Protein AF-A0A966YA32-F1 (afdb_monomer_lite)

Structure (mmCIF, N/CA/C/O backbone):
data_AF-A0A966YA32-F1
#
_entry.id   AF-A0A966YA32-F1
#
loop_
_atom_site.group_PDB
_atom_site.id
_atom_site.type_symbol
_atom_site.label_atom_id
_atom_site.label_alt_id
_atom_site.label_comp_id
_atom_site.label_asym_id
_atom_site.label_entity_id
_atom_site.label_seq_id
_atom_site.pdbx_PDB_ins_code
_atom_site.Cartn_x
_atom_site.Cartn_y
_atom_site.Cartn_z
_atom_site.occupancy
_atom_site.B_iso_or_equiv
_atom_site.auth_seq_id
_atom_site.auth_comp_id
_atom_site.auth_asym_id
_atom_site.auth_atom_id
_atom_site.pdbx_PDB_model_num
ATOM 1 N N . MET A 1 1 ? -6.783 -0.424 2.953 1.00 50.19 1 MET A N 1
ATOM 2 C CA . MET A 1 1 ? -5.526 0.105 2.377 1.00 50.19 1 MET A CA 1
ATOM 3 C C . MET A 1 1 ? -5.401 1.596 2.667 1.00 50.19 1 MET A C 1
ATOM 5 O O . MET A 1 1 ? -6.343 2.302 2.321 1.00 50.19 1 MET A O 1
ATOM 9 N N . PRO A 1 2 ? -4.309 2.082 3.284 1.00 53.31 2 PRO A N 1
ATOM 10 C CA . PRO A 1 2 ? -4.065 3.506 3.485 1.00 53.31 2 PRO A CA 1
ATOM 11 C C . PRO A 1 2 ? -4.131 4.321 2.186 1.00 53.31 2 PRO A C 1
ATOM 13 O O . PRO A 1 2 ? -3.473 3.969 1.200 1.00 53.31 2 PRO A O 1
ATOM 16 N N . TRP A 1 3 ? -4.934 5.387 2.194 1.00 81.06 3 TRP A N 1
ATOM 17 C CA . TRP A 1 3 ? -5.026 6.396 1.132 1.00 81.06 3 TRP A CA 1
ATOM 18 C C . TRP A 1 3 ? -4.705 7.768 1.718 1.00 81.06 3 TRP A C 1
ATOM 20 O O . TRP A 1 3 ? -5.334 8.156 2.699 1.00 81.06 3 TRP A O 1
ATOM 30 N N . HIS A 1 4 ? -3.782 8.511 1.113 1.00 56.00 4 HIS A N 1
ATOM 31 C CA . HIS A 1 4 ? -3.384 9.840 1.571 1.00 56.00 4 HIS A CA 1
ATOM 32 C C . HIS A 1 4 ? -4.001 10.945 0.701 1.00 56.00 4 HIS A C 1
ATOM 34 O O . HIS A 1 4 ? -4.053 10.814 -0.529 1.00 56.00 4 HIS A O 1
ATOM 40 N N . PRO A 1 5 ? -4.444 12.065 1.303 1.00 38.53 5 PRO A N 1
ATOM 41 C CA . PRO A 1 5 ? -4.989 13.185 0.552 1.00 38.53 5 PRO A CA 1
ATOM 42 C C . PRO A 1 5 ? -3.942 13.875 -0.335 1.00 38.53 5 PRO A C 1
ATOM 44 O O . PRO A 1 5 ? -2.741 13.803 -0.059 1.00 38.53 5 PRO A O 1
ATOM 47 N N . PRO A 1 6 ? -4.378 14.636 -1.361 1.00 41.41 6 PRO A N 1
ATOM 48 C CA . PRO A 1 6 ? -3.490 15.328 -2.301 1.00 41.41 6 PRO A CA 1
ATOM 49 C C . PRO A 1 6 ? -2.447 16.271 -1.677 1.00 41.41 6 PRO A C 1
ATOM 51 O O . PRO A 1 6 ? -1.500 16.657 -2.344 1.00 41.41 6 PRO A O 1
ATOM 54 N N . SER A 1 7 ? -2.574 16.664 -0.405 1.00 38.44 7 SER A N 1
ATOM 55 C CA . SER A 1 7 ? -1.527 17.435 0.282 1.00 38.44 7 SER A CA 1
ATOM 56 C C . SER A 1 7 ? -0.259 16.616 0.569 1.00 38.44 7 SER A C 1
ATOM 58 O O . SER A 1 7 ? 0.822 17.193 0.655 1.00 38.44 7 SER A O 1
ATOM 60 N N . HIS A 1 8 ? -0.382 15.289 0.687 1.00 41.00 8 HIS A N 1
ATOM 61 C CA . HIS A 1 8 ? 0.726 14.341 0.872 1.00 41.00 8 HIS A CA 1
ATOM 62 C C . HIS A 1 8 ? 1.180 13.715 -0.461 1.00 41.00 8 HIS A C 1
ATOM 64 O O . HIS A 1 8 ? 2.349 13.349 -0.614 1.00 41.00 8 HIS A O 1
ATOM 70 N N . ALA A 1 9 ? 0.293 13.680 -1.462 1.00 44.41 9 ALA A N 1
ATOM 71 C CA . ALA A 1 9 ? 0.618 13.380 -2.855 1.00 44.41 9 ALA A CA 1
ATOM 72 C C . ALA A 1 9 ? 1.016 14.676 -3.592 1.00 44.41 9 ALA A C 1
ATOM 74 O O . ALA A 1 9 ? 0.181 15.364 -4.168 1.00 44.41 9 ALA A O 1
ATOM 75 N N . ARG A 1 10 ? 2.300 15.053 -3.523 1.00 38.31 10 ARG A N 1
ATOM 76 C CA . ARG A 1 10 ? 2.824 16.338 -4.033 1.00 38.31 10 ARG A CA 1
ATOM 77 C C . ARG A 1 10 ? 2.269 16.741 -5.420 1.00 38.31 10 ARG A C 1
ATOM 79 O O . ARG A 1 10 ? 2.623 16.089 -6.400 1.00 38.31 10 ARG A O 1
ATOM 86 N N . PRO A 1 11 ? 1.529 17.860 -5.547 1.00 34.88 11 PRO A N 1
ATOM 87 C CA . PRO A 1 11 ? 0.903 18.284 -6.806 1.00 34.88 11 PRO A CA 1
ATOM 88 C C . PRO A 1 11 ? 1.867 18.724 -7.925 1.00 34.88 11 PRO A C 1
ATOM 90 O O . PRO A 1 11 ? 1.416 18.992 -9.034 1.00 34.88 11 PRO A O 1
ATOM 93 N N . ASP A 1 12 ? 3.165 18.880 -7.645 1.00 35.97 12 ASP A N 1
ATOM 94 C CA . ASP A 1 12 ? 4.159 19.463 -8.563 1.00 35.97 12 ASP A CA 1
ATOM 95 C C . ASP A 1 12 ? 5.068 18.426 -9.248 1.00 35.97 12 ASP A C 1
ATOM 97 O O . ASP A 1 12 ? 5.782 18.747 -10.199 1.00 35.97 12 ASP A O 1
ATOM 101 N N . ARG A 1 13 ? 5.053 17.175 -8.776 1.00 36.50 13 ARG A N 1
ATOM 102 C CA . ARG A 1 13 ? 5.781 16.039 -9.382 1.00 36.50 13 ARG A CA 1
ATOM 103 C C . ARG A 1 13 ? 4.872 14.963 -9.923 1.00 36.50 13 ARG A C 1
ATOM 105 O O . ARG A 1 13 ? 5.329 14.040 -10.595 1.00 36.50 13 ARG A O 1
ATOM 112 N N . THR A 1 14 ? 3.600 15.126 -9.636 1.00 37.25 14 THR A N 1
ATOM 113 C CA . THR A 1 14 ? 2.542 14.416 -10.274 1.00 37.25 14 THR A CA 1
ATOM 114 C C . THR A 1 14 ? 2.544 14.835 -11.750 1.00 37.25 14 THR A C 1
ATOM 116 O O . THR A 1 14 ? 2.268 15.971 -12.119 1.00 37.25 14 THR A O 1
ATOM 119 N N . ALA A 1 15 ? 2.721 13.878 -12.645 1.00 37.09 15 ALA A N 1
ATOM 120 C CA . ALA A 1 15 ? 1.833 13.903 -13.806 1.00 37.09 15 ALA A CA 1
ATOM 121 C C . ALA A 1 15 ? 0.432 13.364 -13.433 1.00 37.09 15 ALA A C 1
ATOM 123 O O . ALA A 1 15 ? -0.338 12.948 -14.291 1.00 37.09 15 ALA A O 1
ATOM 124 N N . ASP A 1 16 ? 0.148 13.368 -12.135 1.00 41.25 16 ASP A N 1
ATOM 125 C CA . ASP A 1 16 ? -0.512 12.356 -11.312 1.00 41.25 16 ASP A CA 1
ATOM 126 C C . ASP A 1 16 ? -1.457 13.060 -10.307 1.00 41.25 16 ASP A C 1
ATOM 128 O O . ASP A 1 16 ? -1.624 12.648 -9.162 1.00 41.25 16 ASP A O 1
ATOM 132 N N . ALA A 1 17 ? -2.080 14.177 -10.713 1.00 38.47 17 ALA A N 1
ATOM 133 C CA . ALA A 1 17 ? -3.465 14.349 -10.308 1.00 38.47 17 ALA A CA 1
ATOM 134 C C . ALA A 1 17 ? -4.137 13.119 -10.905 1.00 38.47 17 ALA A C 1
ATOM 136 O O . ALA A 1 17 ? -4.441 13.095 -12.099 1.00 38.47 17 ALA A O 1
ATOM 137 N N . GLY A 1 18 ? -4.201 12.040 -10.120 1.00 45.41 18 GLY A N 1
ATOM 138 C CA . GLY A 1 18 ? -4.886 10.844 -10.551 1.00 45.41 18 GLY A CA 1
ATOM 139 C C . GLY A 1 18 ? -6.255 11.267 -11.083 1.00 45.41 18 GLY A C 1
ATOM 140 O O . GLY A 1 18 ? -6.810 12.274 -10.619 1.00 45.41 18 GLY A O 1
ATOM 141 N N . PRO A 1 19 ? -6.801 10.560 -12.079 1.00 56.72 19 PRO A N 1
ATOM 142 C CA . PRO A 1 19 ? -8.205 10.741 -12.434 1.00 56.72 19 PRO A CA 1
ATOM 143 C C . PRO A 1 19 ? -8.998 10.779 -11.114 1.00 56.72 19 PRO A C 1
ATOM 145 O O . PRO A 1 19 ? -8.702 9.968 -10.240 1.00 56.72 19 PRO A O 1
ATOM 148 N N . GLY A 1 20 ? -9.839 11.806 -10.905 1.00 76.81 20 GLY A N 1
ATOM 149 C CA . GLY A 1 20 ? -10.348 12.206 -9.576 1.00 76.81 20 GLY A CA 1
ATOM 150 C C . GLY A 1 20 ? -10.915 11.055 -8.731 1.00 76.81 20 GLY A C 1
ATOM 151 O O . GLY A 1 20 ? -11.070 9.957 -9.239 1.00 76.81 20 GLY A O 1
ATOM 152 N N . LEU A 1 21 ? -11.256 11.285 -7.454 1.00 86.25 21 LEU A N 1
ATOM 153 C CA . LEU A 1 21 ? -11.606 10.256 -6.441 1.00 86.25 21 LEU A CA 1
ATOM 154 C C . LEU A 1 21 ? -12.299 8.977 -6.967 1.00 86.25 21 LEU A C 1
ATOM 156 O O . LEU A 1 21 ? -11.922 7.871 -6.584 1.00 86.25 21 LEU A O 1
ATOM 160 N N . GLU A 1 22 ? -13.263 9.114 -7.882 1.00 91.56 22 GLU A N 1
ATOM 161 C CA . GLU A 1 22 ? -13.864 8.005 -8.629 1.00 91.56 22 GLU A CA 1
ATOM 162 C C . GLU A 1 22 ? -12.867 7.039 -9.263 1.00 91.56 22 GLU A C 1
ATOM 164 O O . GLU A 1 22 ? -12.922 5.842 -8.994 1.00 91.56 22 GLU A O 1
ATOM 169 N N . SER A 1 23 ? -11.947 7.512 -10.094 1.00 89.38 23 SER A N 1
ATOM 170 C CA . SER A 1 23 ? -11.020 6.602 -10.747 1.00 89.38 23 SER A CA 1
ATOM 171 C C . SER A 1 23 ? -9.989 6.026 -9.784 1.00 89.38 23 SER A C 1
ATOM 173 O O . SER A 1 23 ? -9.505 4.931 -10.055 1.00 89.38 23 SER A O 1
ATOM 175 N N . GLN A 1 24 ? -9.668 6.708 -8.682 1.00 91.19 24 GLN A N 1
ATOM 176 C CA . GLN A 1 24 ? -8.824 6.127 -7.637 1.00 91.19 24 GLN A CA 1
ATOM 177 C C . GLN A 1 24 ? -9.498 4.895 -7.018 1.00 91.19 24 GLN A C 1
ATOM 179 O O . GLN A 1 24 ? -8.903 3.820 -6.950 1.00 91.19 24 GLN A O 1
ATOM 184 N N . ILE A 1 25 ? -10.782 5.017 -6.670 1.00 94.94 25 ILE A N 1
ATOM 185 C CA . ILE A 1 25 ? -11.592 3.905 -6.158 1.00 94.94 25 ILE A CA 1
ATOM 186 C C . ILE A 1 25 ? -11.718 2.788 -7.205 1.00 94.94 25 ILE A C 1
ATOM 188 O O . ILE A 1 25 ? -11.488 1.621 -6.894 1.00 94.94 25 ILE A O 1
ATOM 192 N N . MET A 1 26 ? -12.022 3.127 -8.461 1.00 94.44 26 MET A N 1
ATOM 193 C CA . MET A 1 26 ? -12.187 2.130 -9.526 1.00 94.44 26 MET A CA 1
ATOM 194 C C . MET A 1 26 ? -10.897 1.364 -9.831 1.00 94.44 26 MET A C 1
ATOM 196 O O . MET A 1 26 ? -10.939 0.155 -10.053 1.00 94.44 26 MET A O 1
ATOM 200 N N . GLN A 1 27 ? -9.748 2.044 -9.848 1.00 93.94 27 GLN A N 1
ATOM 201 C CA . GLN A 1 27 ? -8.459 1.395 -10.087 1.00 93.94 27 GLN A CA 1
ATOM 202 C C . GLN A 1 27 ? -8.057 0.496 -8.918 1.00 93.94 27 GLN A C 1
ATOM 204 O O . GLN A 1 27 ? -7.580 -0.613 -9.156 1.00 93.94 27 GLN A O 1
ATOM 209 N N . ALA A 1 28 ? -8.291 0.927 -7.677 1.00 96.38 28 ALA A N 1
ATOM 210 C CA . ALA A 1 28 ? -8.039 0.098 -6.504 1.00 96.38 28 ALA A CA 1
ATOM 211 C C . ALA A 1 28 ? -8.931 -1.151 -6.493 1.00 96.38 28 ALA A C 1
ATOM 213 O O . ALA A 1 28 ? -8.423 -2.265 -6.350 1.00 96.38 28 ALA A O 1
ATOM 214 N N . ALA A 1 29 ? -10.233 -0.993 -6.749 1.00 96.56 29 ALA A N 1
ATOM 215 C CA . ALA A 1 29 ? -11.160 -2.115 -6.880 1.00 96.56 29 ALA A CA 1
ATOM 216 C C . ALA A 1 29 ? -10.705 -3.096 -7.979 1.00 96.56 29 ALA A C 1
ATOM 218 O O . ALA A 1 29 ? -10.631 -4.304 -7.758 1.00 96.56 29 ALA A O 1
ATOM 219 N N . ALA A 1 30 ? -10.303 -2.584 -9.148 1.00 94.56 30 ALA A N 1
ATOM 220 C CA . ALA A 1 30 ? -9.780 -3.404 -10.244 1.00 94.56 30 ALA A CA 1
ATOM 221 C C . ALA A 1 30 ? -8.449 -4.105 -9.909 1.00 94.56 30 ALA A C 1
ATOM 223 O O . ALA A 1 30 ? -8.146 -5.152 -10.485 1.00 94.56 30 ALA A O 1
ATOM 224 N N . ALA A 1 31 ? -7.666 -3.552 -8.981 1.00 95.62 31 ALA A N 1
ATOM 225 C CA . ALA A 1 31 ? -6.456 -4.154 -8.429 1.00 95.62 31 ALA A CA 1
ATOM 226 C C . ALA A 1 31 ? -6.744 -5.175 -7.309 1.00 95.62 31 ALA A C 1
ATOM 228 O O . ALA A 1 31 ? -5.807 -5.690 -6.709 1.00 95.62 31 ALA A O 1
ATOM 229 N N . GLY A 1 32 ? -8.014 -5.497 -7.033 1.00 96.00 32 GLY A N 1
ATOM 230 C CA . GLY A 1 32 ? -8.416 -6.493 -6.036 1.00 96.00 32 GLY A CA 1
ATOM 231 C C . GLY A 1 32 ? -8.425 -5.984 -4.592 1.00 96.00 32 GLY A C 1
ATOM 232 O O . GLY A 1 32 ? -8.398 -6.806 -3.674 1.00 96.00 32 GLY A O 1
ATOM 233 N N . ILE A 1 33 ? -8.430 -4.660 -4.397 1.00 98.00 33 ILE A N 1
ATOM 234 C CA . ILE A 1 33 ? -8.539 -4.009 -3.087 1.00 98.00 33 ILE A CA 1
ATOM 235 C C . ILE A 1 33 ? -10.015 -3.840 -2.728 1.00 98.00 33 ILE A C 1
ATOM 237 O O . ILE A 1 33 ? -10.788 -3.297 -3.512 1.00 98.00 33 ILE A O 1
ATOM 241 N N . ASP A 1 34 ? -10.370 -4.243 -1.511 1.00 97.81 34 ASP A N 1
ATOM 242 C CA . ASP A 1 34 ? -11.755 -4.222 -1.026 1.00 97.81 34 ASP A CA 1
ATOM 243 C C . ASP A 1 34 ? -12.156 -2.877 -0.397 1.00 97.81 34 ASP A C 1
ATOM 245 O O . ASP A 1 34 ? -13.332 -2.623 -0.159 1.00 97.81 34 ASP A O 1
ATOM 249 N N . GLY A 1 35 ? -11.197 -1.991 -0.114 1.00 97.94 35 GLY A N 1
ATOM 250 C CA . GLY A 1 35 ? -11.499 -0.672 0.431 1.00 97.94 35 GLY A CA 1
ATOM 251 C C . GLY A 1 35 ? -10.300 0.171 0.856 1.00 97.94 35 GLY A C 1
ATOM 252 O O . GLY A 1 35 ? -9.168 -0.309 1.023 1.00 97.94 35 GLY A O 1
ATOM 253 N N . PHE A 1 36 ? -10.575 1.449 1.105 1.00 98.12 36 PHE A N 1
ATOM 254 C CA . PHE A 1 36 ? -9.617 2.408 1.640 1.00 98.12 36 PHE A CA 1
ATOM 255 C C . PHE A 1 36 ? -9.799 2.648 3.139 1.00 98.12 36 PHE A C 1
ATOM 257 O O . PHE A 1 36 ? -10.908 2.821 3.634 1.00 98.12 36 PHE A O 1
ATOM 264 N N . ALA A 1 37 ? -8.664 2.695 3.835 1.00 97.62 37 ALA A N 1
ATOM 265 C CA . ALA A 1 37 ? -8.507 3.301 5.147 1.00 97.62 37 ALA A CA 1
ATOM 266 C C . ALA A 1 37 ? -7.908 4.695 4.900 1.00 97.62 37 ALA A C 1
ATOM 268 O O . ALA A 1 37 ? -6.721 4.835 4.645 1.00 97.62 37 ALA A O 1
ATOM 269 N N . VAL A 1 38 ? -8.749 5.712 4.826 1.00 96.62 38 VAL A N 1
ATOM 270 C CA . VAL A 1 38 ? -8.391 7.051 4.358 1.00 96.62 38 VAL A CA 1
ATOM 271 C C . VAL A 1 38 ? -7.711 7.818 5.487 1.00 96.62 38 VAL A C 1
ATOM 273 O O . VAL A 1 38 ? -8.310 8.017 6.539 1.00 96.62 38 VAL A O 1
ATOM 276 N N . ASP A 1 39 ? -6.472 8.237 5.269 1.00 95.06 39 ASP A N 1
ATOM 277 C CA . ASP A 1 39 ? -5.634 8.921 6.248 1.00 95.06 39 ASP A CA 1
ATOM 278 C C . ASP A 1 39 ? -6.134 10.347 6.536 1.00 95.06 39 ASP A C 1
ATOM 280 O O . ASP A 1 39 ? -6.163 11.215 5.654 1.00 95.06 39 ASP A O 1
ATOM 284 N N . VAL A 1 40 ? -6.570 10.585 7.776 1.00 95.19 40 VAL A N 1
ATOM 285 C CA . VAL A 1 40 ? -7.169 11.850 8.216 1.00 95.19 40 VAL A CA 1
ATOM 286 C C . VAL A 1 40 ? -6.114 12.701 8.915 1.00 95.19 40 VAL A C 1
ATOM 288 O O . VAL A 1 40 ? -5.947 12.655 10.127 1.00 95.19 40 VAL A O 1
ATOM 291 N N . VAL A 1 41 ? -5.427 13.530 8.136 1.00 88.12 41 VAL A N 1
ATOM 292 C CA . VAL A 1 41 ? -4.241 14.295 8.579 1.00 88.12 41 VAL A CA 1
ATOM 293 C C . VAL A 1 41 ? -4.507 15.777 8.887 1.00 88.12 41 VAL A C 1
ATOM 295 O O . VAL A 1 41 ? -3.579 16.546 9.144 1.00 88.12 41 VAL A O 1
ATOM 298 N N . ARG A 1 42 ? -5.764 16.237 8.806 1.00 78.25 42 ARG A N 1
ATOM 299 C CA . ARG A 1 42 ? -6.116 17.660 8.987 1.00 78.25 42 ARG A CA 1
ATOM 300 C C . ARG A 1 42 ? -6.236 18.067 10.456 1.00 78.25 42 ARG A C 1
ATOM 302 O O . ARG A 1 42 ? -6.598 17.267 11.314 1.00 78.25 42 ARG A O 1
ATOM 309 N N . ARG A 1 43 ? -6.000 19.360 10.714 1.00 83.50 43 ARG A N 1
ATOM 310 C CA . ARG A 1 43 ? -6.254 20.031 11.996 1.00 83.50 43 ARG A CA 1
ATOM 311 C C . ARG A 1 43 ? -7.166 21.248 11.760 1.00 83.50 43 ARG A C 1
ATOM 313 O O . ARG A 1 43 ? -6.673 22.221 11.193 1.00 83.50 43 ARG A O 1
ATOM 320 N N . PRO A 1 44 ? -8.431 21.231 12.215 1.00 88.31 44 PRO A N 1
ATOM 321 C CA . PRO A 1 44 ? -9.114 20.120 12.884 1.00 88.31 44 PRO A CA 1
ATOM 322 C C . PRO A 1 44 ? -9.490 18.979 11.912 1.00 88.31 44 PRO A C 1
ATOM 324 O O . PRO A 1 44 ? -9.723 19.231 10.728 1.00 88.31 44 PRO A O 1
ATOM 327 N N . PRO A 1 45 ? -9.615 17.726 12.392 1.00 91.94 45 PRO A N 1
ATOM 328 C CA . PRO A 1 45 ? -9.980 16.583 11.545 1.00 91.94 45 PRO A CA 1
ATOM 329 C C . PRO A 1 45 ? -11.388 16.699 10.943 1.00 91.94 45 PRO A C 1
ATOM 331 O O . PRO A 1 45 ? -11.644 16.153 9.873 1.00 91.94 45 PRO A O 1
ATOM 334 N N . ALA A 1 46 ? -12.286 17.459 11.583 1.00 92.00 46 ALA A N 1
ATOM 335 C CA . ALA A 1 46 ? -13.647 17.717 11.107 1.00 92.00 46 ALA A CA 1
ATOM 336 C C . ALA A 1 46 ? -13.703 18.294 9.677 1.00 92.00 46 ALA A C 1
ATOM 338 O O . ALA A 1 46 ? -14.658 18.039 8.951 1.00 92.00 46 ALA A O 1
ATOM 339 N N . GLU A 1 47 ? -12.659 18.995 9.221 1.00 89.75 47 GLU A N 1
ATOM 340 C CA . GLU A 1 47 ? -12.575 19.497 7.839 1.00 89.75 47 GLU A CA 1
ATOM 341 C C . GLU A 1 47 ? -12.509 18.391 6.774 1.00 89.75 47 GLU A C 1
ATOM 343 O O . GLU A 1 47 ? -12.634 18.667 5.583 1.00 89.75 47 GLU A O 1
ATOM 348 N N . PHE A 1 48 ? -12.260 17.144 7.173 1.00 91.44 48 PHE A N 1
ATOM 349 C CA . PHE A 1 48 ? -12.104 16.017 6.259 1.00 91.44 48 PHE A CA 1
ATOM 350 C C . PHE A 1 48 ? -13.396 15.208 6.062 1.00 91.44 48 PHE A C 1
ATOM 352 O O . PHE A 1 48 ? -13.445 14.326 5.202 1.00 91.44 48 PHE A O 1
ATOM 359 N N . VAL A 1 49 ? -14.448 15.501 6.839 1.00 95.44 49 VAL A N 1
ATOM 360 C CA . VAL A 1 49 ? -15.703 14.732 6.823 1.00 95.44 49 VAL A CA 1
ATOM 361 C C . VAL A 1 49 ? -16.327 14.719 5.432 1.00 95.44 49 VAL A C 1
ATOM 363 O O . VAL A 1 49 ? -16.638 13.647 4.917 1.00 95.44 49 VAL A O 1
ATOM 366 N N . ASP A 1 50 ? -16.463 15.881 4.793 1.00 94.00 50 ASP A N 1
ATOM 367 C CA . ASP A 1 50 ? -17.160 15.980 3.507 1.00 94.00 50 ASP A CA 1
ATOM 368 C C . ASP A 1 50 ? -16.435 15.198 2.398 1.00 94.00 50 ASP A C 1
ATOM 370 O O . ASP A 1 50 ? -17.082 14.552 1.575 1.00 94.00 50 ASP A O 1
ATOM 374 N N . GLN A 1 51 ? -15.098 15.148 2.433 1.00 92.38 51 GLN A N 1
ATOM 375 C CA . GLN A 1 51 ? -14.307 14.345 1.499 1.00 92.38 51 GLN A CA 1
ATOM 376 C C . GLN A 1 51 ? -14.529 12.836 1.702 1.00 92.38 51 GLN A C 1
ATOM 378 O O . GLN A 1 51 ? -14.699 12.096 0.734 1.00 92.38 51 GLN A O 1
ATOM 383 N N . LEU A 1 52 ? -14.563 12.361 2.950 1.00 94.56 52 LEU A N 1
ATOM 384 C CA . LEU A 1 52 ? -14.876 10.960 3.263 1.00 94.56 52 LEU A CA 1
ATOM 385 C C . LEU A 1 52 ? -16.300 10.577 2.843 1.00 94.56 52 LEU A C 1
ATOM 387 O O . LEU A 1 52 ? -16.511 9.486 2.311 1.00 94.56 52 LEU A O 1
ATOM 391 N N . VAL A 1 53 ? -17.269 11.470 3.062 1.00 96.88 53 VAL A N 1
ATOM 392 C CA . VAL A 1 53 ? -18.664 11.285 2.631 1.00 96.88 53 VAL A CA 1
ATOM 393 C C . VAL A 1 53 ? -18.741 11.204 1.105 1.00 96.88 53 VAL A C 1
ATOM 395 O O . VAL A 1 53 ? -19.404 10.312 0.570 1.00 96.88 53 VAL A O 1
ATOM 398 N N . GLU A 1 54 ? -18.024 12.076 0.392 1.00 95.75 54 GLU A N 1
ATOM 399 C CA . GLU A 1 54 ? -17.932 12.036 -1.069 1.00 95.75 54 GLU A CA 1
ATOM 400 C C . GLU A 1 54 ? -17.345 10.703 -1.556 1.00 95.75 54 GLU A C 1
ATOM 402 O O . GLU A 1 54 ? -17.947 10.045 -2.409 1.00 95.75 54 GLU A O 1
ATOM 407 N N . MET A 1 55 ? -16.223 10.259 -0.979 1.00 96.19 55 MET A N 1
ATOM 408 C CA . MET A 1 55 ? -15.593 8.979 -1.323 1.00 96.19 55 MET A CA 1
ATOM 409 C C . MET A 1 55 ? -16.535 7.793 -1.084 1.00 96.19 55 MET A C 1
ATOM 411 O O . MET A 1 55 ? -16.661 6.935 -1.958 1.00 96.19 55 MET A O 1
ATOM 415 N N . ALA A 1 56 ? -17.240 7.755 0.052 1.00 96.81 56 ALA A N 1
ATOM 416 C CA . ALA A 1 56 ? -18.217 6.706 0.353 1.00 96.81 56 ALA A CA 1
ATOM 417 C C . ALA A 1 56 ? -19.385 6.712 -0.648 1.00 96.81 56 ALA A C 1
ATOM 419 O O . ALA A 1 56 ? -19.801 5.661 -1.140 1.00 96.81 56 ALA A O 1
ATOM 420 N N . GLY A 1 57 ? -19.878 7.899 -1.015 1.00 96.19 57 GLY A N 1
ATOM 421 C CA . GLY A 1 57 ? -20.913 8.056 -2.033 1.00 96.19 57 GLY A CA 1
ATOM 422 C C . GLY A 1 57 ? -20.463 7.586 -3.420 1.00 96.19 57 GLY A C 1
ATOM 423 O O . GLY A 1 57 ? -21.234 6.938 -4.131 1.00 96.19 57 GLY A O 1
ATOM 424 N N . ILE A 1 58 ? -19.222 7.884 -3.809 1.00 95.75 58 ILE A N 1
ATOM 425 C CA . ILE A 1 58 ? -18.622 7.418 -5.064 1.00 95.75 58 ILE A CA 1
ATOM 426 C C . ILE A 1 58 ? -18.474 5.895 -5.060 1.00 95.75 58 ILE A C 1
ATOM 428 O O . ILE A 1 58 ? -18.936 5.251 -6.002 1.00 95.75 58 ILE A O 1
ATOM 432 N N . ALA A 1 59 ? -17.890 5.320 -4.004 1.00 96.81 59 ALA A N 1
ATOM 433 C CA . ALA A 1 59 ? -17.711 3.878 -3.868 1.00 96.81 59 ALA A CA 1
ATOM 434 C C . ALA A 1 59 ? -19.051 3.142 -4.003 1.00 96.81 59 ALA A C 1
ATOM 436 O O . ALA A 1 59 ? -19.187 2.264 -4.852 1.00 96.81 59 ALA A O 1
ATOM 437 N N . ASN A 1 60 ? -20.088 3.601 -3.296 1.00 95.75 60 ASN A N 1
ATOM 438 C CA . ASN A 1 60 ? -21.425 3.016 -3.373 1.00 95.75 60 ASN A CA 1
ATOM 439 C C . ASN A 1 60 ? -22.026 3.031 -4.794 1.00 95.75 60 ASN A C 1
ATOM 441 O O . ASN A 1 60 ? -22.732 2.102 -5.178 1.00 95.75 60 ASN A O 1
ATOM 445 N N . ARG A 1 61 ? -21.760 4.078 -5.590 1.00 95.88 61 ARG A N 1
ATOM 446 C CA . ARG A 1 61 ? -22.305 4.212 -6.955 1.00 95.88 61 ARG A CA 1
ATOM 447 C C . ARG A 1 61 ? -21.481 3.500 -8.025 1.00 95.88 61 ARG A C 1
ATOM 449 O O . ARG A 1 61 ? -22.038 3.127 -9.055 1.00 95.88 61 ARG A O 1
ATOM 456 N N . ARG A 1 62 ? -20.162 3.406 -7.847 1.00 96.25 62 ARG A N 1
ATOM 457 C CA . ARG A 1 62 ? -19.225 3.035 -8.922 1.00 96.25 62 ARG A CA 1
ATOM 458 C C . ARG A 1 62 ? -18.524 1.705 -8.690 1.00 96.25 62 ARG A C 1
ATOM 460 O O . ARG A 1 62 ? -18.273 0.996 -9.657 1.00 96.25 62 ARG A O 1
ATOM 467 N N . ALA A 1 63 ? -18.290 1.343 -7.434 1.00 96.06 63 ALA A N 1
ATOM 468 C CA . ALA A 1 63 ? -17.675 0.084 -7.038 1.00 96.06 63 ALA A CA 1
ATOM 469 C C . ALA A 1 63 ? -18.440 -0.530 -5.848 1.00 96.06 63 ALA A C 1
ATOM 471 O O . ALA A 1 63 ? -17.935 -0.511 -4.726 1.00 96.06 63 ALA A O 1
ATOM 472 N N . PRO A 1 64 ? -19.672 -1.047 -6.052 1.00 95.06 64 PRO A N 1
ATOM 473 C CA . PRO A 1 64 ? -20.435 -1.683 -4.979 1.00 95.06 64 PRO A CA 1
ATOM 474 C C . PRO A 1 64 ? -19.613 -2.766 -4.269 1.00 95.06 64 PRO A C 1
ATOM 476 O O . PRO A 1 64 ? -19.027 -3.627 -4.920 1.00 95.06 64 PRO A O 1
ATOM 479 N N . GLY A 1 65 ? -19.570 -2.704 -2.938 1.00 95.69 65 GLY A N 1
ATOM 480 C CA . GLY A 1 65 ? -18.720 -3.562 -2.106 1.00 95.69 65 GLY A CA 1
ATOM 481 C C . GLY A 1 65 ? -17.365 -2.949 -1.737 1.00 95.69 65 GLY A C 1
ATOM 482 O O . GLY A 1 65 ? -16.728 -3.448 -0.816 1.00 95.69 65 GLY A O 1
ATOM 483 N N . PHE A 1 66 ? -16.948 -1.850 -2.377 1.00 98.12 66 PHE A N 1
ATOM 484 C CA . PHE A 1 66 ? -15.732 -1.133 -1.998 1.00 98.12 66 PHE A CA 1
ATOM 485 C C . PHE A 1 66 ? -15.964 -0.277 -0.748 1.00 98.12 66 PHE A C 1
ATOM 487 O O . PHE A 1 66 ? -16.834 0.598 -0.717 1.00 98.12 66 PHE A O 1
ATOM 494 N N . ALA A 1 67 ? -15.164 -0.523 0.281 1.00 98.19 67 ALA A N 1
ATOM 495 C CA . ALA A 1 67 ? -15.275 0.112 1.581 1.00 98.19 67 ALA A CA 1
ATOM 496 C C . ALA A 1 67 ? -14.491 1.429 1.689 1.00 98.19 67 ALA A C 1
ATOM 498 O O . ALA A 1 67 ? -13.391 1.568 1.157 1.00 98.19 67 ALA A O 1
ATOM 499 N N . ILE A 1 68 ? -15.020 2.365 2.474 1.00 97.94 68 ILE A N 1
ATOM 500 C CA . ILE A 1 68 ? -14.361 3.590 2.924 1.00 97.94 68 ILE A CA 1
ATOM 501 C C . ILE A 1 68 ? -14.403 3.616 4.454 1.00 97.94 68 ILE A C 1
ATOM 503 O O . ILE A 1 68 ? -15.467 3.568 5.069 1.00 97.94 68 ILE A O 1
ATOM 507 N N . MET A 1 69 ? -13.225 3.682 5.063 1.00 97.56 69 MET A N 1
ATOM 508 C CA . MET A 1 69 ? -13.012 3.757 6.508 1.00 97.56 69 MET A CA 1
ATOM 509 C C . MET A 1 69 ? -12.054 4.910 6.801 1.00 97.56 69 MET A C 1
ATOM 511 O O . MET A 1 69 ? -11.122 5.106 6.024 1.00 97.56 69 MET A O 1
ATOM 515 N N . PRO A 1 70 ? -12.202 5.655 7.902 1.00 97.62 70 PRO A N 1
ATOM 516 C CA . PRO A 1 70 ? -11.186 6.605 8.325 1.00 97.62 70 PRO A CA 1
ATOM 517 C C . PRO A 1 70 ? -9.996 5.881 8.971 1.00 97.62 70 PRO A C 1
ATOM 519 O O . PRO A 1 70 ? -10.154 4.889 9.688 1.00 97.62 70 PRO A O 1
ATOM 522 N N . CYS A 1 71 ? -8.803 6.414 8.731 1.00 98.06 71 CYS A N 1
ATOM 523 C CA . CYS A 1 71 ? -7.585 6.152 9.480 1.00 98.06 71 CYS A CA 1
ATOM 524 C C . CYS A 1 71 ? -7.244 7.414 10.281 1.00 98.06 71 CYS A C 1
ATOM 526 O O . CYS A 1 71 ? -6.920 8.450 9.704 1.00 98.06 71 CYS A O 1
ATOM 528 N N . LEU A 1 72 ? -7.386 7.354 11.606 1.00 97.94 72 LEU A N 1
ATOM 529 C CA . LEU A 1 72 ? -7.164 8.500 12.488 1.00 97.94 72 LEU A CA 1
ATOM 530 C C . LEU A 1 72 ? -5.660 8.706 12.705 1.00 97.94 72 LEU A C 1
ATOM 532 O O . LEU A 1 72 ? -5.037 7.939 13.447 1.00 97.94 72 LEU A O 1
ATOM 536 N N . ASP A 1 73 ? -5.075 9.723 12.070 1.00 96.19 73 ASP A N 1
ATOM 537 C CA . ASP A 1 73 ? -3.659 10.055 12.247 1.00 96.19 73 ASP A CA 1
ATOM 538 C C . ASP A 1 73 ? -3.430 10.756 13.589 1.00 96.19 73 ASP A C 1
ATOM 540 O O . ASP A 1 73 ? -3.587 11.970 13.737 1.00 96.19 73 ASP A O 1
ATOM 544 N N . CYS A 1 74 ? -3.027 9.982 14.590 1.00 95.81 74 CYS A N 1
ATOM 545 C CA . CYS A 1 74 ? -2.816 10.473 15.944 1.00 95.81 74 CYS A CA 1
ATOM 546 C C . CYS A 1 74 ? -1.510 11.270 16.092 1.00 95.81 74 CYS A C 1
ATOM 548 O O . CYS A 1 74 ? -1.363 12.005 17.068 1.00 95.81 74 CYS A O 1
ATOM 550 N N . ALA A 1 75 ? -0.591 11.196 15.119 1.00 89.25 75 ALA A N 1
ATOM 551 C CA . ALA A 1 75 ? 0.540 12.119 15.038 1.00 89.25 75 ALA A CA 1
ATOM 552 C C . ALA A 1 75 ? 0.072 13.505 14.564 1.00 89.25 75 ALA A C 1
ATOM 554 O O . ALA A 1 75 ? 0.548 14.541 15.047 1.00 89.25 75 ALA A O 1
ATOM 555 N N . ALA A 1 76 ? -0.915 13.540 13.665 1.00 89.75 76 ALA A N 1
ATOM 556 C CA . ALA A 1 76 ? -1.601 14.766 13.299 1.00 89.75 76 ALA A CA 1
ATOM 557 C C . ALA A 1 76 ? -2.512 15.259 14.433 1.00 89.75 76 ALA A C 1
ATOM 559 O O . ALA A 1 76 ? -2.417 16.425 14.780 1.00 89.75 76 ALA A O 1
ATOM 560 N N . THR A 1 77 ? -3.340 14.447 15.083 1.00 93.88 77 THR A N 1
ATOM 561 C CA . THR A 1 77 ? -4.240 14.934 16.149 1.00 93.88 77 THR A CA 1
ATOM 562 C C . THR A 1 77 ? -4.216 14.024 17.373 1.00 93.88 77 THR A C 1
ATOM 564 O O . THR A 1 77 ? -4.736 12.916 17.351 1.00 93.88 77 THR A O 1
ATOM 567 N N . GLN A 1 78 ? -3.668 14.528 18.482 1.00 93.88 78 GLN A N 1
ATOM 568 C CA . GLN A 1 78 ? -3.532 13.779 19.743 1.00 93.88 78 GLN A CA 1
ATOM 569 C C . GLN A 1 78 ? -4.723 13.962 20.698 1.00 93.88 78 GLN A C 1
ATOM 571 O O . GLN A 1 78 ? -4.836 13.292 21.719 1.00 93.88 78 GLN A O 1
ATOM 576 N N . ARG A 1 79 ? -5.626 14.903 20.408 1.00 93.81 79 ARG A N 1
ATOM 577 C CA . ARG A 1 79 ? -6.780 15.191 21.265 1.00 93.81 79 ARG A CA 1
ATOM 578 C C . ARG A 1 79 ? -7.955 14.297 20.888 1.00 93.81 79 ARG A C 1
ATOM 580 O O . ARG A 1 79 ? -8.600 14.513 19.867 1.00 93.81 79 ARG A O 1
ATOM 587 N N . VAL A 1 80 ? -8.300 13.356 21.766 1.00 94.69 80 VAL A N 1
ATOM 588 C CA . VAL A 1 80 ? -9.414 12.417 21.543 1.00 94.69 80 VAL A CA 1
ATOM 589 C C . VAL A 1 80 ? -10.772 13.105 21.328 1.00 94.69 80 VAL A C 1
ATOM 591 O O . VAL A 1 80 ? -11.606 12.608 20.577 1.00 94.69 80 VAL A O 1
ATOM 594 N N . ALA A 1 81 ? -10.994 14.272 21.943 1.00 95.50 81 ALA A N 1
ATOM 595 C CA . ALA A 1 81 ? -12.229 15.041 21.775 1.00 95.50 81 ALA A CA 1
ATOM 596 C C . ALA A 1 81 ? -12.423 15.535 20.331 1.00 95.50 81 ALA A C 1
ATOM 598 O O . ALA A 1 81 ? -13.550 15.611 19.850 1.00 95.50 81 ALA A O 1
ATOM 599 N N . ASP A 1 82 ? -11.332 15.830 19.621 1.00 96.44 82 ASP A N 1
ATOM 600 C CA . ASP A 1 82 ? -11.409 16.294 18.237 1.00 96.44 82 ASP A CA 1
ATOM 601 C C . ASP A 1 82 ? -11.780 15.117 17.308 1.00 96.44 82 ASP A C 1
ATOM 603 O O . ASP A 1 82 ? -12.547 15.289 16.358 1.00 96.44 82 ASP A O 1
ATOM 607 N N . TRP A 1 83 ? -11.326 13.899 17.638 1.00 97.62 83 TRP A N 1
ATOM 608 C CA . TRP A 1 83 ? -11.749 12.667 16.964 1.00 97.62 83 TRP A CA 1
ATOM 609 C C . TRP A 1 83 ? -13.204 12.304 17.219 1.00 97.62 83 TRP A C 1
ATOM 611 O O . TRP A 1 83 ? -13.878 11.830 16.312 1.00 97.62 83 TRP A O 1
ATOM 621 N N . GLU A 1 84 ? -13.705 12.542 18.426 1.00 97.62 84 GLU A N 1
ATOM 622 C CA . GLU A 1 84 ? -15.110 12.317 18.755 1.00 97.62 84 GLU A CA 1
ATOM 623 C C . GLU A 1 84 ? -16.043 13.179 17.904 1.00 97.62 84 GLU A C 1
ATOM 625 O O . GLU A 1 84 ? -16.990 12.651 17.323 1.00 97.62 84 GLU A O 1
ATOM 630 N N . VAL A 1 85 ? -15.746 14.478 17.781 1.00 97.06 85 VAL A N 1
ATOM 631 C CA . VAL A 1 85 ? -16.518 15.402 16.935 1.00 97.06 85 VAL A CA 1
ATOM 632 C C . VAL A 1 85 ? -16.482 14.955 15.475 1.00 97.06 85 VAL A C 1
ATOM 634 O O . VAL A 1 85 ? -17.525 14.876 14.828 1.00 97.06 85 VAL A O 1
ATOM 637 N N . PHE A 1 86 ? -15.293 14.620 14.969 1.00 98.19 86 PHE A N 1
ATOM 638 C CA . PHE A 1 86 ? -15.117 14.130 13.605 1.00 98.19 86 PHE A CA 1
ATOM 639 C C . PHE A 1 86 ? -15.915 12.843 13.336 1.00 98.19 86 PHE A C 1
ATOM 641 O O . PHE A 1 86 ? -16.649 12.768 12.351 1.00 98.19 86 PHE A O 1
ATOM 648 N N . LEU A 1 87 ? -15.798 11.838 14.211 1.00 98.38 87 LEU A N 1
ATOM 649 C CA . LEU A 1 87 ? -16.483 10.557 14.048 1.00 98.38 87 LEU A CA 1
ATOM 650 C C . LEU A 1 87 ?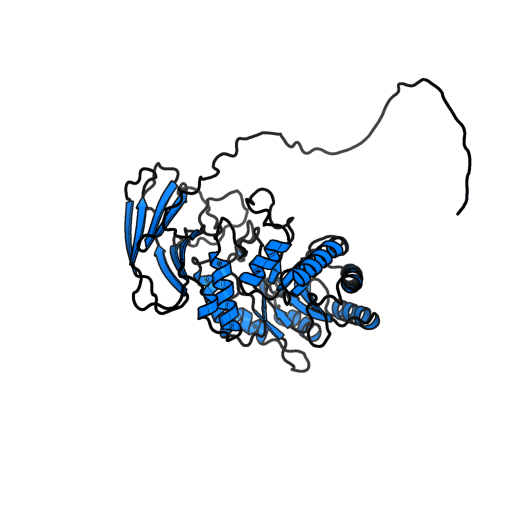 -17.998 10.722 14.145 1.00 98.38 87 LEU A C 1
ATOM 652 O O . LEU A 1 87 ? -18.706 10.123 13.344 1.00 98.38 87 LEU A O 1
ATOM 656 N N . ALA A 1 88 ? -18.500 11.534 15.078 1.00 97.69 88 ALA A N 1
ATOM 657 C CA . ALA A 1 88 ? -19.932 11.786 15.207 1.00 97.69 88 ALA A CA 1
ATOM 658 C C . ALA A 1 88 ? -20.521 12.418 13.933 1.00 97.69 88 ALA A C 1
ATOM 660 O O . ALA A 1 88 ? -21.544 11.944 13.441 1.00 97.69 88 ALA A O 1
ATOM 661 N N . ASP A 1 89 ? -19.863 13.434 13.361 1.00 97.88 89 ASP A N 1
ATOM 662 C CA . ASP A 1 89 ? -20.333 14.079 12.125 1.00 97.88 89 ASP A CA 1
ATOM 663 C C . ASP A 1 89 ? -20.246 13.133 10.914 1.00 97.88 89 ASP A C 1
ATOM 665 O O . ASP A 1 89 ? -21.208 12.977 10.157 1.00 97.88 89 ASP A O 1
ATOM 669 N N . TRP A 1 90 ? -19.124 12.423 10.752 1.00 97.94 90 TRP A N 1
ATOM 670 C CA . TRP A 1 90 ? -18.969 11.462 9.658 1.00 97.94 90 TRP A CA 1
ATOM 671 C C . TRP A 1 90 ? -19.980 10.311 9.745 1.00 97.94 90 TRP A C 1
ATOM 673 O O . TRP A 1 90 ? -20.606 9.971 8.739 1.00 97.94 90 TRP A O 1
ATOM 683 N N . LEU A 1 91 ? -20.200 9.742 10.933 1.00 97.62 91 LEU A N 1
ATOM 684 C CA . LEU A 1 91 ? -21.165 8.660 11.138 1.00 97.62 91 LEU A CA 1
ATOM 685 C C . LEU A 1 91 ? -22.608 9.125 10.914 1.00 97.62 91 LEU A C 1
ATOM 687 O O . LEU A 1 91 ? -23.394 8.371 10.345 1.00 97.62 91 LEU A O 1
ATOM 691 N N . ALA A 1 92 ? -22.952 10.364 11.270 1.00 97.12 92 ALA A N 1
ATOM 692 C CA . ALA A 1 92 ? -24.269 10.922 10.973 1.00 97.12 92 ALA A CA 1
ATOM 693 C C . ALA A 1 92 ? -24.527 11.063 9.459 1.00 97.12 92 ALA A C 1
ATOM 695 O O . ALA A 1 92 ? -25.651 10.856 9.004 1.00 97.12 92 ALA A O 1
ATOM 696 N N . LYS A 1 93 ? -23.494 11.395 8.671 1.00 97.25 93 LYS A N 1
ATOM 697 C CA . LYS A 1 93 ? -23.613 11.649 7.221 1.00 97.25 93 LYS A CA 1
ATOM 698 C C . LYS A 1 93 ? -23.437 10.403 6.350 1.00 97.25 93 LYS A C 1
ATOM 700 O O . LYS A 1 93 ? -24.132 10.246 5.350 1.00 97.25 93 LYS A O 1
ATOM 705 N N . ALA A 1 94 ? -22.481 9.546 6.692 1.00 95.00 94 ALA A N 1
ATOM 706 C CA . ALA A 1 94 ? -22.065 8.405 5.877 1.00 95.00 94 ALA A CA 1
ATOM 707 C C . ALA A 1 94 ? -22.186 7.064 6.598 1.00 95.00 94 ALA A C 1
ATOM 709 O O . ALA A 1 94 ? -22.020 6.032 5.948 1.00 95.00 94 ALA A O 1
ATOM 710 N N . GLY A 1 95 ? -22.489 7.051 7.902 1.00 92.00 95 GLY A N 1
ATOM 711 C CA . GLY A 1 95 ? -22.554 5.833 8.703 1.00 92.00 95 GLY A CA 1
ATOM 712 C C . GLY A 1 95 ? -23.368 4.760 8.000 1.00 92.00 95 GLY A C 1
ATOM 713 O O . GLY A 1 95 ? -22.828 3.715 7.664 1.00 92.00 95 GLY A O 1
ATOM 714 N N . GLU A 1 96 ? -24.625 5.027 7.664 1.00 93.62 96 GLU A N 1
ATOM 715 C CA . GLU A 1 96 ? -25.544 4.036 7.079 1.00 93.62 96 GLU A CA 1
ATOM 716 C C . GLU A 1 96 ? -25.310 3.713 5.591 1.00 93.62 96 GLU A C 1
ATOM 718 O O . GLU A 1 96 ? -26.038 2.907 5.011 1.00 93.62 96 GLU A O 1
ATOM 723 N N . LEU A 1 97 ? -24.291 4.295 4.947 1.00 95.25 97 LEU A N 1
ATOM 724 C CA . LEU A 1 97 ? -23.950 3.928 3.573 1.00 95.25 97 LEU A CA 1
ATOM 725 C C . LEU A 1 97 ? -23.365 2.503 3.522 1.00 95.25 97 LEU A C 1
ATOM 727 O O . LEU A 1 97 ? -22.523 2.168 4.357 1.00 95.25 97 LEU A O 1
ATOM 731 N N . PRO A 1 98 ? -23.699 1.688 2.499 1.00 96.38 98 PRO A N 1
ATOM 732 C CA . PRO A 1 98 ? -23.100 0.362 2.311 1.00 96.38 98 PRO A CA 1
ATOM 733 C C . PRO A 1 98 ? -21.572 0.375 2.170 1.00 96.38 98 PRO A C 1
ATOM 735 O O . PRO A 1 98 ? -20.915 -0.608 2.496 1.00 96.38 98 PRO A O 1
ATOM 738 N N . ALA A 1 99 ? -21.002 1.492 1.705 1.00 97.44 99 ALA A N 1
ATOM 739 C CA . ALA A 1 99 ? -19.556 1.681 1.612 1.00 97.44 99 ALA A CA 1
ATOM 740 C C . ALA A 1 99 ? -18.878 1.873 2.985 1.00 97.44 99 ALA A C 1
ATOM 742 O O . ALA A 1 99 ? -17.657 1.799 3.069 1.00 97.44 99 ALA A O 1
ATOM 743 N N . THR A 1 100 ? -19.618 2.103 4.072 1.00 97.31 100 THR A N 1
ATOM 744 C CA . THR A 1 100 ? -19.041 2.201 5.419 1.00 97.31 100 THR A CA 1
ATOM 745 C C . THR A 1 100 ? -18.837 0.804 5.995 1.00 97.31 100 THR A C 1
ATOM 747 O O . THR A 1 100 ? -19.796 0.119 6.370 1.00 97.31 100 THR A O 1
ATOM 750 N N . PHE A 1 101 ? -17.574 0.380 6.077 1.00 96.88 101 PHE A N 1
ATOM 751 C CA . PHE A 1 101 ? -17.223 -0.984 6.468 1.00 96.88 101 PHE A CA 1
ATOM 752 C C . PHE A 1 101 ? -17.560 -1.285 7.926 1.00 96.88 101 PHE A C 1
ATOM 754 O O . PHE A 1 101 ? -17.301 -0.481 8.829 1.00 96.88 101 PHE A O 1
ATOM 761 N N . ARG A 1 102 ? -18.113 -2.477 8.153 1.00 97.19 102 ARG A N 1
ATOM 762 C CA . ARG A 1 102 ? -18.536 -2.944 9.469 1.00 97.19 102 ARG A CA 1
ATOM 763 C C . ARG A 1 102 ? -18.169 -4.398 9.701 1.00 97.19 102 ARG A C 1
ATOM 765 O O . ARG A 1 102 ? -18.239 -5.214 8.788 1.00 97.19 102 ARG A O 1
ATOM 772 N N . VAL A 1 103 ? -17.909 -4.716 10.962 1.00 96.81 103 VAL A N 1
ATOM 773 C CA . VAL A 1 103 ? -17.824 -6.084 11.484 1.00 96.81 103 VAL A CA 1
ATOM 774 C C . VAL A 1 103 ? -18.845 -6.202 12.609 1.00 96.81 103 VAL A C 1
ATOM 776 O O . VAL A 1 103 ? -18.826 -5.406 13.545 1.00 96.81 103 VAL A O 1
ATOM 779 N N . ASP A 1 104 ? -19.790 -7.137 12.493 1.00 95.81 104 ASP A N 1
ATOM 780 C CA . ASP A 1 104 ? -20.856 -7.372 13.484 1.00 95.81 104 ASP A CA 1
ATOM 781 C C . ASP A 1 104 ? -21.621 -6.102 13.908 1.00 95.81 104 ASP A C 1
ATOM 783 O O . ASP A 1 104 ? -21.974 -5.900 15.078 1.00 95.81 104 ASP A O 1
ATOM 787 N N . GLY A 1 105 ? -21.856 -5.212 12.938 1.00 95.56 105 GLY A N 1
ATOM 788 C CA . GLY A 1 105 ? -22.537 -3.929 13.120 1.00 95.56 105 GLY A CA 1
ATOM 789 C C . GLY A 1 105 ? -21.672 -2.803 13.702 1.00 95.56 105 GLY A C 1
ATOM 790 O O . GLY A 1 105 ? -22.161 -1.683 13.820 1.00 95.56 105 GLY A O 1
ATOM 791 N N . ALA A 1 106 ? -20.410 -3.061 14.053 1.00 97.88 106 ALA A N 1
ATOM 792 C CA . ALA A 1 106 ? -19.465 -2.043 14.501 1.00 97.88 106 ALA A CA 1
ATOM 793 C C . ALA A 1 106 ? -18.682 -1.462 13.317 1.00 97.88 106 ALA A C 1
ATOM 795 O O . ALA A 1 106 ? -18.170 -2.213 12.490 1.00 97.88 106 ALA A O 1
ATOM 796 N N . VAL A 1 107 ? -18.589 -0.134 13.236 1.00 98.25 107 VAL A N 1
ATOM 797 C CA . VAL A 1 107 ? -17.874 0.572 12.164 1.00 98.25 107 VAL A CA 1
ATOM 798 C C . VAL A 1 107 ? -16.373 0.444 12.373 1.00 98.25 107 VAL A C 1
ATOM 800 O O . VAL A 1 107 ? -15.872 0.715 13.465 1.00 98.25 107 VAL A O 1
ATOM 803 N N . VAL A 1 108 ? -15.665 0.029 11.325 1.00 98.50 108 VAL A N 1
ATOM 804 C CA . VAL A 1 108 ? -14.219 -0.193 11.376 1.00 98.50 108 VAL A CA 1
ATOM 805 C C . VAL A 1 108 ? -13.468 1.121 11.219 1.00 98.50 108 VAL A C 1
ATOM 807 O O . VAL A 1 108 ? -13.686 1.863 10.263 1.00 98.50 108 VAL A O 1
ATOM 810 N N . ILE A 1 109 ? -12.561 1.381 12.157 1.00 98.44 109 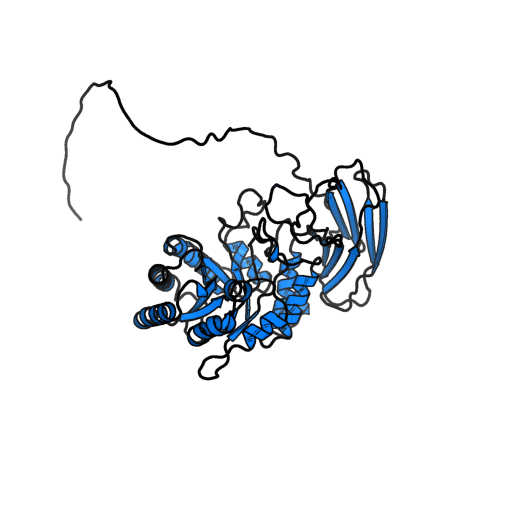ILE A N 1
ATOM 811 C CA . ILE A 1 109 ? -11.734 2.582 12.229 1.00 98.44 109 ILE A CA 1
ATOM 812 C C . ILE A 1 109 ? -10.276 2.146 12.332 1.00 98.44 109 ILE A C 1
ATOM 814 O O . ILE A 1 109 ? -9.892 1.437 13.265 1.00 98.44 109 ILE A O 1
ATOM 818 N N . PHE A 1 110 ? -9.459 2.587 11.383 1.00 98.50 110 PHE A N 1
ATOM 819 C CA . PHE A 1 110 ? -8.010 2.456 11.482 1.00 98.50 110 PHE A CA 1
ATOM 820 C C . PHE A 1 110 ? -7.434 3.641 12.253 1.00 98.50 110 PHE A C 1
ATOM 822 O O . PHE A 1 110 ? -8.055 4.695 12.388 1.00 98.50 110 PHE A O 1
ATOM 829 N N . THR A 1 111 ? -6.219 3.478 12.745 1.00 98.12 111 THR A N 1
ATOM 830 C CA . THR A 1 111 ? -5.442 4.550 13.366 1.00 98.12 111 THR A CA 1
ATOM 831 C C . THR A 1 111 ? -4.040 4.544 12.779 1.00 98.12 111 THR A C 1
ATOM 833 O O . THR A 1 111 ? -3.605 3.527 12.236 1.00 98.12 111 THR A O 1
ATOM 836 N N . TYR A 1 112 ? -3.336 5.663 12.896 1.00 96.38 112 TYR A N 1
ATOM 837 C CA . TYR A 1 112 ? -1.897 5.759 12.685 1.00 96.38 112 TYR A CA 1
ATOM 838 C C . TYR A 1 112 ? -1.273 6.393 13.929 1.00 96.38 112 TYR A C 1
ATOM 840 O O . TYR A 1 112 ? -1.766 7.413 14.413 1.00 96.38 112 TYR A O 1
ATOM 848 N N . GLY A 1 113 ? -0.239 5.765 14.497 1.00 94.94 113 GLY A N 1
ATOM 849 C CA . GLY A 1 113 ? 0.366 6.216 15.749 1.00 94.94 113 GLY A CA 1
ATOM 850 C C . GLY A 1 113 ? -0.585 6.192 16.951 1.00 94.94 113 GLY A C 1
ATOM 851 O O . GLY A 1 113 ? -0.566 7.123 17.754 1.00 94.94 113 GLY A O 1
ATOM 852 N N . ALA A 1 114 ? -1.413 5.148 17.092 1.00 96.44 114 ALA A N 1
ATOM 853 C CA . ALA A 1 114 ? -2.442 5.042 18.142 1.00 96.44 114 ALA A CA 1
ATOM 854 C C . ALA A 1 114 ? -1.906 5.301 19.559 1.00 96.44 114 ALA A C 1
ATOM 856 O O . ALA A 1 114 ? -2.613 5.841 20.411 1.00 96.44 114 ALA A O 1
ATOM 857 N N . TYR A 1 115 ? -0.638 4.945 19.776 1.00 94.94 115 TYR A N 1
ATOM 858 C CA . TYR A 1 115 ? 0.084 5.095 21.033 1.00 94.94 115 TYR A CA 1
ATOM 859 C C . TYR A 1 115 ? 0.307 6.546 21.485 1.00 94.94 115 TYR A C 1
ATOM 861 O O . TYR A 1 115 ? 0.743 6.784 22.609 1.00 94.94 115 TYR A O 1
ATOM 869 N N . GLN A 1 116 ? 0.031 7.528 20.623 1.00 95.62 116 GLN A N 1
ATOM 870 C CA . GLN A 1 116 ? 0.075 8.941 21.002 1.00 95.62 116 GLN A CA 1
ATOM 871 C C . GLN A 1 116 ? -1.145 9.382 21.821 1.00 95.62 116 GLN A C 1
ATOM 873 O O . GLN A 1 116 ? -1.152 10.489 22.357 1.00 95.62 116 GLN A O 1
ATOM 878 N N . ILE A 1 117 ? -2.168 8.529 21.928 1.00 96.81 117 ILE A N 1
ATOM 879 C CA . ILE A 1 117 ? -3.359 8.747 22.749 1.00 96.81 117 ILE A CA 1
ATOM 880 C C . ILE A 1 117 ? -3.437 7.616 23.786 1.00 96.81 117 ILE A C 1
ATOM 882 O O . ILE A 1 117 ? -3.441 6.451 23.388 1.00 96.81 117 ILE A O 1
ATOM 886 N N . PRO A 1 118 ? -3.537 7.916 25.096 1.00 96.81 118 PRO A N 1
ATOM 887 C CA . PRO A 1 118 ? -3.576 6.889 26.133 1.00 96.81 118 PRO A CA 1
ATOM 888 C C . PRO A 1 118 ? -4.735 5.884 25.964 1.00 96.81 118 PRO A C 1
ATOM 890 O O . PRO A 1 118 ? -5.838 6.281 25.572 1.00 96.81 118 PRO A O 1
ATOM 893 N N . PRO A 1 119 ? -4.565 4.604 26.353 1.00 97.00 119 PRO A N 1
ATOM 894 C CA . PRO A 1 119 ? -5.615 3.580 26.260 1.00 97.00 119 PRO A CA 1
ATOM 895 C C . PRO A 1 119 ? -6.948 3.987 26.911 1.00 97.00 119 PRO A C 1
ATOM 897 O O . PRO A 1 119 ? -8.022 3.726 26.366 1.00 97.00 119 PRO A O 1
ATOM 900 N N . ALA A 1 120 ? -6.900 4.683 28.052 1.00 97.69 120 ALA A N 1
ATOM 901 C CA . ALA A 1 120 ? -8.094 5.154 28.755 1.00 97.69 120 ALA A CA 1
ATOM 902 C C . ALA A 1 120 ? -8.938 6.133 27.916 1.00 97.69 120 ALA A C 1
ATOM 904 O O . ALA A 1 120 ? -10.169 6.098 27.970 1.00 97.69 120 ALA A O 1
ATOM 905 N N . ASP A 1 121 ? -8.300 6.973 27.101 1.00 98.19 121 ASP A N 1
ATOM 906 C CA . ASP A 1 121 ? -8.996 7.941 26.253 1.00 98.19 121 ASP A CA 1
ATOM 907 C C . ASP A 1 121 ? -9.717 7.258 25.090 1.00 98.19 121 ASP A C 1
ATOM 909 O O . ASP A 1 121 ? -10.859 7.607 24.783 1.00 98.19 121 ASP A O 1
ATOM 913 N N . TRP A 1 122 ? -9.117 6.219 24.512 1.00 98.25 122 TRP A N 1
ATOM 914 C CA . TRP A 1 122 ? -9.770 5.360 23.524 1.00 98.25 122 TRP A CA 1
ATOM 915 C C . TRP A 1 122 ? -10.989 4.626 24.097 1.00 98.25 122 TRP A C 1
ATOM 917 O O . TRP A 1 122 ? -12.045 4.584 23.457 1.00 98.25 122 TRP A O 1
ATOM 927 N N . VAL A 1 123 ? -10.881 4.092 25.320 1.00 97.81 123 VAL A N 1
ATOM 928 C CA . VAL A 1 123 ? -12.022 3.488 26.031 1.00 97.81 123 VAL A CA 1
ATOM 929 C C . VAL A 1 123 ? -13.137 4.517 26.200 1.00 97.81 123 VAL A C 1
ATOM 931 O O . VAL A 1 123 ? -14.294 4.243 25.876 1.00 97.81 123 VAL A O 1
ATOM 934 N N . ASN A 1 124 ? -12.792 5.722 26.648 1.00 97.81 124 ASN A N 1
ATOM 935 C CA . ASN A 1 124 ? -13.750 6.799 26.851 1.00 97.81 124 ASN A CA 1
ATOM 936 C C . ASN A 1 124 ? -14.436 7.232 25.541 1.00 97.81 124 ASN A C 1
ATOM 938 O O . ASN A 1 124 ? -15.658 7.390 25.525 1.00 97.81 124 ASN A O 1
ATOM 942 N N . LEU A 1 125 ? -13.686 7.366 24.440 1.00 98.19 125 LEU A N 1
ATOM 943 C CA . LEU A 1 125 ? -14.223 7.649 23.103 1.00 98.19 125 LEU A CA 1
ATOM 944 C C . LEU A 1 125 ? -15.245 6.591 22.678 1.00 98.19 125 LEU A C 1
ATOM 946 O O . LEU A 1 125 ? -16.373 6.924 22.310 1.00 98.19 125 LEU A O 1
ATOM 950 N N . ARG A 1 126 ? -14.870 5.309 22.782 1.00 98.00 126 ARG A N 1
ATOM 951 C CA . ARG A 1 126 ? -15.745 4.183 22.435 1.00 98.00 126 ARG A CA 1
ATOM 952 C C . ARG A 1 126 ? -17.033 4.206 23.253 1.00 98.00 126 ARG A C 1
ATOM 954 O O . ARG A 1 126 ? -18.104 4.000 22.693 1.00 98.00 126 ARG A O 1
ATOM 961 N N . GLN A 1 127 ? -16.952 4.481 24.555 1.00 98.19 127 GLN A N 1
ATOM 962 C CA . GLN A 1 127 ? -18.132 4.553 25.421 1.00 98.19 127 GLN A CA 1
ATOM 963 C C . GLN A 1 127 ? -19.057 5.720 25.066 1.00 98.19 127 GLN A C 1
ATOM 965 O O . GLN A 1 127 ? -20.278 5.566 25.107 1.00 98.19 127 GLN A O 1
ATOM 970 N N . ARG A 1 128 ? -18.511 6.889 24.712 1.00 98.31 128 ARG A N 1
ATOM 971 C CA . ARG A 1 128 ? -19.327 8.048 24.323 1.00 98.31 128 ARG A CA 1
ATOM 972 C C . ARG A 1 128 ? -20.022 7.832 22.982 1.00 98.31 128 ARG A C 1
ATOM 974 O O . ARG A 1 128 ? -21.227 8.058 22.896 1.00 98.31 128 ARG A O 1
ATOM 981 N N . LEU A 1 129 ? -19.321 7.290 21.988 1.00 98.06 129 LEU A N 1
ATOM 982 C CA . LEU A 1 129 ? -19.937 6.956 20.702 1.00 98.06 129 LEU A CA 1
ATOM 983 C C . LEU A 1 129 ? -20.937 5.798 20.816 1.00 98.06 129 LEU A C 1
ATOM 985 O O . LEU A 1 129 ? -22.000 5.865 20.204 1.00 98.06 129 LEU A O 1
ATOM 989 N N . LEU A 1 130 ? -20.691 4.815 21.690 1.00 97.94 130 LEU A N 1
ATOM 990 C CA . LEU A 1 130 ? -21.668 3.763 21.985 1.00 97.94 130 LEU A CA 1
ATOM 991 C C . LEU A 1 130 ? -22.965 4.331 22.573 1.00 97.94 130 LEU A C 1
ATOM 993 O O . LEU A 1 130 ? -24.049 3.934 22.152 1.00 97.94 130 LEU A O 1
ATOM 997 N N . LYS A 1 131 ? -22.871 5.286 23.508 1.00 97.94 131 LYS A N 1
ATOM 998 C CA . LYS A 1 131 ? -24.043 5.992 24.057 1.00 97.94 131 LYS A CA 1
ATOM 999 C C . LYS A 1 131 ? -24.800 6.787 22.991 1.00 97.94 131 LYS A C 1
ATOM 1001 O O . LYS A 1 131 ? -26.013 6.925 23.104 1.00 97.94 131 LYS A O 1
ATOM 1006 N N . ALA A 1 132 ? -24.103 7.267 21.962 1.00 96.25 132 ALA A N 1
ATOM 1007 C CA . ALA A 1 132 ? -24.700 7.903 20.789 1.00 96.25 132 ALA A CA 1
ATOM 1008 C C . ALA A 1 132 ? -25.254 6.897 19.755 1.00 96.25 132 ALA A C 1
ATOM 1010 O O . ALA A 1 132 ? -25.730 7.306 18.703 1.00 96.25 132 ALA A O 1
ATOM 1011 N N . GLY A 1 133 ? -25.218 5.589 20.040 1.00 96.25 133 GLY A N 1
ATOM 1012 C CA . GLY A 1 133 ? -25.737 4.539 19.159 1.00 96.25 133 GLY A CA 1
ATOM 1013 C C . GLY A 1 133 ? -24.722 3.985 18.158 1.00 96.25 133 GLY A C 1
ATOM 1014 O O . GLY A 1 133 ? -25.080 3.160 17.319 1.00 96.25 133 GLY A O 1
ATOM 1015 N N . HIS A 1 134 ? -23.451 4.380 18.248 1.00 96.94 134 HIS A N 1
ATOM 1016 C CA . HIS A 1 134 ? -22.405 3.966 17.319 1.00 96.94 134 HIS A CA 1
ATOM 1017 C C . HIS A 1 134 ? -21.418 2.993 17.966 1.00 96.94 134 HIS A C 1
ATOM 1019 O O . HIS A 1 134 ? -20.689 3.325 18.901 1.00 96.94 134 HIS A O 1
ATOM 1025 N N . ARG A 1 135 ? -21.350 1.771 17.435 1.00 97.69 135 ARG A N 1
ATOM 1026 C CA . ARG A 1 135 ? -20.346 0.776 17.832 1.00 97.69 135 ARG A CA 1
ATOM 1027 C C . ARG A 1 135 ? -19.100 0.944 16.968 1.00 97.69 135 ARG A C 1
ATOM 1029 O O . ARG A 1 135 ? -19.221 1.010 15.748 1.00 97.69 135 ARG A O 1
ATOM 1036 N N . LEU A 1 136 ? -17.922 0.977 17.590 1.00 98.25 136 LEU A N 1
ATOM 1037 C CA . LEU A 1 136 ? -16.636 1.073 16.893 1.00 98.25 136 LEU A CA 1
ATOM 1038 C C . LEU A 1 136 ? -15.859 -0.242 16.961 1.00 98.25 136 LEU A C 1
ATOM 1040 O O . LEU A 1 136 ? -15.884 -0.919 17.988 1.00 98.25 136 LEU A O 1
ATOM 1044 N N . PHE A 1 137 ? -15.145 -0.543 15.881 1.00 98.31 137 PHE A N 1
ATOM 1045 C CA . PHE A 1 137 ? -14.174 -1.624 15.753 1.00 98.31 137 PHE A CA 1
ATOM 1046 C C . PHE A 1 137 ? -12.819 -0.989 15.413 1.00 98.31 137 PHE A C 1
ATOM 1048 O O . PHE A 1 137 ? -12.615 -0.501 14.302 1.00 98.31 137 PHE A O 1
ATOM 1055 N N . LEU A 1 138 ? -11.921 -0.909 16.388 1.00 98.50 138 LEU A N 1
ATOM 1056 C CA . LEU A 1 138 ? -10.683 -0.141 16.308 1.00 98.50 138 LEU A CA 1
ATOM 1057 C C . LEU A 1 138 ? -9.499 -1.035 15.923 1.00 98.50 138 LEU A C 1
ATOM 1059 O O . LEU A 1 138 ? -9.253 -2.064 16.556 1.00 98.50 138 LEU A O 1
ATOM 1063 N N . ILE A 1 139 ? -8.713 -0.581 14.944 1.00 98.50 139 ILE A N 1
ATOM 1064 C CA . ILE A 1 139 ? -7.438 -1.184 14.536 1.00 98.50 139 ILE A CA 1
ATOM 1065 C C . ILE A 1 139 ? -6.279 -0.240 14.884 1.00 98.50 139 ILE A C 1
ATOM 1067 O O . ILE A 1 139 ? -6.244 0.908 14.433 1.00 98.50 139 ILE A O 1
ATOM 1071 N N . GLY A 1 140 ? -5.344 -0.723 15.706 1.00 97.56 140 GLY A N 1
ATOM 1072 C CA . GLY A 1 140 ? -4.261 0.056 16.312 1.00 97.56 140 GLY A CA 1
ATOM 1073 C C . GLY A 1 140 ? -2.930 -0.074 15.575 1.00 97.56 140 GLY A C 1
ATOM 1074 O O . GLY A 1 140 ? -2.401 -1.177 15.467 1.00 97.56 140 GLY A O 1
ATOM 1075 N N . GLU A 1 141 ? -2.359 1.032 15.104 1.00 96.56 141 GLU A N 1
ATOM 1076 C CA . GLU A 1 141 ? -1.003 1.053 14.525 1.00 96.56 141 GLU A CA 1
ATOM 1077 C C . GLU A 1 141 ? 0.067 1.197 15.616 1.00 96.56 141 GLU A C 1
ATOM 1079 O O . GLU A 1 141 ? -0.059 2.069 16.481 1.00 96.56 141 GLU A O 1
ATOM 1084 N N . MET A 1 142 ? 1.105 0.350 15.572 1.00 95.31 142 MET A N 1
ATOM 1085 C CA . MET A 1 142 ? 2.116 0.239 16.638 1.00 95.31 142 MET A CA 1
ATOM 1086 C C . MET A 1 142 ? 3.578 0.316 16.166 1.00 95.31 142 MET A C 1
ATOM 1088 O O . MET A 1 142 ? 4.483 0.145 16.982 1.00 95.31 142 MET A O 1
ATOM 1092 N N . ASN A 1 143 ? 3.865 0.553 14.881 1.00 91.44 143 ASN A N 1
ATOM 1093 C CA . ASN A 1 143 ? 5.215 0.385 14.325 1.00 91.44 143 ASN A CA 1
ATOM 1094 C C . ASN A 1 143 ? 6.211 1.380 14.923 1.00 91.44 143 ASN A C 1
ATOM 1096 O O . ASN A 1 143 ? 7.326 1.006 15.284 1.00 91.44 143 ASN A O 1
ATOM 1100 N N . ALA A 1 144 ? 5.821 2.649 15.063 1.00 89.25 144 ALA A N 1
ATOM 1101 C CA . ALA A 1 144 ? 6.719 3.656 15.618 1.00 89.25 144 ALA A CA 1
ATOM 1102 C C . ALA A 1 144 ? 6.974 3.455 17.123 1.00 89.25 144 ALA A C 1
ATOM 1104 O O . ALA A 1 144 ? 8.100 3.681 17.565 1.00 89.25 144 ALA A O 1
ATOM 1105 N N . LEU A 1 145 ? 5.990 2.966 17.890 1.00 92.50 145 LEU A N 1
ATOM 1106 C CA . LEU A 1 145 ? 6.211 2.548 19.278 1.00 92.50 145 LEU A CA 1
ATOM 1107 C C . LEU A 1 145 ? 7.156 1.344 19.339 1.00 92.50 145 LEU A C 1
ATOM 1109 O O . LEU A 1 145 ? 8.144 1.382 20.063 1.00 92.50 145 LEU A O 1
ATOM 1113 N N . TYR A 1 146 ? 6.899 0.313 18.532 1.00 92.44 146 TYR A N 1
ATOM 1114 C CA . TYR A 1 146 ? 7.719 -0.898 18.480 1.00 92.44 146 TYR A CA 1
ATOM 1115 C C . TYR A 1 146 ? 9.186 -0.616 18.137 1.00 92.44 146 TYR A C 1
ATOM 1117 O O . TYR A 1 146 ? 10.084 -1.206 18.725 1.00 92.44 146 TYR A O 1
ATOM 1125 N N . ARG A 1 147 ? 9.444 0.293 17.191 1.00 86.38 147 ARG A N 1
ATOM 1126 C CA . ARG A 1 147 ? 10.805 0.585 16.718 1.00 86.38 147 ARG A CA 1
ATOM 1127 C C . ARG A 1 147 ? 11.593 1.535 17.613 1.00 86.38 147 ARG A C 1
ATOM 1129 O O . ARG A 1 147 ? 12.816 1.451 17.620 1.00 86.38 147 ARG A O 1
ATOM 1136 N N . ASN A 1 148 ? 10.917 2.466 18.285 1.00 86.19 148 ASN A N 1
ATOM 1137 C CA . ASN A 1 148 ? 11.580 3.551 19.014 1.00 86.19 148 ASN A CA 1
ATOM 1138 C C . ASN A 1 148 ? 11.466 3.421 20.540 1.00 86.19 148 ASN A C 1
ATOM 1140 O O . ASN A 1 148 ? 12.132 4.167 21.254 1.00 86.19 148 ASN A O 1
ATOM 1144 N N . GLY A 1 149 ? 10.609 2.531 21.045 1.00 86.06 149 GLY A N 1
ATOM 1145 C CA . GLY A 1 149 ? 10.474 2.277 22.476 1.00 86.06 149 GLY A CA 1
ATOM 1146 C C . GLY A 1 149 ? 11.656 1.478 23.023 1.00 86.06 149 GLY A C 1
ATOM 1147 O O . GLY A 1 149 ? 12.133 0.553 22.374 1.00 86.06 149 GLY A O 1
ATOM 1148 N N . GLU A 1 150 ? 12.108 1.817 24.231 1.00 88.12 150 GLU A N 1
ATOM 1149 C CA . GLU A 1 150 ? 13.170 1.070 24.925 1.00 88.12 150 GLU A CA 1
ATOM 1150 C C . GLU A 1 150 ? 12.720 -0.355 25.295 1.00 88.12 150 GLU A C 1
ATOM 1152 O O . GLU A 1 150 ? 13.466 -1.310 25.103 1.00 88.12 150 GLU A O 1
ATOM 1157 N N . ASP A 1 151 ? 11.479 -0.493 25.773 1.00 90.88 151 ASP A N 1
ATOM 1158 C CA . ASP A 1 151 ? 10.798 -1.767 26.022 1.00 90.88 151 ASP A CA 1
ATOM 1159 C C . ASP A 1 151 ? 9.343 -1.662 25.526 1.00 90.88 151 ASP A C 1
ATOM 1161 O O . ASP A 1 151 ? 8.436 -1.280 26.275 1.00 90.88 151 ASP A O 1
ATOM 1165 N N . PRO A 1 152 ? 9.106 -1.876 24.220 1.00 93.00 152 PRO A N 1
ATOM 1166 C CA . PRO A 1 152 ? 7.837 -1.518 23.600 1.00 93.00 152 PRO A CA 1
ATOM 1167 C C . PRO A 1 152 ? 6.716 -2.520 23.890 1.00 93.00 152 PRO A C 1
ATOM 1169 O O . PRO A 1 152 ? 5.545 -2.161 23.788 1.00 93.00 152 PRO A O 1
ATOM 1172 N N . LEU A 1 153 ? 7.032 -3.774 24.232 1.00 94.50 153 LEU A N 1
ATOM 1173 C CA . LEU A 1 153 ? 6.021 -4.833 24.326 1.00 94.50 153 LEU A CA 1
ATOM 1174 C C . LEU A 1 153 ? 5.038 -4.634 25.487 1.00 94.50 153 LEU A C 1
ATOM 1176 O O . LEU A 1 153 ? 3.837 -4.742 25.230 1.00 94.50 153 LEU A O 1
ATOM 1180 N N . PRO A 1 154 ? 5.472 -4.291 26.718 1.00 93.75 154 PRO A N 1
ATOM 1181 C CA . PRO A 1 154 ? 4.538 -3.975 27.795 1.00 93.75 154 PRO A CA 1
ATOM 1182 C C . PRO A 1 154 ? 3.617 -2.806 27.444 1.00 93.75 154 PRO A C 1
ATOM 1184 O O . PRO A 1 154 ? 2.431 -2.857 27.744 1.00 93.75 154 PRO A O 1
ATOM 1187 N N . GLN A 1 155 ? 4.129 -1.790 26.742 1.00 94.31 155 GLN A N 1
ATOM 1188 C CA . GLN A 1 155 ? 3.315 -0.647 26.327 1.00 94.31 155 GLN A CA 1
ATOM 1189 C C . GLN A 1 155 ? 2.299 -1.040 25.253 1.00 94.31 155 GLN A C 1
ATOM 1191 O O . GLN A 1 155 ? 1.124 -0.718 25.383 1.00 94.31 155 GLN A O 1
ATOM 1196 N N . ILE A 1 156 ? 2.703 -1.786 24.218 1.00 95.88 156 ILE A N 1
ATOM 1197 C CA . ILE A 1 156 ? 1.777 -2.279 23.182 1.00 95.88 156 ILE A CA 1
ATOM 1198 C C . ILE A 1 156 ? 0.689 -3.174 23.804 1.00 95.88 156 ILE A C 1
ATOM 1200 O O . ILE A 1 156 ? -0.472 -3.119 23.392 1.00 95.88 156 ILE A O 1
ATOM 1204 N N . GLN A 1 157 ? 1.037 -3.957 24.829 1.00 95.25 157 GLN A N 1
ATOM 1205 C CA . GLN A 1 157 ? 0.111 -4.823 25.557 1.00 95.25 157 GLN A CA 1
ATOM 1206 C C . GLN A 1 157 ? -1.043 -4.045 26.220 1.00 95.25 157 GLN A C 1
ATOM 1208 O O . GLN A 1 157 ? -2.157 -4.567 26.278 1.00 95.25 157 GLN A O 1
ATOM 1213 N N . GLU A 1 158 ? -0.835 -2.794 26.643 1.00 95.19 158 GLU A N 1
ATOM 1214 C CA . GLU A 1 158 ? -1.903 -1.936 27.189 1.00 95.19 158 GLU A CA 1
ATOM 1215 C C . GLU A 1 158 ? -2.972 -1.582 26.140 1.00 95.19 158 GLU A C 1
ATOM 1217 O O . GLU A 1 158 ? -4.147 -1.400 26.466 1.00 95.19 158 GLU A O 1
ATOM 1222 N N . TYR A 1 159 ? -2.592 -1.527 24.860 1.00 97.00 159 TYR A N 1
ATOM 1223 C CA . TYR A 1 159 ? -3.513 -1.248 23.756 1.00 97.00 159 TYR A CA 1
ATOM 1224 C C . TYR A 1 159 ? -4.266 -2.497 23.287 1.00 97.00 159 TYR A C 1
ATOM 1226 O O . TYR A 1 159 ? -5.354 -2.375 22.720 1.00 97.00 159 TYR A O 1
ATOM 1234 N N . ALA A 1 160 ? -3.752 -3.701 23.553 1.00 96.31 160 ALA A N 1
ATOM 1235 C CA . ALA A 1 160 ? -4.402 -4.953 23.159 1.00 96.31 160 ALA A CA 1
ATOM 1236 C C . ALA A 1 160 ? -5.811 -5.106 23.762 1.00 96.31 160 ALA A C 1
ATOM 1238 O O . ALA A 1 160 ? -6.714 -5.635 23.119 1.00 96.31 160 ALA A O 1
ATOM 1239 N N . ASP A 1 161 ? -6.046 -4.591 24.969 1.00 94.06 161 ASP A N 1
ATOM 1240 C CA . ASP A 1 161 ? -7.370 -4.650 25.602 1.00 94.06 161 ASP A CA 1
ATOM 1241 C C . ASP A 1 161 ? -8.352 -3.602 25.078 1.00 94.06 161 ASP A C 1
ATOM 1243 O O . ASP A 1 161 ? -9.565 -3.704 25.286 1.00 94.06 161 ASP A O 1
ATOM 1247 N N . VAL A 1 162 ? -7.853 -2.619 24.341 1.00 96.25 162 VAL A N 1
ATOM 1248 C CA . VAL A 1 162 ? -8.663 -1.539 23.794 1.00 96.25 162 VAL A CA 1
ATOM 1249 C C . VAL A 1 162 ? -8.993 -1.781 22.331 1.00 96.25 162 VAL A C 1
ATOM 1251 O O . VAL A 1 162 ? -10.107 -1.483 21.917 1.00 96.25 162 VAL A O 1
ATOM 1254 N N . PHE A 1 163 ? -8.077 -2.341 21.550 1.00 97.94 163 PHE A N 1
ATOM 1255 C CA . PHE A 1 163 ? -8.237 -2.520 20.108 1.00 97.94 163 PHE A CA 1
ATOM 1256 C C . PHE A 1 163 ? -8.676 -3.944 19.754 1.00 97.94 163 PHE A C 1
ATOM 1258 O O . PHE A 1 163 ? -8.383 -4.902 20.466 1.00 97.94 163 PHE A O 1
ATOM 1265 N N . GLU A 1 164 ? -9.402 -4.091 18.648 1.00 97.88 164 GLU A N 1
ATOM 1266 C CA . GLU A 1 164 ? -9.802 -5.401 18.130 1.00 97.88 164 GLU A CA 1
ATOM 1267 C C . GLU A 1 164 ? -8.670 -6.061 17.332 1.00 97.88 164 GLU A C 1
ATOM 1269 O O . GLU A 1 164 ? -8.572 -7.286 17.301 1.00 97.88 164 GLU A O 1
ATOM 1274 N N . GLY A 1 165 ? -7.790 -5.258 16.733 1.00 97.38 165 GLY A N 1
ATOM 1275 C CA . GLY A 1 165 ? -6.591 -5.712 16.037 1.00 97.38 165 GLY A CA 1
ATOM 1276 C C . GLY A 1 165 ? -5.462 -4.701 16.147 1.00 97.38 165 GLY A C 1
ATOM 1277 O O . GLY A 1 165 ? -5.701 -3.508 16.338 1.00 97.38 165 GLY A O 1
ATOM 1278 N N . LEU A 1 166 ? -4.234 -5.184 16.004 1.00 97.06 166 LEU A N 1
ATOM 1279 C CA . LEU A 1 166 ? -3.035 -4.356 15.937 1.00 97.06 166 LEU A CA 1
ATOM 1280 C C . LEU A 1 166 ? -2.311 -4.630 14.622 1.00 97.06 166 LEU A C 1
ATOM 1282 O O . LEU A 1 166 ? -2.369 -5.743 14.099 1.00 97.06 166 LEU A O 1
ATOM 1286 N N . TYR A 1 167 ? -1.637 -3.616 14.092 1.00 96.69 167 TYR A N 1
ATOM 1287 C CA . TYR A 1 167 ? -0.858 -3.739 12.866 1.00 96.69 167 TYR A CA 1
ATOM 1288 C C . TYR A 1 167 ? 0.381 -2.850 12.899 1.00 96.69 167 TYR A C 1
ATOM 1290 O O . TYR A 1 167 ? 0.473 -1.891 13.672 1.00 96.69 167 TYR A O 1
ATOM 1298 N N . PHE A 1 168 ? 1.326 -3.154 12.019 1.00 94.69 168 PHE A N 1
ATOM 1299 C CA . PHE A 1 168 ? 2.410 -2.244 11.694 1.00 94.69 168 PHE A CA 1
ATOM 1300 C C . PHE A 1 168 ? 2.170 -1.578 10.346 1.00 94.69 168 PHE A C 1
ATOM 1302 O O . PHE A 1 168 ? 1.802 -2.239 9.373 1.00 94.69 168 PHE A O 1
ATOM 1309 N N . PHE A 1 169 ? 2.418 -0.272 10.264 1.00 91.00 169 PHE A N 1
ATOM 1310 C CA . PHE A 1 169 ? 2.437 0.433 8.988 1.00 91.00 169 PHE A CA 1
ATOM 1311 C C . PHE A 1 169 ? 3.779 0.231 8.269 1.00 91.00 169 PHE A C 1
ATOM 1313 O O . PHE A 1 169 ? 4.837 0.575 8.799 1.00 91.00 169 PHE A O 1
ATOM 1320 N N . GLY A 1 170 ? 3.740 -0.287 7.041 1.00 82.38 170 GLY A N 1
ATOM 1321 C CA . GLY A 1 170 ? 4.918 -0.439 6.186 1.00 82.38 170 GLY A CA 1
ATOM 1322 C C . GLY A 1 170 ? 5.665 -1.773 6.320 1.00 82.38 170 GLY A C 1
ATOM 1323 O O . GLY A 1 170 ? 5.236 -2.681 7.030 1.00 82.38 170 GLY A O 1
ATOM 1324 N N . PRO A 1 171 ? 6.787 -1.924 5.592 1.00 79.88 171 PRO A N 1
ATOM 1325 C CA . PRO A 1 171 ? 7.457 -3.208 5.472 1.00 79.88 171 PRO A CA 1
ATOM 1326 C C . PRO A 1 171 ? 8.238 -3.600 6.740 1.00 79.88 171 PRO A C 1
ATOM 1328 O O . PRO A 1 171 ? 9.176 -2.905 7.157 1.00 79.88 171 PRO A O 1
ATOM 1331 N N . ASN A 1 172 ? 7.902 -4.766 7.301 1.00 85.94 172 ASN A N 1
ATOM 1332 C CA . ASN A 1 172 ? 8.598 -5.412 8.417 1.00 85.94 172 ASN A CA 1
ATOM 1333 C C . ASN A 1 172 ? 9.039 -6.843 8.086 1.00 85.94 172 ASN A C 1
ATOM 1335 O O . ASN A 1 172 ? 8.582 -7.442 7.115 1.00 85.94 172 ASN A O 1
ATOM 1339 N N . SER A 1 173 ? 9.958 -7.373 8.896 1.00 88.75 173 SER A N 1
ATOM 1340 C CA . SER A 1 173 ? 10.380 -8.771 8.826 1.00 88.75 173 SER A CA 1
ATOM 1341 C C . SER A 1 173 ? 9.310 -9.702 9.397 1.00 88.75 173 SER A C 1
ATOM 1343 O O . SER A 1 173 ? 8.478 -9.291 10.205 1.00 88.75 173 SER A O 1
ATOM 1345 N N . GLU A 1 174 ? 9.384 -10.984 9.029 1.00 93.75 174 GLU A N 1
ATOM 1346 C CA . GLU A 1 174 ? 8.523 -12.026 9.599 1.00 93.75 174 GLU A CA 1
ATOM 1347 C C . GLU A 1 174 ? 8.594 -12.054 11.136 1.00 93.75 174 GLU A C 1
ATOM 1349 O O . GLU A 1 174 ? 7.563 -12.169 11.791 1.00 93.75 174 GLU A O 1
ATOM 1354 N N . ASP A 1 175 ? 9.785 -11.883 11.716 1.00 92.56 175 ASP A N 1
ATOM 1355 C CA . ASP A 1 175 ? 9.987 -11.920 13.170 1.00 92.56 175 ASP A CA 1
ATOM 1356 C C . ASP A 1 175 ? 9.289 -10.764 13.899 1.00 92.56 175 ASP A C 1
ATOM 1358 O O . ASP A 1 175 ? 8.672 -10.971 14.949 1.00 92.56 175 ASP A O 1
ATOM 1362 N N . HIS A 1 176 ? 9.332 -9.551 13.335 1.00 90.94 176 HIS A N 1
ATOM 1363 C CA . HIS A 1 176 ? 8.602 -8.411 13.895 1.00 90.94 176 HIS A CA 1
ATOM 1364 C C . HIS A 1 176 ? 7.095 -8.679 13.873 1.00 90.94 176 HIS A C 1
ATOM 1366 O O . HIS A 1 176 ? 6.421 -8.524 14.889 1.00 90.94 176 HIS A O 1
ATOM 1372 N N . GLU A 1 177 ? 6.569 -9.147 12.743 1.00 93.81 177 GLU A N 1
ATOM 1373 C CA . GLU A 1 177 ? 5.139 -9.436 12.601 1.00 93.81 177 GLU A CA 1
ATOM 1374 C C . GLU A 1 177 ? 4.690 -10.553 13.541 1.00 93.81 177 GLU A C 1
ATOM 1376 O O . GLU A 1 177 ? 3.673 -10.429 14.219 1.00 93.81 177 GLU A O 1
ATOM 1381 N N . ARG A 1 178 ? 5.480 -11.625 13.674 1.00 95.31 178 ARG A N 1
ATOM 1382 C CA . ARG A 1 178 ? 5.206 -12.693 14.645 1.00 95.31 178 ARG A CA 1
ATOM 1383 C C . ARG A 1 178 ? 5.207 -12.178 16.078 1.00 95.31 178 ARG A C 1
ATOM 1385 O O . ARG A 1 178 ? 4.402 -12.647 16.878 1.00 95.31 178 ARG A O 1
ATOM 1392 N N . THR A 1 179 ? 6.067 -11.214 16.399 1.00 94.06 179 THR A N 1
ATOM 1393 C CA . THR A 1 179 ? 6.074 -10.579 17.721 1.00 94.06 179 THR A CA 1
ATOM 1394 C C . THR A 1 179 ? 4.740 -9.886 17.997 1.00 94.06 179 THR A C 1
ATOM 1396 O O . THR A 1 179 ? 4.143 -10.135 19.042 1.00 94.06 179 THR A O 1
ATOM 1399 N N . LEU A 1 180 ? 4.227 -9.098 17.047 1.00 94.31 180 LEU A N 1
ATOM 1400 C CA . LEU A 1 180 ? 2.933 -8.424 17.190 1.00 94.31 180 LEU A CA 1
ATOM 1401 C C . LEU A 1 180 ? 1.761 -9.417 17.241 1.00 94.31 180 LEU A C 1
ATOM 1403 O O . LEU A 1 180 ? 0.885 -9.292 18.091 1.00 94.31 180 LEU A O 1
ATOM 1407 N N . LEU A 1 181 ? 1.764 -10.438 16.379 1.00 94.19 181 LEU A N 1
ATOM 1408 C CA . LEU A 1 181 ? 0.711 -11.463 16.315 1.00 94.19 181 LEU A CA 1
ATOM 1409 C C . LEU A 1 181 ? 0.635 -12.344 17.571 1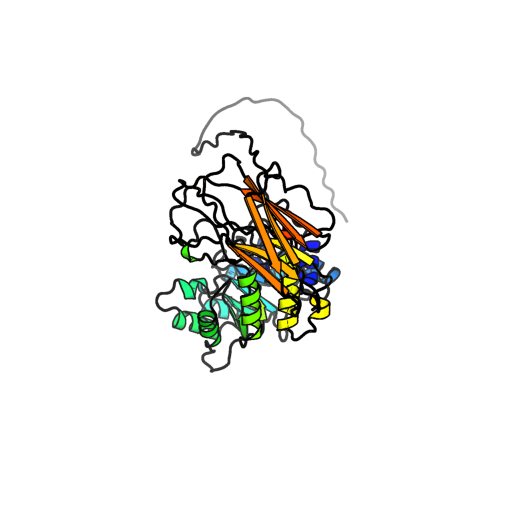.00 94.19 181 LEU A C 1
ATOM 1411 O O . LEU A 1 181 ? -0.398 -12.961 17.828 1.00 94.19 181 LEU A O 1
ATOM 1415 N N . ASN A 1 182 ? 1.715 -12.415 18.351 1.00 95.06 182 ASN A N 1
ATOM 1416 C CA . ASN A 1 182 ? 1.743 -13.137 19.621 1.00 95.06 182 ASN A CA 1
ATOM 1417 C C . ASN A 1 182 ? 1.172 -12.325 20.794 1.00 95.06 182 ASN A C 1
ATOM 1419 O O . ASN A 1 182 ? 0.955 -12.901 21.864 1.00 95.06 182 ASN A O 1
ATOM 1423 N N . ILE A 1 183 ? 0.906 -11.027 20.612 1.00 95.44 183 ILE A N 1
ATOM 1424 C CA . ILE A 1 183 ? 0.236 -10.201 21.620 1.00 95.44 183 ILE A CA 1
ATOM 1425 C C . ILE A 1 183 ? -1.225 -10.637 21.725 1.00 95.44 183 ILE A C 1
ATOM 1427 O O . ILE A 1 183 ? -1.939 -10.787 20.731 1.00 95.44 183 ILE A O 1
ATOM 1431 N N . LYS A 1 184 ? -1.676 -10.853 22.959 1.00 95.50 184 LYS A N 1
ATOM 1432 C CA . LYS A 1 184 ? -3.041 -11.277 23.280 1.00 95.50 184 LYS A CA 1
ATOM 1433 C C . LYS A 1 184 ? -3.680 -10.265 24.202 1.00 95.50 184 LYS A 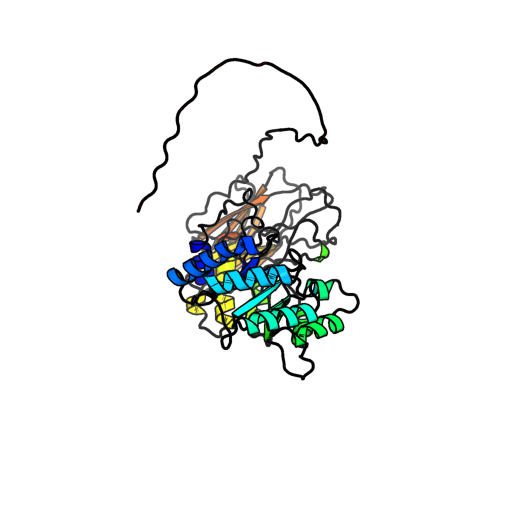C 1
ATOM 1435 O O . LYS A 1 184 ? -2.993 -9.483 24.840 1.00 95.50 184 LYS A O 1
ATOM 1440 N N . ARG A 1 185 ? -4.997 -10.302 24.306 1.00 95.25 185 ARG A N 1
ATOM 1441 C CA . ARG A 1 185 ? -5.727 -9.544 25.324 1.00 95.25 185 ARG A CA 1
ATOM 1442 C C . ARG A 1 185 ? -5.404 -10.094 26.718 1.00 95.25 185 ARG A C 1
ATOM 1444 O O . ARG A 1 185 ? -5.009 -11.257 26.840 1.00 95.25 185 ARG A O 1
ATOM 1451 N N . SER A 1 186 ? -5.599 -9.301 27.769 1.00 93.38 186 SER A N 1
ATOM 1452 C CA . SER A 1 186 ? -5.374 -9.732 29.160 1.00 93.38 186 SER A CA 1
ATOM 1453 C C . SER A 1 186 ? -6.266 -10.905 29.574 1.00 93.38 186 SER A C 1
ATOM 1455 O O . SER A 1 186 ? -5.878 -11.716 30.412 1.00 93.38 186 SER A O 1
ATOM 1457 N N . ASP A 1 187 ? -7.426 -11.055 28.932 1.00 94.00 187 ASP A N 1
ATOM 1458 C CA . ASP A 1 187 ? -8.328 -12.201 29.091 1.00 94.00 187 ASP A CA 1
ATOM 1459 C C . ASP A 1 187 ? -7.922 -13.445 28.268 1.00 94.00 187 ASP A C 1
ATOM 1461 O O . ASP A 1 187 ? -8.632 -14.451 28.258 1.00 94.00 187 ASP A O 1
ATOM 1465 N N . GLY A 1 188 ? -6.785 -13.391 27.572 1.00 94.06 188 GLY A N 1
ATOM 1466 C CA . GLY A 1 188 ? -6.226 -14.487 26.783 1.00 94.06 188 GLY A CA 1
ATOM 1467 C C . GLY A 1 188 ? -6.801 -14.634 25.373 1.00 94.06 188 GLY A C 1
ATOM 1468 O O . GLY A 1 188 ? -6.294 -15.465 24.610 1.00 94.06 188 GLY A O 1
ATOM 1469 N N . ARG A 1 189 ? -7.816 -13.847 24.985 1.00 93.56 189 ARG A N 1
ATOM 1470 C CA . ARG A 1 189 ? -8.356 -13.882 23.617 1.00 93.56 189 ARG A CA 1
ATOM 1471 C C . ARG A 1 189 ? -7.340 -13.332 22.606 1.00 93.56 189 ARG A C 1
ATOM 1473 O O . ARG A 1 189 ? -6.618 -12.378 22.916 1.00 93.56 189 ARG A O 1
ATOM 1480 N N . PRO A 1 190 ? -7.273 -13.907 21.390 1.00 93.88 190 PRO A N 1
ATOM 1481 C CA . PRO A 1 190 ? -6.415 -13.383 20.338 1.00 93.88 190 PRO A CA 1
ATOM 1482 C C . PRO A 1 190 ? -6.951 -12.050 19.806 1.00 93.88 190 PRO A C 1
ATOM 1484 O O . PRO A 1 190 ? -8.155 -11.786 19.839 1.00 93.88 190 PRO A O 1
ATOM 1487 N N . LEU A 1 191 ? -6.040 -11.237 19.282 1.00 96.25 191 LEU A N 1
ATOM 1488 C CA . LEU A 1 191 ? -6.368 -10.067 18.478 1.00 96.25 191 LEU A CA 1
ATOM 1489 C C . LEU A 1 191 ? -6.609 -10.466 17.020 1.00 96.25 191 LEU A C 1
ATOM 1491 O O . LEU A 1 191 ? -6.117 -11.491 16.540 1.00 96.25 191 LEU A O 1
ATOM 1495 N N . LEU A 1 192 ? -7.315 -9.611 16.286 1.00 96.44 192 LEU A N 1
ATOM 1496 C CA . LEU A 1 192 ? -7.339 -9.667 14.835 1.00 96.44 192 LEU A CA 1
ATOM 1497 C C . LEU A 1 192 ? -5.926 -9.377 14.302 1.00 96.44 192 LEU A C 1
ATOM 1499 O O . LEU A 1 192 ? -5.444 -8.248 14.368 1.00 96.44 192 LEU A O 1
ATOM 1503 N N . GLY A 1 193 ? -5.269 -10.403 13.763 1.00 94.19 193 GLY A N 1
ATOM 1504 C CA . GLY A 1 193 ? -4.009 -10.241 13.039 1.00 94.19 193 GLY A CA 1
ATOM 1505 C C . GLY A 1 193 ? -4.193 -9.463 11.734 1.00 94.19 193 GLY A C 1
ATOM 1506 O O . GLY A 1 193 ? -5.005 -9.856 10.892 1.00 94.19 193 GLY A O 1
ATOM 1507 N N . VAL A 1 194 ? -3.423 -8.393 11.555 1.00 96.62 194 VAL A N 1
ATOM 1508 C CA . VAL A 1 194 ? -3.405 -7.570 10.341 1.00 96.62 194 VAL A CA 1
ATOM 1509 C C . VAL A 1 194 ? -1.957 -7.414 9.890 1.00 96.62 194 VAL A C 1
ATOM 1511 O O . VAL A 1 194 ? -1.120 -6.959 10.664 1.00 96.62 194 VAL A O 1
ATOM 1514 N N . PHE A 1 195 ? -1.661 -7.777 8.644 1.00 96.69 195 PHE A N 1
ATOM 1515 C CA . PHE A 1 195 ? -0.327 -7.628 8.057 1.00 96.69 195 PHE A CA 1
ATOM 1516 C C . PHE A 1 195 ? -0.339 -6.585 6.941 1.00 96.69 195 PHE A C 1
ATOM 1518 O O . PHE A 1 195 ? -1.336 -6.459 6.229 1.00 96.69 195 PHE A O 1
ATOM 1525 N N . SER A 1 196 ? 0.774 -5.876 6.741 1.00 95.75 196 SER A N 1
ATOM 1526 C CA . SER A 1 196 ? 0.859 -4.787 5.764 1.00 95.75 196 SER A CA 1
ATOM 1527 C C . SER A 1 196 ? 1.857 -5.069 4.638 1.00 95.75 196 SER A C 1
ATOM 1529 O O . SER A 1 196 ? 3.033 -4.700 4.734 1.00 95.75 196 SER A O 1
ATOM 1531 N N . PRO A 1 197 ? 1.430 -5.701 3.524 1.00 96.50 197 PRO A N 1
ATOM 1532 C CA . PRO A 1 197 ? 2.289 -5.834 2.357 1.00 96.50 197 PRO A CA 1
ATOM 1533 C C . PRO A 1 197 ? 2.712 -4.466 1.819 1.00 96.50 197 PRO A C 1
ATOM 1535 O O . PRO A 1 197 ? 1.880 -3.572 1.670 1.00 96.50 197 PRO A O 1
ATOM 1538 N N . SER A 1 198 ? 3.994 -4.300 1.493 1.00 93.88 198 SER A N 1
ATOM 1539 C CA . SER A 1 198 ? 4.537 -3.023 1.021 1.00 93.88 198 SER A CA 1
ATOM 1540 C C . SER A 1 198 ? 5.664 -3.244 0.010 1.00 93.88 198 SER A C 1
ATOM 1542 O O . SER A 1 198 ? 6.424 -4.207 0.160 1.00 93.88 198 SER A O 1
ATOM 1544 N N . PRO A 1 199 ? 5.770 -2.426 -1.056 1.00 90.69 199 PRO A N 1
ATOM 1545 C CA . PRO A 1 199 ? 6.761 -2.647 -2.108 1.00 90.69 199 PRO A CA 1
ATOM 1546 C C . PRO A 1 199 ? 8.206 -2.388 -1.674 1.00 90.69 199 PRO A C 1
ATOM 1548 O O . PRO A 1 199 ? 9.134 -2.829 -2.349 1.00 90.69 199 PRO A O 1
ATOM 1551 N N . GLY A 1 200 ? 8.380 -1.686 -0.563 1.00 87.31 200 GLY A N 1
ATOM 1552 C CA . GLY A 1 200 ? 9.623 -1.115 -0.073 1.00 87.31 200 GLY A CA 1
ATOM 1553 C C . GLY A 1 200 ? 9.280 0.167 0.675 1.00 87.31 200 GLY A C 1
ATOM 1554 O O . GLY A 1 200 ? 8.108 0.504 0.815 1.00 87.31 200 GLY A O 1
ATOM 1555 N N . TYR A 1 201 ? 10.282 0.875 1.177 1.00 84.12 201 TYR A N 1
ATOM 1556 C CA . TYR A 1 201 ? 10.060 2.158 1.837 1.00 84.12 201 TYR A CA 1
ATOM 1557 C C . TYR A 1 201 ? 11.248 3.069 1.585 1.00 84.12 201 TYR A C 1
ATOM 1559 O O . TYR A 1 201 ? 12.396 2.682 1.835 1.00 84.12 201 TYR A O 1
ATOM 1567 N N . TRP A 1 202 ? 10.978 4.293 1.139 1.00 78.62 202 TRP A N 1
ATOM 1568 C CA . TRP A 1 202 ? 11.996 5.327 1.074 1.00 78.62 202 TRP A CA 1
ATOM 1569 C C . TRP A 1 202 ? 11.403 6.731 1.192 1.00 78.62 202 TRP A C 1
ATOM 1571 O O . TRP A 1 202 ? 10.543 7.139 0.415 1.00 78.62 202 TRP A O 1
ATOM 1581 N N . ARG A 1 203 ? 11.954 7.520 2.113 1.00 75.38 203 ARG A N 1
ATOM 1582 C CA . ARG A 1 203 ? 11.646 8.943 2.257 1.00 75.38 203 ARG A CA 1
ATOM 1583 C C . ARG A 1 203 ? 12.904 9.728 2.587 1.00 75.38 203 ARG A C 1
ATOM 1585 O O . ARG A 1 203 ? 13.758 9.278 3.356 1.00 75.38 203 ARG A O 1
ATOM 1592 N N . VAL A 1 204 ? 12.980 10.943 2.052 1.00 67.12 204 VAL A N 1
ATOM 1593 C CA . VAL A 1 204 ? 14.033 11.914 2.380 1.00 67.12 204 VAL A CA 1
ATOM 1594 C C . VAL A 1 204 ? 14.095 12.108 3.904 1.00 67.12 204 VAL A C 1
ATOM 1596 O O . VAL A 1 204 ? 13.068 12.351 4.531 1.00 67.12 204 VAL A O 1
ATOM 1599 N N . ASN A 1 205 ? 15.293 12.012 4.491 1.00 61.41 205 ASN A N 1
ATOM 1600 C CA . ASN A 1 205 ? 15.577 12.164 5.931 1.00 61.41 205 ASN A CA 1
ATOM 1601 C C . ASN A 1 205 ? 15.077 11.047 6.870 1.00 61.41 205 ASN A C 1
ATOM 1603 O O . ASN A 1 205 ? 15.066 11.246 8.080 1.00 61.41 205 ASN A O 1
ATOM 1607 N N . THR A 1 206 ? 14.702 9.868 6.364 1.00 60.00 206 THR A N 1
ATOM 1608 C CA . THR A 1 206 ? 14.233 8.745 7.214 1.00 60.00 206 THR A CA 1
ATOM 1609 C C . THR A 1 206 ? 15.177 7.541 7.200 1.00 60.00 206 THR A C 1
ATOM 1611 O O . THR A 1 206 ? 14.730 6.410 7.338 1.00 60.00 206 THR A O 1
ATOM 1614 N N . GLY A 1 207 ? 16.484 7.780 7.028 1.00 58.91 207 GLY A N 1
ATOM 1615 C CA . GLY A 1 207 ? 17.519 6.784 6.705 1.00 58.91 207 GLY A CA 1
ATOM 1616 C C . GLY A 1 207 ? 17.312 5.368 7.270 1.00 58.91 207 GLY A C 1
ATOM 1617 O O . GLY A 1 207 ? 17.199 4.419 6.500 1.00 58.91 207 GLY A O 1
ATOM 1618 N N . SER A 1 208 ? 17.176 5.212 8.589 1.00 57.66 208 SER A N 1
ATOM 1619 C CA . SER A 1 208 ? 17.013 3.905 9.263 1.00 57.66 208 SER A CA 1
ATOM 1620 C C . SER A 1 208 ? 15.708 3.151 8.937 1.00 57.66 208 SER A C 1
ATOM 1622 O O . SER A 1 208 ? 15.614 1.930 9.109 1.00 57.66 208 SER A O 1
ATOM 1624 N N . PHE A 1 209 ? 14.686 3.849 8.441 1.00 66.94 209 PHE A N 1
ATOM 1625 C CA . PHE A 1 209 ? 13.409 3.264 8.035 1.00 66.94 209 PHE A CA 1
ATOM 1626 C C . PHE A 1 209 ? 13.430 2.732 6.604 1.00 66.94 209 PHE A C 1
ATOM 1628 O O . PHE A 1 209 ? 12.532 1.968 6.253 1.00 66.94 209 PHE A O 1
ATOM 1635 N N . ALA A 1 210 ? 14.448 3.074 5.803 1.00 74.62 210 ALA A N 1
ATOM 1636 C CA . ALA A 1 210 ? 14.575 2.611 4.427 1.00 74.62 210 ALA A CA 1
ATOM 1637 C C . ALA A 1 210 ? 14.456 1.082 4.343 1.00 74.62 210 ALA A C 1
ATOM 1639 O O . ALA A 1 210 ? 15.059 0.340 5.127 1.00 74.62 210 ALA A O 1
ATOM 1640 N N . ARG A 1 211 ? 13.649 0.604 3.394 1.00 79.31 211 ARG A N 1
ATOM 1641 C CA . ARG A 1 211 ? 13.528 -0.818 3.077 1.00 79.31 211 ARG A CA 1
ATOM 1642 C C . ARG A 1 211 ? 13.719 -1.014 1.577 1.00 79.31 211 ARG A C 1
ATOM 1644 O O . ARG A 1 211 ? 13.029 -0.354 0.797 1.00 79.31 211 ARG A O 1
ATOM 1651 N N . PRO A 1 212 ? 14.644 -1.901 1.177 1.00 80.12 212 PRO A N 1
ATOM 1652 C CA . PRO A 1 212 ? 14.974 -2.113 -0.224 1.00 80.12 212 PRO A CA 1
ATOM 1653 C C . PRO A 1 212 ? 13.773 -2.658 -1.000 1.00 80.12 212 PRO A C 1
ATOM 1655 O O . PRO A 1 212 ? 13.023 -3.495 -0.491 1.00 80.12 212 PRO A O 1
ATOM 1658 N N . PHE A 1 213 ? 13.613 -2.217 -2.245 1.00 83.25 213 PHE A N 1
ATOM 1659 C CA . PHE A 1 213 ? 12.529 -2.672 -3.118 1.00 83.25 213 PHE A CA 1
ATOM 1660 C C . PHE A 1 213 ? 12.877 -4.006 -3.800 1.00 83.25 213 PHE A C 1
ATOM 1662 O O . PHE A 1 213 ? 11.996 -4.836 -4.039 1.00 83.25 213 PHE A O 1
ATOM 1669 N N . LYS A 1 214 ? 14.167 -4.236 -4.101 1.00 83.44 214 LYS A N 1
ATOM 1670 C CA . LYS A 1 214 ? 14.694 -5.414 -4.816 1.00 83.44 214 LYS A CA 1
ATOM 1671 C C . LYS A 1 214 ? 13.926 -5.697 -6.108 1.00 83.44 214 LYS A C 1
ATOM 1673 O O . LYS A 1 214 ? 13.488 -6.824 -6.360 1.00 83.44 214 LYS A O 1
ATOM 1678 N N . GLY A 1 215 ? 13.707 -4.649 -6.905 1.00 84.88 215 GLY A N 1
ATOM 1679 C CA . GLY A 1 215 ? 12.735 -4.687 -7.996 1.00 84.88 215 GLY A CA 1
ATOM 1680 C C . GLY A 1 215 ? 11.325 -4.843 -7.425 1.00 84.88 215 GLY A C 1
ATOM 1681 O O . GLY A 1 215 ? 10.858 -3.983 -6.679 1.00 84.88 215 GLY A O 1
ATOM 1682 N N . THR A 1 216 ? 10.623 -5.910 -7.791 1.00 91.44 216 THR A N 1
ATOM 1683 C CA . THR A 1 216 ? 9.311 -6.256 -7.219 1.00 91.44 216 THR A CA 1
ATOM 1684 C C . THR A 1 216 ? 9.367 -7.347 -6.152 1.00 91.44 216 THR A C 1
ATOM 1686 O O . THR A 1 216 ? 8.344 -7.639 -5.527 1.00 91.44 216 THR A O 1
ATOM 1689 N N . ARG A 1 217 ? 10.542 -7.940 -5.901 1.00 90.94 217 ARG A N 1
ATOM 1690 C CA . ARG A 1 217 ? 10.679 -9.106 -5.015 1.00 90.94 217 ARG A CA 1
ATOM 1691 C C . ARG A 1 217 ? 10.279 -8.817 -3.576 1.00 90.94 217 ARG A C 1
ATOM 1693 O O . ARG A 1 217 ? 9.633 -9.676 -2.982 1.00 90.94 217 ARG A O 1
ATOM 1700 N N . THR A 1 218 ? 10.590 -7.634 -3.036 1.00 90.81 218 THR A N 1
ATOM 1701 C CA . THR A 1 218 ? 10.143 -7.267 -1.682 1.00 90.81 218 THR A CA 1
ATOM 1702 C C . THR A 1 218 ? 8.620 -7.339 -1.596 1.00 90.81 218 THR A C 1
ATOM 1704 O O . THR A 1 218 ? 8.095 -8.057 -0.746 1.00 90.81 218 THR A O 1
ATOM 1707 N N . TYR A 1 219 ? 7.903 -6.737 -2.551 1.00 94.94 219 TYR A N 1
ATOM 1708 C CA . TYR A 1 219 ? 6.440 -6.767 -2.547 1.00 94.94 219 TYR A CA 1
ATOM 1709 C C . TYR A 1 219 ? 5.860 -8.180 -2.623 1.00 94.94 219 TYR A C 1
ATOM 1711 O O . TYR A 1 219 ? 4.962 -8.526 -1.858 1.00 94.94 219 TYR A O 1
ATOM 1719 N N . ARG A 1 220 ? 6.390 -9.018 -3.524 1.00 95.50 220 ARG A N 1
ATOM 1720 C CA . ARG A 1 220 ? 5.921 -10.405 -3.661 1.00 95.50 220 ARG A CA 1
ATOM 1721 C C . ARG A 1 220 ? 6.196 -11.218 -2.399 1.00 95.50 220 ARG A C 1
ATOM 1723 O O . ARG A 1 220 ? 5.292 -11.880 -1.912 1.00 95.50 220 ARG A O 1
ATOM 1730 N N . SER A 1 221 ? 7.393 -11.086 -1.824 1.00 95.50 221 SER A N 1
ATOM 1731 C CA . SER A 1 221 ? 7.746 -11.784 -0.584 1.00 95.50 221 SER A CA 1
ATOM 1732 C C . SER A 1 221 ? 6.858 -11.377 0.596 1.00 95.50 221 SER A C 1
ATOM 1734 O O . SER A 1 221 ? 6.547 -12.206 1.447 1.00 95.50 221 SER A O 1
ATOM 1736 N N . HIS A 1 222 ? 6.387 -10.127 0.628 1.00 96.75 222 HIS A N 1
ATOM 1737 C CA . HIS A 1 222 ? 5.404 -9.684 1.612 1.00 96.75 222 HIS A CA 1
ATOM 1738 C C . HIS A 1 222 ? 4.027 -10.311 1.370 1.00 96.75 222 HIS A C 1
ATOM 1740 O O . HIS A 1 222 ? 3.383 -10.737 2.320 1.00 96.75 222 HIS A O 1
ATOM 1746 N N . TRP A 1 223 ? 3.573 -10.437 0.124 1.00 97.50 223 TRP A N 1
ATOM 1747 C CA . TRP A 1 223 ? 2.354 -11.202 -0.158 1.00 97.50 223 TRP A CA 1
ATOM 1748 C C . TRP A 1 223 ? 2.483 -12.681 0.225 1.00 97.50 223 TRP A C 1
ATOM 1750 O O . TRP A 1 223 ? 1.545 -13.246 0.787 1.00 97.50 223 TRP A O 1
ATOM 1760 N N . ASP A 1 224 ? 3.650 -13.290 0.010 1.00 96.38 224 ASP A N 1
ATOM 1761 C CA . ASP A 1 224 ? 3.921 -14.660 0.456 1.00 96.38 224 ASP A CA 1
ATOM 1762 C C . ASP A 1 224 ? 3.901 -14.765 1.992 1.00 96.38 224 ASP A C 1
ATOM 1764 O O . ASP A 1 224 ? 3.400 -15.744 2.543 1.00 96.38 224 ASP A O 1
ATOM 1768 N N . LEU A 1 225 ? 4.403 -13.749 2.706 1.00 96.38 225 LEU A N 1
ATOM 1769 C CA . LEU A 1 225 ? 4.275 -13.643 4.164 1.00 96.38 225 LEU A CA 1
ATOM 1770 C C . LEU A 1 225 ? 2.813 -13.524 4.599 1.00 96.38 225 LEU A C 1
ATOM 1772 O O . LEU A 1 225 ? 2.397 -14.263 5.488 1.00 96.38 225 LEU A O 1
ATOM 1776 N N . ALA A 1 226 ? 2.026 -12.665 3.947 1.00 96.50 226 ALA A N 1
ATOM 1777 C CA . ALA A 1 226 ? 0.604 -12.491 4.240 1.00 96.50 226 ALA A CA 1
ATOM 1778 C C . ALA A 1 226 ? -0.168 -13.817 4.145 1.00 96.50 226 ALA A C 1
ATOM 1780 O O . ALA A 1 226 ? -1.027 -14.085 4.974 1.00 96.50 226 ALA A O 1
ATOM 1781 N N . CYS A 1 227 ? 0.175 -14.667 3.172 1.00 96.25 227 CYS A N 1
ATOM 1782 C CA . CYS A 1 227 ? -0.462 -15.974 2.986 1.00 96.25 227 CYS A CA 1
ATOM 1783 C C . CYS A 1 227 ? 0.026 -17.049 3.978 1.00 96.25 227 CYS A C 1
ATOM 1785 O O . CYS A 1 227 ? -0.662 -18.046 4.179 1.00 96.25 227 CYS A O 1
ATOM 1787 N N . ARG A 1 228 ? 1.221 -16.895 4.568 1.00 96.19 228 ARG A N 1
ATOM 1788 C CA . ARG A 1 228 ? 1.809 -17.866 5.516 1.00 96.19 228 ARG A CA 1
ATOM 1789 C C . ARG A 1 228 ? 1.537 -17.534 6.980 1.00 96.19 228 ARG A C 1
ATOM 1791 O O . ARG A 1 228 ? 1.574 -18.429 7.825 1.00 96.19 228 ARG A O 1
ATOM 1798 N N . LEU A 1 229 ? 1.364 -16.256 7.302 1.00 95.81 229 LEU A N 1
ATOM 1799 C CA . LEU A 1 229 ? 1.101 -15.800 8.661 1.00 95.81 229 LEU A CA 1
ATOM 1800 C C . LEU A 1 229 ? -0.376 -16.013 9.027 1.00 95.81 229 LEU A C 1
ATOM 1802 O O . LEU A 1 229 ? -1.235 -15.950 8.151 1.00 95.81 229 LEU A O 1
ATOM 1806 N N . PRO A 1 230 ? -0.699 -16.228 10.316 1.00 94.62 230 PRO A N 1
ATOM 1807 C CA . PRO A 1 230 ? -2.078 -16.351 10.787 1.00 94.62 230 PRO A CA 1
ATOM 1808 C C . PRO A 1 230 ? -2.750 -14.968 10.881 1.00 94.62 230 PRO A C 1
ATOM 1810 O O . PRO A 1 230 ? -3.188 -14.543 11.950 1.00 94.62 230 PRO A O 1
ATOM 1813 N N . VAL A 1 231 ? -2.771 -14.228 9.773 1.00 96.25 231 VAL A N 1
ATOM 1814 C CA . VAL A 1 231 ? -3.399 -12.906 9.677 1.00 96.25 231 VAL A CA 1
ATOM 1815 C C . VAL A 1 231 ? -4.763 -13.016 9.015 1.00 96.25 231 VAL A C 1
ATOM 1817 O O . VAL A 1 231 ? -4.996 -13.862 8.158 1.00 96.25 231 VAL A O 1
ATOM 1820 N N . HIS A 1 232 ? -5.673 -12.143 9.426 1.00 96.38 232 HIS A N 1
ATOM 1821 C CA . HIS A 1 232 ? -7.045 -12.115 8.939 1.00 96.38 232 HIS A CA 1
ATOM 1822 C C . HIS A 1 232 ? -7.208 -11.070 7.839 1.00 96.38 232 HIS A C 1
ATOM 1824 O O . HIS A 1 232 ? -7.915 -11.319 6.867 1.00 96.38 232 HIS A O 1
ATOM 1830 N N . TRP A 1 233 ? -6.542 -9.916 7.970 1.00 97.50 233 TRP A N 1
ATOM 1831 C CA . TRP A 1 233 ? -6.593 -8.827 6.991 1.00 97.50 233 TRP A CA 1
ATOM 1832 C C . TRP A 1 233 ? -5.206 -8.473 6.451 1.00 97.50 233 TRP A C 1
ATOM 1834 O O . TRP A 1 233 ? -4.206 -8.529 7.169 1.00 97.50 233 TRP A O 1
ATOM 1844 N N . ALA A 1 234 ? -5.181 -8.024 5.195 1.00 96.94 234 ALA A N 1
ATOM 1845 C CA . ALA A 1 234 ? -4.025 -7.394 4.572 1.00 96.94 234 ALA A CA 1
ATOM 1846 C C . ALA A 1 234 ? -4.269 -5.881 4.407 1.00 96.94 234 ALA A C 1
ATOM 1848 O O . ALA A 1 234 ? -5.191 -5.461 3.704 1.00 96.94 234 ALA A O 1
ATOM 1849 N N . SER A 1 235 ? -3.434 -5.046 5.028 1.00 96.50 235 SER A N 1
ATOM 1850 C CA . SER A 1 235 ? -3.473 -3.583 4.911 1.00 96.50 235 SER A CA 1
ATOM 1851 C C . SER A 1 235 ? -2.296 -3.084 4.072 1.00 96.50 235 SER A C 1
ATOM 1853 O O . SER A 1 235 ? -1.224 -2.797 4.582 1.00 96.50 235 SER A O 1
ATOM 1855 N N . ILE A 1 236 ? -2.461 -3.010 2.752 1.00 96.94 236 ILE A N 1
ATOM 1856 C CA . ILE A 1 236 ? -1.346 -2.687 1.844 1.00 96.94 236 ILE A CA 1
ATOM 1857 C C . ILE A 1 236 ? -0.817 -1.273 2.107 1.00 96.94 236 ILE A C 1
ATOM 1859 O O . ILE A 1 236 ? -1.557 -0.320 1.899 1.00 96.94 236 ILE A O 1
ATOM 1863 N N . THR A 1 237 ? 0.452 -1.117 2.475 1.00 94.50 237 THR A N 1
ATOM 1864 C CA . THR A 1 237 ? 1.095 0.195 2.644 1.00 94.50 237 THR A CA 1
ATOM 1865 C C . THR A 1 237 ? 1.859 0.547 1.368 1.00 94.50 237 THR A C 1
ATOM 1867 O O . THR A 1 237 ? 2.927 -0.023 1.136 1.00 94.50 237 THR A O 1
ATOM 1870 N N . SER A 1 238 ? 1.367 1.443 0.509 1.00 94.12 238 SER A N 1
ATOM 1871 C CA . SER A 1 238 ? 0.115 2.236 0.549 1.00 94.12 238 SER A CA 1
ATOM 1872 C C . SER A 1 238 ? -0.507 2.332 -0.852 1.00 94.12 238 SER A C 1
ATOM 1874 O O . SER A 1 238 ? 0.092 1.873 -1.825 1.00 94.12 238 SER A O 1
ATOM 1876 N N . TRP A 1 239 ? -1.703 2.917 -1.001 1.00 94.88 239 TRP A N 1
ATOM 1877 C CA . TRP A 1 239 ? -2.224 3.211 -2.343 1.00 94.88 239 TRP A CA 1
ATOM 1878 C C . TRP A 1 239 ? -1.385 4.285 -3.034 1.00 94.88 239 TRP A C 1
ATOM 1880 O O . TRP A 1 239 ? -0.857 4.035 -4.115 1.00 94.88 239 TRP A O 1
ATOM 1890 N N . ASN A 1 240 ? -1.197 5.433 -2.382 1.00 91.25 240 ASN A N 1
ATOM 1891 C CA . ASN A 1 240 ? -0.684 6.649 -3.011 1.00 91.25 240 ASN A CA 1
ATOM 1892 C C . ASN A 1 240 ? 0.243 7.497 -2.115 1.00 91.25 240 ASN A C 1
ATOM 1894 O O . ASN A 1 240 ? 0.313 8.714 -2.295 1.00 91.25 240 ASN A O 1
ATOM 1898 N N . ASP A 1 241 ? 0.975 6.904 -1.163 1.00 87.81 241 ASP A N 1
ATOM 1899 C CA . ASP A 1 241 ? 2.033 7.642 -0.459 1.00 87.81 241 ASP A CA 1
ATOM 1900 C C . ASP A 1 241 ? 3.297 7.760 -1.321 1.00 87.81 241 ASP A C 1
ATOM 1902 O O . ASP A 1 241 ? 4.236 6.956 -1.268 1.00 87.81 241 ASP A O 1
ATOM 1906 N N . TYR A 1 242 ? 3.311 8.818 -2.123 1.00 83.31 242 TYR A N 1
ATOM 1907 C CA . TYR A 1 242 ? 4.448 9.208 -2.946 1.00 83.31 242 TYR A CA 1
ATOM 1908 C C . TYR A 1 242 ? 5.606 9.802 -2.151 1.00 83.31 242 TYR A C 1
ATOM 1910 O O . TYR A 1 242 ? 6.736 9.816 -2.639 1.00 83.31 242 TYR A O 1
ATOM 1918 N N . THR A 1 243 ? 5.348 10.336 -0.956 1.00 81.44 243 THR A N 1
ATOM 1919 C CA . THR A 1 243 ? 6.413 10.912 -0.130 1.00 81.44 243 THR A CA 1
ATOM 1920 C C . THR A 1 243 ? 7.298 9.798 0.432 1.00 81.44 243 THR A C 1
ATOM 1922 O O . THR A 1 243 ? 8.517 9.973 0.524 1.00 81.44 243 THR A O 1
ATOM 1925 N N . GLU A 1 244 ? 6.696 8.645 0.723 1.00 81.31 244 GLU A N 1
ATOM 1926 C CA . GLU A 1 244 ? 7.355 7.444 1.252 1.00 81.31 244 GLU A CA 1
ATOM 1927 C C . GLU A 1 244 ? 7.649 6.373 0.199 1.00 81.31 244 GLU A C 1
ATOM 1929 O O . GLU A 1 244 ? 8.290 5.359 0.490 1.00 81.31 244 GLU A O 1
ATOM 1934 N N . HIS A 1 245 ? 7.235 6.627 -1.045 1.00 82.50 245 HIS A N 1
ATOM 1935 C CA . HIS A 1 245 ? 7.440 5.748 -2.197 1.00 82.50 245 HIS A CA 1
ATOM 1936 C C . HIS A 1 245 ? 6.898 4.333 -1.959 1.00 82.50 245 HIS A C 1
ATOM 1938 O O . HIS A 1 245 ? 7.422 3.358 -2.498 1.00 82.50 245 HIS A O 1
ATOM 1944 N N . THR A 1 246 ? 5.849 4.224 -1.145 1.00 88.62 246 THR A N 1
ATOM 1945 C CA . THR A 1 246 ? 5.177 2.958 -0.832 1.00 88.62 246 THR A CA 1
ATOM 1946 C C . THR A 1 246 ? 3.960 2.720 -1.730 1.00 88.62 246 THR A C 1
ATOM 1948 O O . THR A 1 246 ? 3.321 1.674 -1.625 1.00 88.62 246 THR A O 1
ATOM 1951 N N . HIS A 1 247 ? 3.635 3.672 -2.613 1.00 90.75 247 HIS A N 1
ATOM 1952 C CA . HIS A 1 247 ? 2.458 3.636 -3.475 1.00 90.75 247 HIS A CA 1
ATOM 1953 C C . HIS A 1 247 ? 2.458 2.439 -4.434 1.00 90.75 247 HIS A C 1
ATOM 1955 O O . HIS A 1 247 ? 3.458 2.130 -5.088 1.00 90.75 247 HIS A O 1
ATOM 1961 N N . VAL A 1 248 ? 1.300 1.792 -4.559 1.00 93.50 248 VAL A N 1
ATOM 1962 C CA . VAL A 1 248 ? 1.040 0.749 -5.568 1.00 93.50 248 VAL A CA 1
ATOM 1963 C C . VAL A 1 248 ? 0.021 1.183 -6.619 1.00 93.50 248 VAL A C 1
ATOM 1965 O O . VAL A 1 248 ? -0.270 0.400 -7.530 1.00 93.50 248 VAL A O 1
ATOM 1968 N N . GLU A 1 249 ? -0.508 2.409 -6.515 1.00 91.81 249 GLU A N 1
ATOM 1969 C CA . GLU A 1 249 ? -1.371 2.972 -7.548 1.00 91.81 249 GLU A CA 1
ATOM 1970 C C . GLU A 1 249 ? -0.648 3.025 -8.901 1.00 91.81 249 GLU A C 1
ATOM 1972 O O . GLU A 1 249 ? 0.576 3.221 -8.952 1.00 91.81 249 GLU A O 1
ATOM 1977 N N . PRO A 1 250 ? -1.376 2.835 -10.015 1.00 89.50 250 PRO A N 1
ATOM 1978 C CA . PRO A 1 250 ? -0.793 3.000 -11.329 1.00 89.50 250 PRO A CA 1
ATOM 1979 C C . PRO A 1 250 ? -0.193 4.399 -11.499 1.00 89.50 250 PRO A C 1
ATOM 1981 O O . PRO A 1 250 ? -0.898 5.401 -11.445 1.00 89.50 250 PRO A O 1
ATOM 1984 N N . ALA A 1 251 ? 1.112 4.462 -11.745 1.00 81.75 251 ALA A N 1
ATOM 1985 C CA . ALA A 1 251 ? 1.863 5.714 -11.786 1.00 81.75 251 ALA A CA 1
ATOM 1986 C C . ALA A 1 251 ? 2.898 5.692 -12.908 1.00 81.75 251 ALA A C 1
ATOM 1988 O O . ALA A 1 251 ? 3.333 4.628 -13.357 1.00 81.75 251 ALA A O 1
ATOM 1989 N N . ARG A 1 252 ? 3.392 6.860 -13.331 1.00 75.12 252 ARG A N 1
ATOM 1990 C CA . ARG A 1 252 ? 4.482 6.922 -14.326 1.00 75.12 252 ARG A CA 1
ATOM 1991 C C . ARG A 1 252 ? 5.745 6.193 -13.881 1.00 75.12 252 ARG A C 1
ATOM 1993 O O . ARG A 1 252 ? 6.475 5.677 -14.722 1.00 75.12 252 ARG A O 1
ATOM 2000 N N . SER A 1 253 ? 6.007 6.158 -12.575 1.00 72.56 253 SER A N 1
ATOM 2001 C CA . SER A 1 253 ? 7.162 5.459 -12.021 1.00 72.56 253 SER A CA 1
ATOM 2002 C C . SER A 1 253 ? 7.031 3.947 -12.124 1.00 72.56 253 SER A C 1
ATOM 2004 O O . SER A 1 253 ? 8.054 3.292 -12.234 1.00 72.56 253 SER A O 1
ATOM 2006 N N . PHE A 1 254 ? 5.826 3.373 -12.105 1.00 75.94 254 PHE A N 1
ATOM 2007 C CA . PHE A 1 254 ? 5.646 1.922 -11.966 1.00 75.94 254 PHE A CA 1
ATOM 2008 C C . PHE A 1 254 ? 4.747 1.278 -13.030 1.00 75.94 254 PHE A C 1
ATOM 2010 O O . PHE A 1 254 ? 4.570 0.057 -13.023 1.00 75.94 254 PHE A O 1
ATOM 2017 N N . SER A 1 255 ? 4.193 2.071 -13.952 1.00 85.56 255 SER A N 1
ATOM 2018 C CA . SER A 1 255 ? 3.055 1.671 -14.781 1.00 85.56 255 SER A CA 1
ATOM 2019 C C . SER A 1 255 ? 1.958 1.087 -13.877 1.00 85.56 255 SER A C 1
ATOM 2021 O O . SER A 1 255 ? 1.659 1.683 -12.852 1.00 85.56 255 SER A O 1
ATOM 2023 N N . ASP A 1 256 ? 1.388 -0.070 -14.201 1.00 90.94 256 ASP A N 1
ATOM 2024 C CA . ASP A 1 256 ? 0.418 -0.799 -13.374 1.00 90.94 256 ASP A CA 1
ATOM 2025 C C . ASP A 1 256 ? 0.999 -2.062 -12.709 1.00 90.94 256 ASP A C 1
ATOM 2027 O O . ASP A 1 256 ? 0.244 -2.929 -12.266 1.00 90.94 256 ASP A O 1
ATOM 2031 N N . ALA A 1 257 ? 2.331 -2.206 -12.662 1.00 92.50 257 ALA A N 1
ATOM 2032 C CA . ALA A 1 257 ? 2.978 -3.443 -12.218 1.00 92.50 257 ALA A CA 1
ATOM 2033 C C . ALA A 1 257 ? 2.567 -3.829 -10.788 1.00 92.50 257 ALA A C 1
ATOM 2035 O O . ALA A 1 257 ? 2.142 -4.959 -10.550 1.00 92.50 257 ALA A O 1
ATOM 2036 N N . TYR A 1 258 ? 2.638 -2.887 -9.840 1.00 94.12 258 TYR A N 1
ATOM 2037 C CA . TYR A 1 258 ? 2.259 -3.170 -8.457 1.00 94.12 258 TYR A CA 1
ATOM 2038 C C . TYR A 1 258 ? 0.759 -3.397 -8.296 1.00 94.12 258 TYR A C 1
ATOM 2040 O O . TYR A 1 258 ? 0.400 -4.361 -7.639 1.00 94.12 258 TYR A O 1
ATOM 2048 N N . ALA A 1 259 ? -0.106 -2.631 -8.966 1.00 94.56 259 ALA A N 1
ATOM 2049 C CA . ALA A 1 259 ? -1.549 -2.884 -8.968 1.00 94.56 259 ALA A CA 1
ATOM 2050 C C . ALA A 1 259 ? -1.901 -4.310 -9.446 1.00 94.56 259 ALA A C 1
ATOM 2052 O O . ALA A 1 259 ? -2.777 -4.967 -8.883 1.00 94.56 259 ALA A O 1
ATOM 2053 N N . ARG A 1 260 ? -1.182 -4.847 -10.440 1.00 95.31 260 ARG A N 1
ATOM 2054 C CA . ARG A 1 260 ? -1.353 -6.248 -10.865 1.00 95.31 260 ARG A CA 1
ATOM 2055 C C . ARG A 1 260 ? -0.831 -7.257 -9.851 1.00 95.31 260 ARG A C 1
ATOM 2057 O O . ARG A 1 260 ? -1.479 -8.280 -9.637 1.00 95.31 260 ARG A O 1
ATOM 2064 N N . LEU A 1 261 ? 0.314 -6.982 -9.229 1.00 97.19 261 LEU A N 1
ATOM 2065 C CA . LEU A 1 261 ? 0.837 -7.823 -8.152 1.00 97.19 261 LEU A CA 1
ATOM 2066 C C . LEU A 1 261 ? -0.099 -7.820 -6.938 1.00 97.19 261 LEU A C 1
ATOM 2068 O O . LEU A 1 261 ? -0.318 -8.879 -6.362 1.00 97.19 261 LEU A O 1
ATOM 2072 N N . THR A 1 262 ? -0.710 -6.679 -6.610 1.00 97.75 262 THR A N 1
ATOM 2073 C CA . THR A 1 262 ? -1.762 -6.550 -5.595 1.00 97.75 262 THR A CA 1
ATOM 2074 C C . THR A 1 262 ? -2.926 -7.470 -5.910 1.00 97.75 262 THR A C 1
ATOM 2076 O O . THR A 1 262 ? -3.338 -8.234 -5.048 1.00 97.75 262 THR A O 1
ATOM 2079 N N . ARG A 1 263 ? -3.409 -7.473 -7.158 1.00 97.25 263 ARG A N 1
ATOM 2080 C CA . ARG A 1 263 ? -4.540 -8.315 -7.564 1.00 97.25 263 ARG A CA 1
ATOM 2081 C C . ARG A 1 263 ? -4.255 -9.801 -7.384 1.00 97.25 263 ARG A C 1
ATOM 2083 O O . ARG A 1 263 ? -5.106 -10.537 -6.896 1.00 97.25 263 ARG A O 1
ATOM 2090 N N . ILE A 1 264 ? -3.053 -10.238 -7.757 1.00 97.25 264 ILE A N 1
ATOM 2091 C CA . ILE A 1 264 ? -2.617 -11.631 -7.592 1.00 97.25 264 ILE A CA 1
ATOM 2092 C C . ILE A 1 264 ? -2.427 -11.969 -6.114 1.00 97.25 264 ILE A C 1
ATOM 2094 O O . ILE A 1 264 ? -2.890 -13.015 -5.670 1.00 97.25 264 ILE A O 1
ATOM 2098 N N . GLY A 1 265 ? -1.769 -11.094 -5.354 1.00 97.75 265 GLY A N 1
ATOM 2099 C CA . GLY A 1 265 ? -1.540 -11.274 -3.924 1.00 97.75 265 GLY A CA 1
ATOM 2100 C C . GLY A 1 265 ? -2.843 -11.342 -3.128 1.00 97.75 265 GLY A C 1
ATOM 2101 O O . GLY A 1 265 ? -3.017 -12.250 -2.323 1.00 97.75 265 GLY A O 1
ATOM 2102 N N . ALA A 1 266 ? -3.792 -10.455 -3.425 1.00 97.81 266 ALA A N 1
ATOM 2103 C CA . ALA A 1 266 ? -5.116 -10.436 -2.817 1.00 97.81 266 ALA A CA 1
ATOM 2104 C C . ALA A 1 266 ? -5.914 -11.709 -3.144 1.00 97.81 266 ALA A C 1
ATOM 2106 O O . ALA A 1 266 ? -6.481 -12.320 -2.241 1.00 97.81 266 ALA A O 1
ATOM 2107 N N . ALA A 1 267 ? -5.889 -12.165 -4.403 1.00 97.12 267 ALA A N 1
ATOM 2108 C CA . ALA A 1 267 ? -6.519 -13.426 -4.789 1.00 97.12 267 ALA A CA 1
ATOM 2109 C C . ALA A 1 267 ? -5.890 -14.628 -4.058 1.00 97.12 267 ALA A C 1
ATOM 2111 O O . ALA A 1 267 ? -6.613 -15.460 -3.517 1.00 97.12 267 ALA A O 1
ATOM 2112 N N . ARG A 1 268 ? -4.551 -14.692 -3.961 1.00 97.00 268 ARG A N 1
ATOM 2113 C CA . ARG A 1 268 ? -3.847 -15.735 -3.185 1.00 97.00 268 ARG A CA 1
ATOM 2114 C C . ARG A 1 268 ? -4.261 -15.712 -1.719 1.00 97.00 268 ARG A C 1
ATOM 2116 O O . ARG A 1 268 ? -4.592 -16.756 -1.170 1.00 97.00 268 ARG A O 1
ATOM 2123 N N . PHE A 1 269 ? -4.281 -14.526 -1.118 1.00 97.50 269 PHE A N 1
ATOM 2124 C CA . PHE A 1 269 ? -4.632 -14.336 0.284 1.00 97.50 269 PHE A CA 1
ATOM 2125 C C . PHE A 1 269 ? -6.064 -14.792 0.594 1.00 97.50 269 PHE A C 1
ATOM 2127 O O . PHE A 1 269 ? -6.297 -15.442 1.609 1.00 97.50 269 PHE A O 1
ATOM 2134 N N . ARG A 1 270 ? -7.014 -14.523 -0.309 1.00 96.69 270 ARG A N 1
ATOM 2135 C CA . ARG A 1 270 ? -8.414 -14.959 -0.176 1.00 96.69 270 ARG A CA 1
ATOM 2136 C C . ARG A 1 270 ? -8.661 -16.416 -0.594 1.00 96.69 270 ARG A C 1
ATOM 2138 O O . ARG A 1 270 ? -9.790 -16.887 -0.492 1.00 96.69 270 ARG A O 1
ATOM 2145 N N . GLY A 1 271 ? -7.639 -17.139 -1.061 1.00 95.81 271 GLY A N 1
ATOM 2146 C CA . GLY A 1 271 ? -7.797 -18.499 -1.591 1.00 95.81 271 GLY A CA 1
ATOM 2147 C C . GLY A 1 271 ? -8.595 -18.556 -2.901 1.00 95.81 271 GLY A C 1
ATOM 2148 O O . GLY A 1 271 ? -9.194 -19.580 -3.224 1.00 95.81 271 GLY A O 1
ATOM 2149 N N . GLU A 1 272 ? -8.630 -17.455 -3.650 1.00 95.31 272 GLU A N 1
ATOM 2150 C CA . GLU A 1 272 ? -9.330 -17.339 -4.926 1.00 95.31 272 GLU A CA 1
ATOM 2151 C C . GLU A 1 272 ? -8.497 -17.917 -6.084 1.00 95.31 272 GLU A C 1
ATOM 2153 O O . GLU A 1 272 ? -7.262 -17.960 -6.025 1.00 95.31 272 GLU A O 1
ATOM 2158 N N . PRO A 1 273 ? -9.138 -18.323 -7.196 1.00 90.94 273 PRO A N 1
ATOM 2159 C CA . PRO A 1 273 ? -8.420 -18.704 -8.404 1.00 90.94 273 PRO A CA 1
ATOM 2160 C C . PRO A 1 273 ? -7.504 -17.580 -8.911 1.00 90.94 273 PRO A C 1
ATOM 2162 O O . PRO A 1 273 ? -7.933 -16.445 -9.112 1.00 90.94 273 PRO A O 1
ATOM 2165 N N . ILE A 1 274 ? -6.243 -17.913 -9.202 1.00 90.38 274 ILE A N 1
ATOM 2166 C CA . ILE A 1 274 ? -5.242 -16.927 -9.646 1.00 90.38 274 ILE A CA 1
ATOM 2167 C C . ILE A 1 274 ? -5.338 -16.608 -11.141 1.00 90.38 274 ILE A C 1
ATOM 2169 O O . ILE A 1 274 ? -4.992 -15.504 -11.552 1.00 90.38 274 ILE A O 1
ATOM 2173 N N . ALA A 1 275 ? -5.841 -17.532 -11.965 1.00 84.94 275 ALA A N 1
ATOM 2174 C CA . ALA A 1 275 ? -5.899 -17.347 -13.419 1.00 84.94 275 ALA A CA 1
ATOM 2175 C C . ALA A 1 275 ? -6.700 -16.097 -13.863 1.00 84.94 275 ALA A C 1
ATOM 2177 O O . ALA A 1 275 ? -6.219 -15.363 -14.727 1.00 84.94 275 ALA A O 1
ATOM 2178 N N . PRO A 1 276 ? -7.863 -15.759 -13.266 1.00 84.75 276 PRO A N 1
ATOM 2179 C CA . PRO A 1 276 ? -8.525 -14.479 -13.538 1.00 84.75 276 PRO A CA 1
ATOM 2180 C C . PRO A 1 276 ? -7.701 -13.261 -13.083 1.00 84.75 276 PRO A C 1
ATOM 2182 O O . PRO A 1 276 ? -7.693 -12.224 -13.749 1.00 84.75 276 PRO A O 1
ATOM 2185 N N . ALA A 1 277 ? -6.973 -13.386 -11.969 1.00 87.31 277 ALA A N 1
ATOM 2186 C CA . ALA A 1 277 ? -6.187 -12.308 -11.373 1.00 87.31 277 ALA A CA 1
ATOM 2187 C C . ALA A 1 277 ? -4.897 -11.982 -12.148 1.00 87.31 277 ALA A C 1
ATOM 2189 O O . ALA A 1 277 ? -4.379 -10.868 -12.041 1.00 87.31 277 ALA A O 1
ATOM 2190 N N . THR A 1 278 ? -4.369 -12.887 -12.975 1.00 88.06 278 THR A N 1
ATOM 2191 C CA . THR A 1 278 ? -3.202 -12.578 -13.821 1.00 88.06 278 THR A CA 1
ATOM 2192 C C . THR A 1 278 ? -3.573 -11.699 -15.009 1.00 88.06 278 THR A C 1
ATOM 2194 O O . THR A 1 278 ? -2.835 -10.772 -15.352 1.00 88.06 278 THR A O 1
ATOM 2197 N N . GLY A 1 279 ? -4.753 -11.921 -15.597 1.00 89.12 279 GLY A N 1
ATOM 2198 C CA . GLY A 1 279 ? -5.143 -11.296 -16.860 1.00 89.12 279 GLY A CA 1
ATOM 2199 C C . GLY A 1 279 ? -4.199 -11.686 -18.011 1.00 89.12 279 GLY A C 1
ATOM 2200 O O . GLY A 1 279 ? -3.545 -12.728 -17.929 1.00 89.12 279 GLY A O 1
ATOM 2201 N N . PRO A 1 280 ? -4.117 -10.878 -19.086 1.00 90.44 280 PRO A N 1
ATOM 2202 C CA . PRO A 1 280 ? -3.217 -11.160 -20.198 1.00 90.44 280 PRO A CA 1
ATOM 2203 C C . PRO A 1 280 ? -1.755 -11.029 -19.776 1.00 90.44 280 PRO A C 1
ATOM 2205 O O . PRO A 1 280 ? -1.408 -10.144 -18.980 1.00 90.44 280 PRO A O 1
ATOM 2208 N N . GLU A 1 281 ? -0.917 -11.877 -20.372 1.00 93.38 281 GLU A N 1
ATOM 2209 C CA . GLU A 1 281 ? 0.526 -11.844 -20.176 1.00 93.38 281 GLU A CA 1
ATOM 2210 C C . GLU A 1 281 ? 1.089 -10.468 -20.526 1.00 93.38 281 GLU A C 1
ATOM 2212 O O . GLU A 1 281 ? 0.767 -9.862 -21.550 1.00 93.38 281 GLU A O 1
ATOM 2217 N N . THR A 1 282 ? 1.880 -9.936 -19.607 1.00 94.44 282 THR A N 1
ATOM 2218 C CA . THR A 1 282 ? 2.473 -8.612 -19.691 1.00 94.44 282 THR A CA 1
ATOM 2219 C C . THR A 1 282 ? 3.867 -8.654 -19.083 1.00 94.44 282 THR A C 1
ATOM 2221 O O . THR A 1 282 ? 4.100 -9.357 -18.096 1.00 94.44 282 THR A O 1
ATOM 2224 N N . PHE A 1 283 ? 4.772 -7.856 -19.642 1.00 95.56 283 PHE A N 1
ATOM 2225 C CA . PHE A 1 283 ? 6.126 -7.705 -19.133 1.00 95.56 283 PHE A CA 1
ATOM 2226 C C . PHE A 1 283 ? 6.407 -6.252 -18.749 1.00 95.56 283 PHE A C 1
ATOM 2228 O O . PHE A 1 283 ? 5.895 -5.324 -19.383 1.00 95.56 283 PHE A O 1
ATOM 2235 N N . TRP A 1 284 ? 7.257 -6.042 -17.747 1.00 94.62 284 TRP A N 1
ATOM 2236 C CA . TRP A 1 284 ? 7.766 -4.723 -17.366 1.00 94.62 284 TRP A CA 1
ATOM 2237 C C . TRP A 1 284 ? 9.277 -4.766 -17.234 1.00 94.62 284 TRP A C 1
ATOM 2239 O O . TRP A 1 284 ? 9.820 -5.710 -16.673 1.00 94.62 284 TRP A O 1
ATOM 2249 N N . LEU A 1 285 ? 9.937 -3.712 -17.702 1.00 92.44 285 LEU A N 1
ATOM 2250 C CA . LEU A 1 285 ? 11.342 -3.444 -17.430 1.00 92.44 285 LEU A CA 1
ATOM 2251 C C . LEU A 1 285 ? 11.432 -2.456 -16.271 1.00 92.44 285 LEU A C 1
ATOM 2253 O O . LEU A 1 285 ? 10.873 -1.364 -16.367 1.00 92.44 285 LEU A O 1
ATOM 2257 N N . THR A 1 286 ? 12.159 -2.825 -15.223 1.00 87.25 286 THR A N 1
ATOM 2258 C CA . THR A 1 286 ? 12.470 -1.998 -14.057 1.00 87.25 286 THR A CA 1
ATOM 2259 C C . THR A 1 286 ? 13.942 -1.572 -14.094 1.00 87.25 286 THR A C 1
ATOM 2261 O O . THR A 1 286 ? 14.821 -2.413 -14.305 1.00 87.25 286 THR A O 1
ATOM 2264 N N . THR A 1 287 ? 14.239 -0.293 -13.847 1.00 75.69 287 THR A N 1
ATOM 2265 C CA . THR A 1 287 ? 15.614 0.188 -13.617 1.00 75.69 287 THR A CA 1
ATOM 2266 C C . THR A 1 287 ? 15.945 0.274 -12.128 1.00 75.69 287 THR A C 1
ATOM 2268 O O . THR A 1 287 ? 15.039 0.501 -11.324 1.00 75.69 287 THR A O 1
ATOM 2271 N N . PRO A 1 288 ? 17.239 0.217 -11.772 1.00 69.12 288 PRO A N 1
ATOM 2272 C CA . PRO A 1 288 ? 17.745 0.586 -10.459 1.00 69.12 288 PRO A CA 1
ATOM 2273 C C . PRO A 1 288 ? 17.123 1.859 -9.879 1.00 69.12 288 PRO A C 1
ATOM 2275 O O . PRO A 1 288 ? 16.829 2.831 -10.583 1.00 69.12 288 PRO A O 1
ATOM 2278 N N . ALA A 1 289 ? 16.980 1.838 -8.564 1.00 64.38 289 ALA A N 1
ATOM 2279 C CA . ALA A 1 289 ? 16.609 2.953 -7.715 1.00 64.38 289 ALA A CA 1
ATOM 2280 C C . ALA A 1 289 ? 17.834 3.857 -7.451 1.00 64.38 289 ALA A C 1
ATOM 2282 O O . ALA A 1 289 ? 18.385 3.806 -6.356 1.00 64.38 289 ALA A O 1
ATOM 2283 N N . GLU A 1 290 ? 18.307 4.663 -8.414 1.00 55.50 290 GLU A N 1
ATOM 2284 C CA . GLU A 1 290 ? 19.500 5.518 -8.200 1.00 55.50 290 GLU A CA 1
ATOM 2285 C C . GLU A 1 290 ? 19.286 7.009 -8.536 1.00 55.50 290 GLU A C 1
ATOM 2287 O O . GLU A 1 290 ? 18.950 7.349 -9.672 1.00 55.50 290 GLU A O 1
ATOM 2292 N N . MET A 1 291 ? 19.568 7.902 -7.569 1.00 48.53 291 MET A N 1
ATOM 2293 C CA . MET A 1 291 ? 19.891 9.332 -7.765 1.00 48.53 291 MET A CA 1
ATOM 2294 C C . MET A 1 291 ? 20.977 9.807 -6.763 1.00 48.53 291 MET A C 1
ATOM 2296 O O . MET A 1 291 ? 21.195 9.168 -5.734 1.00 48.53 291 MET A O 1
ATOM 2300 N N . PRO A 1 292 ? 21.693 10.910 -7.047 1.00 36.81 292 PRO A N 1
ATOM 2301 C CA . PRO A 1 292 ? 22.757 11.454 -6.207 1.00 36.81 292 PRO A CA 1
ATOM 2302 C C . PRO A 1 292 ? 22.196 12.246 -5.029 1.00 36.81 292 PRO A C 1
ATOM 2304 O O . PRO A 1 292 ? 21.026 12.632 -5.019 1.00 36.81 292 PRO A O 1
ATOM 2307 N N . ASP A 1 293 ? 23.056 12.545 -4.062 1.00 39.06 293 ASP A N 1
ATOM 2308 C CA . ASP A 1 293 ? 22.672 13.327 -2.897 1.00 39.06 293 ASP A CA 1
ATOM 2309 C C . ASP A 1 293 ? 22.355 14.806 -3.148 1.00 39.06 293 ASP A C 1
ATOM 2311 O O . ASP A 1 293 ? 23.094 15.528 -3.816 1.00 39.06 293 ASP A O 1
ATOM 2315 N N . GLY A 1 294 ? 21.273 15.264 -2.509 1.00 35.72 294 GLY A N 1
ATOM 2316 C CA . GLY A 1 294 ? 21.126 16.625 -1.985 1.00 35.72 294 GLY A CA 1
ATOM 2317 C C . GLY A 1 294 ? 21.526 16.705 -0.496 1.00 35.72 294 GLY A C 1
ATOM 2318 O O . GLY A 1 294 ? 21.750 15.674 0.132 1.00 35.72 294 GLY A O 1
ATOM 2319 N N . PRO A 1 295 ? 21.625 17.910 0.096 1.00 36.12 295 PRO A N 1
ATOM 2320 C CA . PRO A 1 295 ? 22.194 18.118 1.431 1.00 36.12 295 PRO A CA 1
ATOM 2321 C C . PRO A 1 295 ? 21.256 17.605 2.544 1.00 36.12 295 PRO A C 1
ATOM 2323 O O . PRO A 1 295 ? 20.335 18.312 2.949 1.00 36.12 295 PRO A O 1
ATOM 2326 N N . GLY A 1 296 ? 21.471 16.379 3.031 1.00 42.06 296 GLY A N 1
ATOM 2327 C CA . GLY A 1 296 ? 20.719 15.764 4.134 1.00 42.06 296 GLY A CA 1
ATOM 2328 C C . GLY A 1 296 ? 21.634 15.324 5.294 1.00 42.06 296 GLY A C 1
ATOM 2329 O O . GLY A 1 296 ? 22.752 14.882 5.041 1.00 42.06 296 GLY A O 1
ATOM 2330 N N . PRO A 1 297 ? 21.207 15.436 6.568 1.00 37.75 297 PRO A N 1
ATOM 2331 C CA . PRO A 1 297 ? 22.079 15.265 7.741 1.00 37.75 297 PRO A CA 1
ATOM 2332 C C . PRO A 1 297 ? 22.280 13.816 8.235 1.00 37.75 297 PRO A C 1
ATOM 2334 O O . PRO A 1 297 ? 22.913 13.618 9.269 1.00 37.75 297 PRO A O 1
ATOM 2337 N N . SER A 1 298 ? 21.756 12.789 7.558 1.00 44.28 298 SER A N 1
ATOM 2338 C CA . SER A 1 298 ? 21.914 11.389 7.990 1.00 44.28 298 SER A CA 1
ATOM 2339 C C . SER A 1 298 ? 22.370 10.504 6.833 1.00 44.28 298 SER A C 1
ATOM 2341 O O . SER A 1 298 ? 21.561 10.221 5.947 1.00 44.28 298 SER A O 1
ATOM 2343 N N . PRO A 1 299 ? 23.635 10.042 6.827 1.00 43.25 299 PRO A N 1
ATOM 2344 C CA . PRO A 1 299 ? 24.080 9.041 5.874 1.00 43.25 299 PRO A CA 1
ATOM 2345 C C . PRO A 1 299 ? 23.257 7.770 6.097 1.00 43.25 299 PRO A C 1
ATOM 2347 O O . PRO A 1 299 ? 23.227 7.232 7.204 1.00 43.25 299 PRO A O 1
ATOM 2350 N N . LEU A 1 300 ? 22.589 7.282 5.051 1.00 45.75 300 LEU A N 1
ATOM 2351 C CA . LEU A 1 300 ? 22.254 5.862 4.979 1.00 45.75 300 LEU A CA 1
ATOM 2352 C C . LEU A 1 300 ? 23.560 5.080 5.181 1.00 45.75 300 LEU A C 1
ATOM 2354 O O . LEU A 1 300 ? 24.603 5.508 4.673 1.00 45.75 300 LEU A O 1
ATOM 2358 N N . GLU A 1 301 ? 23.523 3.974 5.928 1.00 40.44 301 GLU A N 1
ATOM 2359 C CA . GLU A 1 301 ? 24.672 3.070 6.018 1.00 40.44 301 GLU A CA 1
ATOM 2360 C C . GLU A 1 301 ? 25.234 2.819 4.615 1.00 40.44 301 GLU A C 1
ATOM 2362 O O . GLU A 1 301 ? 24.488 2.685 3.639 1.00 40.44 301 GLU A O 1
ATOM 2367 N N . SER A 1 302 ? 26.560 2.803 4.498 1.00 39.38 302 SER A N 1
ATOM 2368 C CA . SER A 1 302 ? 27.236 2.552 3.234 1.00 39.38 302 SER A CA 1
ATOM 2369 C C . SER A 1 302 ? 26.986 1.107 2.792 1.00 39.38 302 SER A C 1
ATOM 2371 O O . SER A 1 302 ? 27.817 0.232 3.029 1.00 39.38 302 SER A O 1
ATOM 2373 N N . ASP A 1 303 ? 25.856 0.827 2.145 1.00 44.34 303 ASP A N 1
ATOM 2374 C CA . ASP A 1 303 ? 25.686 -0.443 1.454 1.00 44.34 303 ASP A CA 1
ATOM 2375 C C . ASP A 1 303 ? 26.543 -0.408 0.184 1.00 44.34 303 ASP A C 1
ATOM 2377 O O . ASP A 1 303 ? 26.231 0.259 -0.808 1.00 44.34 303 ASP A O 1
ATOM 2381 N N . ALA A 1 304 ? 27.663 -1.130 0.215 1.00 37.34 304 ALA A N 1
ATOM 2382 C CA . ALA A 1 304 ? 28.539 -1.312 -0.937 1.00 37.34 304 ALA A CA 1
ATOM 2383 C C . ALA A 1 304 ? 27.835 -2.027 -2.112 1.00 37.34 304 ALA A C 1
ATOM 2385 O O . ALA A 1 304 ? 28.375 -2.062 -3.218 1.00 37.34 304 ALA A O 1
ATOM 2386 N N . ARG A 1 305 ? 26.634 -2.584 -1.897 1.00 44.19 305 ARG A N 1
ATOM 2387 C CA . ARG A 1 305 ? 25.811 -3.304 -2.878 1.00 44.19 305 ARG A CA 1
ATOM 2388 C C . ARG A 1 305 ? 24.507 -2.566 -3.195 1.00 44.19 305 ARG A C 1
ATOM 2390 O O . ARG A 1 305 ? 23.463 -3.199 -3.338 1.00 44.19 305 ARG A O 1
ATOM 2397 N N . ARG A 1 306 ? 24.594 -1.238 -3.364 1.00 56.75 306 ARG A N 1
ATOM 2398 C CA . ARG A 1 306 ? 23.559 -0.379 -3.980 1.00 56.75 306 ARG A CA 1
ATOM 2399 C C . ARG A 1 306 ? 22.782 -1.151 -5.052 1.00 56.75 306 ARG A C 1
ATOM 2401 O O . ARG A 1 306 ? 23.411 -1.763 -5.922 1.00 56.75 306 ARG A O 1
ATOM 2408 N N . GLU A 1 307 ? 21.446 -1.139 -4.969 1.00 59.19 307 GLU A N 1
ATOM 2409 C CA . GLU A 1 307 ? 20.540 -1.899 -5.845 1.00 59.19 307 GLU A CA 1
ATOM 2410 C C . GLU A 1 307 ? 20.687 -1.489 -7.315 1.00 59.19 307 GLU A C 1
ATOM 2412 O O . GLU A 1 307 ? 19.857 -0.792 -7.883 1.00 59.19 307 GLU A O 1
ATOM 2417 N N . THR A 1 308 ? 21.725 -1.994 -7.966 1.00 69.50 308 THR A N 1
ATOM 2418 C CA . THR A 1 308 ? 21.951 -1.910 -9.415 1.00 69.50 308 THR A CA 1
ATOM 2419 C C . THR A 1 308 ? 21.313 -3.080 -10.128 1.00 69.50 308 THR A C 1
ATOM 2421 O O . THR A 1 308 ? 21.846 -3.641 -11.084 1.00 69.50 308 THR A O 1
ATOM 2424 N N . ILE A 1 309 ? 20.156 -3.464 -9.606 1.00 80.00 309 ILE A N 1
ATOM 2425 C CA . ILE A 1 309 ? 19.377 -4.581 -10.079 1.00 80.00 309 ILE A CA 1
ATOM 2426 C C . ILE A 1 309 ? 18.396 -4.033 -11.100 1.00 80.00 309 ILE A C 1
ATOM 2428 O O . ILE A 1 309 ? 17.517 -3.229 -10.792 1.00 80.00 309 ILE A O 1
ATOM 2432 N N . PHE A 1 310 ? 18.562 -4.492 -12.326 1.00 87.88 310 PHE A N 1
ATOM 2433 C CA . PHE A 1 310 ? 17.541 -4.404 -13.348 1.00 87.88 310 PHE A CA 1
ATOM 2434 C C . PHE A 1 310 ? 16.662 -5.638 -13.240 1.00 87.88 310 PHE A C 1
ATOM 2436 O O . PHE A 1 310 ? 17.146 -6.729 -12.933 1.00 87.88 310 PHE A O 1
ATOM 2443 N N . GLU A 1 311 ? 15.381 -5.475 -13.522 1.00 92.25 311 GLU A N 1
ATOM 2444 C CA . GLU A 1 311 ? 14.411 -6.561 -13.468 1.00 92.25 311 GLU A CA 1
ATOM 2445 C C . GLU A 1 311 ? 13.554 -6.517 -14.727 1.00 92.25 311 GLU A C 1
ATOM 2447 O O . GLU A 1 311 ? 13.063 -5.455 -15.110 1.00 92.25 311 GLU A O 1
ATOM 2452 N N . VAL A 1 312 ? 13.352 -7.675 -1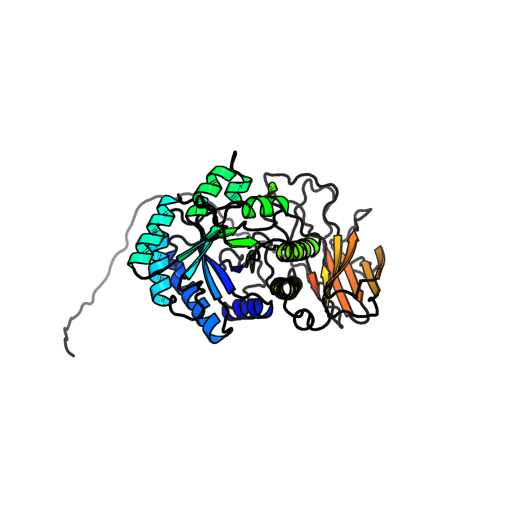5.350 1.00 95.25 312 VAL A N 1
ATOM 2453 C CA . VAL A 1 312 ? 12.221 -7.880 -16.252 1.00 95.25 312 VAL A CA 1
ATOM 2454 C C . VAL A 1 312 ? 11.206 -8.730 -15.508 1.00 95.25 312 VAL A C 1
ATOM 2456 O O . VAL A 1 312 ? 11.475 -9.889 -15.198 1.00 95.25 312 VAL A O 1
ATOM 2459 N N . LEU A 1 313 ? 10.067 -8.129 -15.172 1.00 96.00 313 LEU A N 1
ATOM 2460 C CA . LEU A 1 313 ? 8.941 -8.788 -14.519 1.00 96.00 313 LEU A CA 1
ATOM 2461 C C . LEU A 1 313 ? 8.000 -9.340 -15.586 1.00 96.00 313 LEU A C 1
ATOM 2463 O O . LEU A 1 313 ? 7.625 -8.610 -16.500 1.00 96.00 313 LEU A O 1
ATOM 2467 N N . ARG A 1 314 ? 7.553 -10.580 -15.408 1.00 96.12 314 ARG A N 1
ATOM 2468 C CA . ARG A 1 314 ? 6.450 -11.209 -16.134 1.00 96.12 314 ARG A CA 1
ATOM 2469 C C . ARG A 1 314 ? 5.257 -11.379 -15.200 1.00 96.12 314 ARG A C 1
ATOM 2471 O O . ARG A 1 314 ? 5.396 -11.903 -14.095 1.00 96.12 314 ARG A O 1
ATOM 2478 N N . VAL A 1 315 ? 4.077 -10.995 -15.675 1.00 95.25 315 VAL A N 1
ATOM 2479 C CA . VAL A 1 315 ? 2.794 -11.335 -15.049 1.00 95.25 315 VAL A CA 1
ATOM 2480 C C . VAL A 1 315 ? 1.866 -11.877 -16.120 1.00 95.25 315 VAL A C 1
ATOM 2482 O O . VAL A 1 315 ? 1.590 -11.185 -17.096 1.00 95.25 315 VAL A O 1
ATOM 2485 N N . GLY A 1 316 ? 1.361 -13.090 -15.937 1.00 92.62 316 GLY A N 1
ATOM 2486 C CA . GLY A 1 316 ? 0.496 -13.751 -16.909 1.00 92.62 316 GLY A CA 1
ATOM 2487 C C . GLY A 1 316 ? 0.073 -15.138 -16.438 1.00 92.62 316 GLY A C 1
ATOM 2488 O O . GLY A 1 316 ? 0.539 -15.589 -15.396 1.00 92.62 316 GLY A O 1
ATOM 2489 N N . PRO A 1 317 ? -0.817 -15.825 -17.167 1.00 89.56 317 PRO A N 1
ATOM 2490 C CA . PRO A 1 317 ? -1.121 -17.222 -16.874 1.00 89.56 317 PRO A CA 1
ATOM 2491 C C . PRO A 1 317 ? 0.151 -18.082 -16.991 1.00 89.56 317 PRO A C 1
ATOM 2493 O O . PRO A 1 317 ? 1.041 -17.728 -17.769 1.00 89.56 317 PRO A O 1
ATOM 2496 N N . PRO A 1 318 ? 0.260 -19.209 -16.265 1.00 88.69 318 PRO A N 1
ATOM 2497 C CA . PRO A 1 318 ? 1.336 -20.166 -16.492 1.00 88.69 318 PRO A CA 1
ATOM 2498 C C . PRO A 1 318 ? 1.414 -20.589 -17.966 1.00 88.69 318 PRO A C 1
ATOM 2500 O O . PRO A 1 318 ? 0.384 -20.816 -18.603 1.00 88.69 318 PRO A O 1
ATOM 2503 N N . ALA A 1 319 ? 2.624 -20.682 -18.503 1.00 87.31 319 ALA A N 1
ATOM 2504 C CA . ALA A 1 319 ? 2.910 -21.119 -19.861 1.00 87.31 319 ALA A CA 1
ATOM 2505 C C . ALA A 1 319 ? 4.037 -22.161 -19.857 1.00 87.31 319 ALA A C 1
ATOM 2507 O O . ALA A 1 319 ? 4.866 -22.198 -18.949 1.00 87.31 319 ALA A O 1
ATOM 2508 N N . PHE A 1 320 ? 4.040 -23.027 -20.871 1.00 81.50 320 PHE A N 1
ATOM 2509 C CA . PHE A 1 320 ? 5.005 -24.125 -20.980 1.00 81.50 320 PHE A CA 1
ATOM 2510 C C . PHE A 1 320 ? 6.361 -23.673 -21.521 1.00 81.50 320 PHE A C 1
ATOM 2512 O O . PHE A 1 320 ? 7.385 -24.228 -21.131 1.00 81.50 320 PHE A O 1
ATOM 2519 N N . ASP A 1 321 ? 6.362 -22.654 -22.381 1.00 89.00 321 ASP A N 1
ATOM 2520 C CA . ASP A 1 321 ? 7.571 -22.157 -23.022 1.00 89.00 321 ASP A CA 1
ATOM 2521 C C . ASP A 1 321 ? 8.062 -20.903 -22.291 1.00 89.00 321 ASP A C 1
ATOM 2523 O O . ASP A 1 321 ? 7.381 -19.870 -22.311 1.00 89.00 321 ASP A O 1
ATOM 2527 N N . PRO A 1 322 ? 9.221 -20.968 -21.614 1.00 91.00 322 PRO A N 1
ATOM 2528 C CA . PRO A 1 322 ? 9.770 -19.811 -20.938 1.00 91.00 322 PRO A CA 1
ATOM 2529 C C . PRO A 1 322 ? 10.243 -18.771 -21.972 1.00 91.00 322 PRO A C 1
ATOM 2531 O O . PRO A 1 322 ? 10.989 -19.120 -22.890 1.00 91.00 322 PRO A O 1
ATOM 2534 N N . PRO A 1 323 ? 9.834 -17.494 -21.854 1.00 92.62 323 PRO A N 1
ATOM 2535 C CA . PRO A 1 323 ? 10.265 -16.462 -22.784 1.00 92.62 323 PRO A CA 1
ATOM 2536 C C . PRO A 1 323 ? 11.767 -16.182 -22.689 1.00 92.62 323 PRO A C 1
ATOM 2538 O O . PRO A 1 323 ? 12.325 -16.036 -21.595 1.00 92.62 323 PRO A O 1
ATOM 2541 N N . ASP A 1 324 ? 12.393 -15.981 -23.845 1.00 95.88 324 ASP A N 1
ATOM 2542 C CA . ASP A 1 324 ? 13.722 -15.388 -23.919 1.00 95.88 324 ASP A CA 1
ATOM 2543 C C . ASP A 1 324 ? 13.631 -13.861 -23.856 1.00 95.88 324 ASP A C 1
ATOM 2545 O O . ASP A 1 324 ? 12.845 -13.208 -24.547 1.00 95.88 324 ASP A O 1
ATOM 2549 N N . VAL A 1 325 ? 14.488 -13.293 -23.020 1.00 96.06 325 VAL A N 1
ATOM 2550 C CA . VAL A 1 325 ? 14.636 -11.867 -22.780 1.00 96.06 325 VAL A CA 1
ATOM 2551 C C . VAL A 1 325 ? 15.983 -11.431 -23.344 1.00 96.06 325 VAL A C 1
ATOM 2553 O O . VAL A 1 325 ? 17.042 -11.849 -22.865 1.00 96.06 325 VAL A O 1
ATOM 2556 N N . GLN A 1 326 ? 15.958 -10.545 -24.336 1.00 96.50 326 GLN A N 1
ATOM 2557 C CA . GLN A 1 326 ? 17.150 -9.837 -24.789 1.00 96.50 326 GLN A CA 1
ATOM 2558 C C . GLN A 1 326 ? 17.253 -8.501 -24.059 1.00 96.50 326 GLN A C 1
ATOM 2560 O O . GLN A 1 326 ? 16.315 -7.706 -24.056 1.00 96.50 326 GLN A O 1
ATOM 2565 N N . LEU A 1 327 ? 18.406 -8.248 -23.450 1.00 95.06 327 LEU A N 1
ATOM 2566 C CA . LEU A 1 327 ? 18.694 -7.032 -22.703 1.00 95.06 327 LEU A CA 1
ATOM 2567 C C . LEU A 1 327 ? 19.934 -6.356 -23.259 1.00 95.06 327 LEU A C 1
ATOM 2569 O O . LEU A 1 327 ? 20.982 -6.990 -23.382 1.00 95.06 327 LEU A O 1
ATOM 2573 N N . THR A 1 328 ? 19.831 -5.057 -23.513 1.00 95.44 328 THR A N 1
ATOM 2574 C CA . THR A 1 328 ? 20.952 -4.242 -23.979 1.00 95.44 328 THR A CA 1
ATOM 2575 C C . THR A 1 328 ? 21.058 -2.974 -23.147 1.00 95.44 328 THR A C 1
ATOM 2577 O O . THR A 1 328 ? 20.075 -2.255 -22.990 1.00 95.44 328 THR A O 1
ATOM 2580 N N . ILE A 1 329 ? 22.256 -2.671 -22.647 1.00 93.75 329 ILE A N 1
ATOM 2581 C CA . ILE A 1 329 ? 22.618 -1.331 -22.170 1.00 93.75 329 ILE A CA 1
ATOM 2582 C C . ILE A 1 329 ? 23.448 -0.691 -23.272 1.00 93.75 329 ILE A C 1
ATOM 2584 O O . ILE A 1 329 ? 24.475 -1.243 -23.664 1.00 93.75 329 ILE A O 1
ATOM 2588 N N . ALA A 1 330 ? 23.005 0.452 -23.780 1.00 95.56 330 ALA A N 1
ATOM 2589 C CA . ALA A 1 330 ? 23.631 1.149 -24.895 1.00 95.56 330 ALA A CA 1
ATOM 2590 C C . ALA A 1 330 ? 23.804 2.640 -24.599 1.00 95.56 330 ALA A C 1
ATOM 2592 O O . ALA A 1 330 ? 23.140 3.209 -23.729 1.00 95.56 330 ALA A O 1
ATOM 2593 N N . ARG A 1 331 ? 24.680 3.285 -25.366 1.00 94.88 331 ARG A N 1
ATOM 2594 C CA . ARG A 1 331 ? 24.730 4.747 -25.458 1.00 94.88 331 ARG A CA 1
ATOM 2595 C C . ARG A 1 331 ? 23.423 5.284 -26.076 1.00 94.88 331 ARG A C 1
ATOM 2597 O O . ARG A 1 331 ? 22.718 4.529 -26.753 1.00 94.88 331 ARG A O 1
ATOM 2604 N N . PRO A 1 332 ? 23.088 6.577 -25.908 1.00 91.75 332 PRO A N 1
ATOM 2605 C CA . PRO A 1 332 ? 21.904 7.183 -26.526 1.00 91.75 332 PRO A CA 1
ATOM 2606 C C . PRO A 1 332 ? 21.860 7.053 -28.056 1.00 91.75 332 PRO A C 1
ATOM 2608 O O . PRO A 1 332 ? 20.777 6.973 -28.629 1.00 91.75 332 PRO A O 1
ATOM 2611 N N . ASP A 1 333 ? 23.025 6.974 -28.706 1.00 92.44 333 ASP A N 1
ATOM 2612 C CA . ASP A 1 333 ? 23.164 6.746 -30.152 1.00 92.44 333 ASP A CA 1
ATOM 2613 C C . ASP A 1 333 ? 22.959 5.279 -30.586 1.00 92.44 333 ASP A C 1
ATOM 2615 O O . ASP A 1 333 ? 23.044 4.966 -31.770 1.00 92.44 333 ASP A O 1
ATOM 2619 N N . GLY A 1 334 ? 22.673 4.377 -29.641 1.00 92.94 334 GLY A N 1
ATOM 2620 C CA . GLY A 1 334 ? 22.395 2.966 -29.895 1.00 92.94 334 GLY A CA 1
ATOM 2621 C C . GLY A 1 334 ? 23.616 2.049 -29.874 1.00 92.94 334 GLY A C 1
ATOM 2622 O O . GLY A 1 334 ? 23.437 0.837 -29.968 1.00 92.94 334 GLY A O 1
ATOM 2623 N N . ARG A 1 335 ? 24.844 2.562 -29.705 1.00 95.50 335 ARG A N 1
ATOM 2624 C CA . ARG A 1 335 ? 26.031 1.695 -29.596 1.00 95.50 335 ARG A CA 1
ATOM 2625 C C . ARG A 1 335 ? 25.960 0.833 -28.324 1.00 95.50 335 ARG A C 1
ATOM 2627 O O . ARG A 1 335 ? 25.915 1.405 -27.226 1.00 95.50 335 ARG A O 1
ATOM 2634 N N . PRO A 1 336 ? 25.967 -0.510 -28.434 1.00 96.31 336 PRO A N 1
ATOM 2635 C CA . PRO A 1 336 ? 25.832 -1.390 -27.281 1.00 96.31 336 PRO A CA 1
ATOM 2636 C C . PRO A 1 336 ? 27.074 -1.334 -26.382 1.00 96.31 336 PRO A C 1
ATOM 2638 O O . PRO A 1 336 ? 28.204 -1.174 -26.843 1.00 96.31 336 PRO A O 1
ATOM 2641 N N . ILE A 1 337 ? 26.844 -1.463 -25.078 1.00 95.25 337 ILE A N 1
ATOM 2642 C CA . ILE A 1 337 ? 27.863 -1.562 -24.022 1.00 95.25 337 ILE A CA 1
ATOM 2643 C C . ILE A 1 337 ? 27.779 -2.942 -23.370 1.00 95.25 337 ILE A C 1
ATOM 2645 O O . ILE A 1 337 ? 28.797 -3.596 -23.172 1.00 95.25 337 ILE A O 1
ATOM 2649 N N . VAL A 1 338 ? 26.561 -3.378 -23.042 1.00 94.81 338 VAL A N 1
ATOM 2650 C CA . VAL A 1 338 ? 26.273 -4.702 -22.485 1.00 94.81 338 VAL A CA 1
ATOM 2651 C C . VAL A 1 338 ? 25.149 -5.325 -23.279 1.00 94.81 338 VAL A C 1
ATOM 2653 O O . VAL A 1 338 ? 24.145 -4.664 -23.529 1.00 94.81 338 VAL A O 1
ATOM 2656 N N . GLU A 1 339 ? 25.291 -6.607 -23.586 1.00 96.12 339 GLU A N 1
ATOM 2657 C CA . GLU A 1 339 ? 24.221 -7.441 -24.114 1.00 96.12 339 GLU A CA 1
ATOM 2658 C C . GLU A 1 339 ? 24.091 -8.695 -23.256 1.00 96.12 339 GLU A C 1
ATOM 2660 O O . GLU A 1 339 ? 25.083 -9.323 -22.877 1.00 96.12 339 GLU A O 1
ATOM 2665 N N . LYS A 1 340 ? 22.856 -9.046 -22.912 1.00 95.12 340 LYS A N 1
ATOM 2666 C CA . LYS A 1 340 ? 22.523 -10.251 -22.159 1.00 95.12 340 LYS A CA 1
ATOM 2667 C C . LYS A 1 340 ? 21.329 -10.934 -22.805 1.00 95.12 340 LYS A C 1
ATOM 2669 O O . LYS A 1 340 ? 20.398 -10.279 -23.267 1.00 95.12 340 LYS A O 1
ATOM 2674 N N . ARG A 1 341 ? 21.363 -12.262 -22.796 1.00 96.31 341 ARG A N 1
ATOM 2675 C CA . ARG A 1 341 ? 20.208 -13.113 -23.072 1.00 96.31 341 ARG A CA 1
ATOM 2676 C C . ARG A 1 341 ? 19.898 -13.872 -21.804 1.00 96.31 341 ARG A C 1
ATOM 2678 O O . ARG A 1 341 ? 20.799 -14.467 -21.217 1.00 96.31 341 ARG A O 1
ATOM 2685 N N . LEU A 1 342 ? 18.659 -13.772 -21.365 1.00 95.31 342 LEU A N 1
ATOM 2686 C CA . LEU A 1 342 ? 18.171 -14.382 -20.143 1.00 95.31 342 LEU A CA 1
ATOM 2687 C C . LEU A 1 342 ? 16.868 -15.104 -20.463 1.00 95.31 342 LEU A C 1
ATOM 2689 O O . LEU A 1 342 ? 16.165 -14.705 -21.381 1.00 95.31 342 LEU A O 1
ATOM 2693 N N . THR A 1 343 ? 16.524 -16.111 -19.678 1.00 96.06 343 THR A N 1
ATOM 2694 C CA . THR A 1 343 ? 15.255 -16.827 -19.809 1.00 96.06 343 THR A CA 1
ATOM 2695 C C . THR A 1 343 ? 14.443 -16.566 -18.547 1.00 96.06 343 THR A C 1
ATOM 2697 O O . THR A 1 343 ? 14.983 -16.646 -17.439 1.00 96.06 343 THR A O 1
ATOM 2700 N N . ILE A 1 344 ? 13.171 -16.200 -18.699 1.00 94.94 344 ILE A N 1
ATOM 2701 C CA . ILE A 1 344 ? 12.263 -15.964 -17.571 1.00 94.94 344 ILE A CA 1
ATOM 2702 C C . ILE A 1 344 ? 11.365 -17.181 -17.367 1.00 94.94 344 ILE A C 1
ATOM 2704 O O . ILE A 1 344 ? 10.839 -17.735 -18.327 1.00 94.94 344 ILE A O 1
ATOM 2708 N N . ALA A 1 345 ? 11.198 -17.608 -16.116 1.00 94.38 345 ALA A N 1
ATOM 2709 C CA . ALA A 1 345 ? 10.300 -18.711 -15.797 1.00 94.38 345 ALA A CA 1
ATOM 2710 C C . ALA A 1 345 ? 8.857 -18.378 -16.221 1.00 94.38 345 ALA A C 1
ATOM 2712 O O . ALA A 1 345 ? 8.431 -17.218 -16.181 1.00 94.38 345 ALA A O 1
ATOM 2713 N N . ALA A 1 346 ? 8.110 -19.396 -16.638 1.00 91.94 346 ALA A N 1
ATOM 2714 C CA . ALA A 1 346 ? 6.732 -19.245 -17.097 1.00 91.94 346 ALA A CA 1
ATOM 2715 C C . ALA A 1 346 ? 5.750 -20.204 -16.417 1.00 91.94 346 ALA A C 1
ATOM 2717 O O . ALA A 1 346 ? 4.547 -20.066 -16.607 1.00 91.94 346 ALA A O 1
ATOM 2718 N N . ASP A 1 347 ? 6.241 -21.114 -15.582 1.00 92.06 347 ASP A N 1
ATOM 2719 C CA . ASP A 1 347 ? 5.465 -22.081 -14.805 1.00 92.06 347 ASP A CA 1
ATOM 2720 C C . ASP A 1 347 ? 4.639 -21.435 -13.682 1.00 92.06 347 ASP A C 1
ATOM 2722 O O . ASP A 1 347 ? 3.635 -21.999 -13.245 1.00 92.06 347 ASP A O 1
ATOM 2726 N N . GLU A 1 348 ? 5.000 -20.219 -13.268 1.00 91.81 348 GLU A N 1
ATOM 2727 C CA . GLU A 1 348 ? 4.261 -19.448 -12.274 1.00 91.81 348 GLU A CA 1
ATOM 2728 C C . GLU A 1 348 ? 3.513 -18.227 -12.854 1.00 91.81 348 GLU A C 1
ATOM 2730 O O . GLU A 1 348 ? 3.940 -17.620 -13.842 1.00 91.81 348 GLU A O 1
ATOM 2735 N N . PRO A 1 349 ? 2.417 -17.788 -12.193 1.00 92.50 349 PRO A N 1
ATOM 2736 C CA . PRO A 1 349 ? 1.683 -16.560 -12.523 1.00 92.50 349 PRO A CA 1
ATOM 2737 C C . PRO A 1 349 ? 2.522 -15.273 -12.560 1.00 92.50 349 PRO A C 1
ATOM 2739 O O . PRO A 1 349 ? 2.176 -14.288 -13.218 1.00 92.50 349 PRO A O 1
ATOM 2742 N N . THR A 1 350 ? 3.598 -15.256 -11.778 1.00 95.12 350 THR A N 1
ATOM 2743 C CA . THR A 1 350 ? 4.505 -14.123 -11.623 1.00 95.12 350 THR A CA 1
ATOM 2744 C C . THR A 1 350 ? 5.923 -14.650 -11.622 1.00 95.12 350 THR A C 1
ATOM 2746 O O . THR A 1 350 ? 6.254 -15.479 -10.782 1.00 95.12 350 THR A O 1
ATOM 2749 N N . ALA A 1 351 ? 6.765 -14.130 -12.500 1.00 95.38 351 ALA A N 1
ATOM 2750 C CA . ALA A 1 351 ? 8.173 -14.489 -12.552 1.00 95.38 351 ALA A CA 1
ATOM 2751 C C . ALA A 1 351 ? 9.002 -13.245 -12.842 1.00 95.38 351 ALA A C 1
ATOM 2753 O O . ALA A 1 351 ? 8.499 -12.256 -13.372 1.00 95.38 351 ALA A O 1
ATOM 2754 N N . ASP A 1 352 ? 10.280 -13.281 -12.500 1.00 95.50 352 ASP A N 1
ATOM 2755 C CA . ASP A 1 352 ? 11.206 -12.217 -12.847 1.00 95.50 352 ASP A CA 1
ATOM 2756 C C . ASP A 1 352 ? 12.562 -12.788 -13.228 1.00 95.50 352 ASP A C 1
ATOM 2758 O O . ASP A 1 352 ? 12.963 -13.852 -12.753 1.00 95.50 352 ASP A O 1
ATOM 2762 N N . VAL A 1 353 ? 13.286 -12.029 -14.040 1.00 94.69 353 VAL A N 1
ATOM 2763 C CA . VAL A 1 353 ? 14.724 -12.199 -14.165 1.00 94.69 353 VAL A CA 1
ATOM 2764 C C . VAL A 1 353 ? 15.423 -10.904 -13.789 1.00 94.69 353 VAL A C 1
ATOM 2766 O O . VAL A 1 353 ? 15.071 -9.821 -14.263 1.00 94.69 353 VAL A O 1
ATOM 2769 N N . GLN A 1 354 ? 16.407 -11.030 -12.904 1.00 91.56 354 GLN A N 1
ATOM 2770 C CA . GLN A 1 354 ? 17.193 -9.919 -12.395 1.00 91.56 354 GLN A CA 1
ATOM 2771 C C . GLN A 1 354 ? 18.632 -10.022 -12.874 1.00 91.56 354 GLN A C 1
ATOM 2773 O O . GLN A 1 354 ? 19.213 -11.107 -12.914 1.00 91.56 354 GLN A O 1
ATOM 2778 N N . PHE A 1 355 ? 19.224 -8.882 -13.209 1.00 88.06 355 PHE A N 1
ATOM 2779 C CA . PHE A 1 355 ? 20.656 -8.800 -13.448 1.00 88.06 355 PHE A CA 1
ATOM 2780 C C . PHE A 1 355 ? 21.225 -7.560 -12.779 1.00 88.06 355 PHE A C 1
ATOM 2782 O O . PHE A 1 355 ? 20.648 -6.475 -12.841 1.00 88.06 355 PHE A O 1
ATOM 2789 N N . SER A 1 356 ? 22.386 -7.734 -12.161 1.00 85.38 356 SER A N 1
ATOM 2790 C CA . SER A 1 356 ? 23.144 -6.620 -11.614 1.00 85.38 356 SER A CA 1
ATOM 2791 C C . SER A 1 356 ? 24.117 -6.107 -12.662 1.00 85.38 356 SER A C 1
ATOM 2793 O O . SER A 1 356 ? 24.830 -6.893 -13.294 1.00 85.38 356 SER A O 1
ATOM 2795 N N . TRP A 1 357 ? 24.169 -4.793 -12.842 1.00 85.38 357 TRP A N 1
ATOM 2796 C CA . TRP A 1 357 ? 25.200 -4.170 -13.658 1.00 85.38 357 TRP A CA 1
ATOM 2797 C C . TRP A 1 357 ? 25.662 -2.858 -13.043 1.00 85.38 357 TRP A C 1
ATOM 2799 O O . TRP A 1 357 ? 24.863 -1.967 -12.776 1.00 85.38 357 TRP A O 1
ATOM 2809 N N . GLN A 1 358 ? 26.972 -2.745 -12.870 1.00 79.88 358 GLN A N 1
ATOM 2810 C CA . GLN A 1 358 ? 27.644 -1.520 -12.476 1.00 79.88 358 GLN A CA 1
ATOM 2811 C C . GLN A 1 358 ? 28.521 -1.070 -13.645 1.00 79.88 358 GLN A C 1
ATOM 2813 O O . GLN A 1 358 ? 29.239 -1.906 -14.204 1.00 79.88 358 GLN A O 1
ATOM 2818 N N . PRO A 1 359 ? 28.510 0.224 -14.005 1.00 79.25 359 PRO A N 1
ATOM 2819 C CA . PRO A 1 359 ? 29.523 0.786 -14.883 1.00 79.25 359 PRO A CA 1
ATOM 2820 C C . PRO A 1 359 ? 30.926 0.407 -14.387 1.00 79.25 359 PRO A C 1
ATOM 2822 O O . PRO A 1 359 ? 31.247 0.584 -13.213 1.00 79.25 359 PRO A O 1
ATOM 2825 N N . ASP A 1 360 ? 31.805 -0.052 -15.268 1.00 80.44 360 ASP A N 1
ATOM 2826 C CA . ASP A 1 360 ? 33.231 -0.272 -14.979 1.00 80.44 360 ASP A CA 1
ATOM 2827 C C . ASP A 1 360 ? 34.057 1.011 -15.180 1.00 80.44 360 ASP A C 1
ATOM 2829 O O . ASP A 1 360 ? 35.067 1.223 -14.511 1.00 80.44 360 ASP A O 1
ATOM 2833 N N . ARG A 1 361 ? 33.552 1.929 -16.010 1.00 81.75 361 ARG A N 1
ATOM 2834 C CA . ARG A 1 361 ? 34.137 3.241 -16.322 1.00 81.75 361 ARG A CA 1
ATOM 2835 C C . ARG A 1 361 ? 33.154 4.403 -16.155 1.00 81.75 361 ARG A C 1
ATOM 2837 O O . ARG A 1 361 ? 31.964 4.202 -15.894 1.00 81.75 361 ARG A O 1
ATOM 2844 N N . GLN A 1 362 ? 33.669 5.623 -16.276 1.00 82.44 362 GLN A N 1
ATOM 2845 C CA . GLN A 1 362 ? 32.856 6.822 -16.472 1.00 82.44 362 GLN A CA 1
ATOM 2846 C C . GLN A 1 362 ? 32.451 6.931 -17.947 1.00 82.44 362 GLN A C 1
ATOM 2848 O O . GLN A 1 362 ? 33.171 6.477 -18.836 1.00 82.44 362 GLN A O 1
ATOM 2853 N N . PHE A 1 363 ? 31.278 7.499 -18.182 1.00 84.31 363 PHE A N 1
ATOM 2854 C CA . PHE A 1 363 ? 30.711 7.744 -19.500 1.00 84.31 363 PHE A CA 1
ATOM 2855 C C . PHE A 1 363 ? 30.513 9.253 -19.651 1.00 84.31 363 PHE A C 1
ATOM 2857 O O . PHE A 1 363 ? 30.158 9.917 -18.676 1.00 84.31 363 PHE A O 1
ATOM 2864 N N . ASP A 1 364 ? 30.762 9.777 -20.849 1.00 87.25 364 ASP A N 1
ATOM 2865 C CA . ASP A 1 364 ? 30.590 11.207 -21.147 1.00 87.25 364 ASP A CA 1
ATOM 2866 C C . ASP A 1 364 ? 29.110 11.558 -21.363 1.00 87.25 364 ASP A C 1
ATOM 2868 O O . ASP A 1 364 ? 28.709 12.721 -21.328 1.00 87.25 364 ASP A O 1
ATOM 2872 N N . GLU A 1 365 ? 28.279 10.544 -21.607 1.00 87.19 365 GLU A N 1
ATOM 2873 C CA . GLU A 1 365 ? 26.849 10.701 -21.792 1.00 87.19 365 GLU A CA 1
ATOM 2874 C C . GLU A 1 365 ? 26.121 11.008 -20.471 1.00 87.19 365 GLU A C 1
ATOM 2876 O O . GLU A 1 365 ? 26.431 10.421 -19.435 1.00 87.19 365 GLU A O 1
ATOM 2881 N N . PRO A 1 366 ? 25.076 11.857 -20.490 1.00 80.44 366 PRO A N 1
ATOM 2882 C CA . PRO A 1 366 ? 24.280 12.144 -19.292 1.00 80.44 366 PRO A CA 1
ATOM 2883 C C . PRO A 1 366 ? 23.406 10.956 -18.852 1.00 80.44 366 PRO A C 1
ATOM 2885 O O . PRO A 1 366 ? 22.903 10.917 -17.729 1.00 80.44 366 PRO A O 1
ATOM 2888 N N . TYR A 1 367 ? 23.181 9.994 -19.747 1.00 86.12 367 TYR A N 1
ATOM 2889 C CA . TYR A 1 367 ? 22.437 8.771 -19.479 1.00 86.12 367 TYR A CA 1
ATOM 2890 C C . TYR A 1 367 ? 22.840 7.665 -20.458 1.00 86.12 367 TYR A C 1
ATOM 2892 O O . TYR A 1 367 ? 23.299 7.929 -21.570 1.00 86.12 367 TYR A O 1
ATOM 2900 N N . LEU 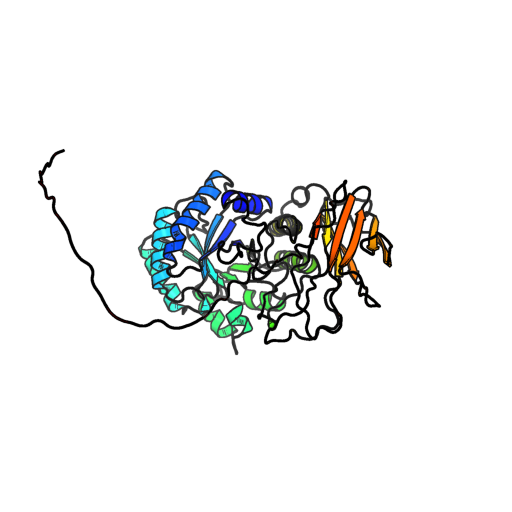A 1 368 ? 22.607 6.420 -20.056 1.00 89.88 368 LEU A N 1
ATOM 2901 C CA . LEU A 1 368 ? 22.577 5.253 -20.938 1.00 89.88 368 LEU A CA 1
ATOM 2902 C C . LEU A 1 368 ? 21.131 4.844 -21.200 1.00 89.88 368 LEU A C 1
ATOM 2904 O O . LEU A 1 368 ? 20.209 5.319 -20.544 1.00 89.88 368 LEU A O 1
ATOM 2908 N N . VAL A 1 369 ? 20.910 3.945 -22.147 1.00 90.62 369 VAL A N 1
ATOM 2909 C CA . VAL A 1 369 ? 19.587 3.389 -22.434 1.00 90.62 369 VAL A CA 1
ATOM 2910 C C . VAL A 1 369 ? 19.620 1.898 -22.154 1.00 90.62 369 VAL A C 1
ATOM 2912 O O . VAL A 1 369 ? 20.397 1.179 -22.779 1.00 90.62 369 VAL A O 1
ATOM 2915 N N . VAL A 1 370 ? 18.759 1.429 -21.252 1.00 92.31 370 VAL A N 1
ATOM 2916 C CA . VAL A 1 370 ? 18.447 0.002 -21.148 1.00 92.31 370 VAL A CA 1
ATOM 2917 C C . VAL A 1 370 ? 17.271 -0.320 -22.056 1.00 92.31 370 VAL A C 1
ATOM 2919 O O . VAL A 1 370 ? 16.262 0.386 -22.068 1.00 92.31 370 VAL A O 1
ATOM 2922 N N . THR A 1 371 ? 17.414 -1.383 -22.832 1.00 93.94 371 THR A N 1
ATOM 2923 C CA . THR A 1 371 ? 16.366 -1.942 -23.680 1.00 93.94 371 THR A CA 1
ATOM 2924 C C . THR A 1 371 ? 16.139 -3.385 -23.270 1.00 93.94 371 THR A C 1
ATOM 2926 O O . THR A 1 371 ? 17.107 -4.124 -23.107 1.00 93.94 371 THR A O 1
ATOM 2929 N N . ALA A 1 372 ? 14.878 -3.770 -23.104 1.00 95.19 372 ALA A N 1
ATOM 2930 C CA . ALA A 1 372 ? 14.469 -5.155 -22.916 1.00 95.19 372 ALA A CA 1
ATOM 2931 C C . ALA A 1 372 ? 13.501 -5.543 -24.027 1.00 95.19 372 ALA A C 1
ATOM 2933 O O . ALA A 1 372 ? 12.555 -4.795 -24.281 1.00 95.19 372 ALA A O 1
ATOM 2934 N N . SER A 1 373 ? 13.717 -6.705 -24.635 1.00 95.50 373 SER A N 1
ATOM 2935 C CA . SER A 1 373 ? 12.842 -7.278 -25.654 1.00 95.50 373 SER A CA 1
ATOM 2936 C C . SER A 1 373 ? 12.445 -8.700 -25.279 1.00 95.50 373 SER A C 1
ATOM 2938 O O . SER A 1 373 ? 13.293 -9.491 -24.866 1.00 95.50 373 SER A O 1
ATOM 2940 N N . VAL A 1 374 ? 11.158 -9.007 -25.438 1.00 95.06 374 VAL A N 1
ATOM 2941 C CA . VAL A 1 374 ? 10.568 -10.341 -25.278 1.00 95.06 374 VAL A CA 1
ATOM 2942 C C . VAL A 1 374 ? 9.670 -10.582 -26.488 1.00 95.06 374 VAL A C 1
ATOM 2944 O O . VAL A 1 374 ? 8.630 -9.937 -26.629 1.00 95.06 374 VAL A O 1
ATOM 2947 N N . GLY A 1 375 ? 10.093 -11.457 -27.402 1.00 92.31 375 GLY A N 1
ATOM 2948 C CA . GLY A 1 375 ? 9.418 -11.628 -28.692 1.00 92.31 375 GLY A CA 1
ATOM 2949 C C . GLY A 1 375 ? 9.342 -10.315 -29.488 1.00 92.31 375 GLY A C 1
ATOM 2950 O O . GLY A 1 375 ? 10.362 -9.673 -29.730 1.00 92.31 375 GLY A O 1
ATOM 2951 N N . ASP A 1 376 ? 8.129 -9.911 -29.883 1.00 91.50 376 ASP A N 1
ATOM 2952 C CA . ASP A 1 376 ? 7.859 -8.642 -30.580 1.00 91.50 376 ASP A CA 1
ATOM 2953 C C . ASP A 1 376 ? 7.680 -7.444 -29.630 1.00 91.50 376 ASP A C 1
ATOM 2955 O O . ASP A 1 376 ? 7.520 -6.310 -30.082 1.00 91.50 376 ASP A O 1
ATOM 2959 N N . GLN A 1 377 ? 7.704 -7.664 -28.313 1.00 94.12 377 GLN A N 1
ATOM 2960 C CA . GLN A 1 377 ? 7.504 -6.618 -27.319 1.00 94.12 377 GLN A CA 1
ATOM 2961 C C . GLN A 1 377 ? 8.838 -6.037 -26.870 1.00 94.12 377 GLN A C 1
ATOM 2963 O O . GLN A 1 377 ? 9.810 -6.758 -26.667 1.00 94.12 377 GLN A O 1
ATOM 2968 N N . THR A 1 378 ? 8.901 -4.720 -26.691 1.00 94.25 378 THR A N 1
ATOM 2969 C CA . THR A 1 378 ? 10.123 -4.027 -26.270 1.00 94.25 378 THR A CA 1
ATOM 2970 C C . THR A 1 378 ? 9.808 -2.854 -25.345 1.00 94.25 378 THR A C 1
ATOM 2972 O O . THR A 1 378 ? 8.788 -2.180 -25.491 1.00 94.25 378 THR A O 1
ATOM 2975 N N . ALA A 1 379 ? 10.702 -2.586 -24.397 1.00 91.25 379 ALA A N 1
ATOM 2976 C CA . ALA A 1 379 ? 10.702 -1.389 -23.564 1.00 91.25 379 ALA A CA 1
ATOM 2977 C C . ALA A 1 379 ? 12.088 -0.748 -23.566 1.00 91.25 379 ALA A C 1
ATOM 2979 O O . ALA A 1 379 ? 13.104 -1.442 -23.631 1.00 91.25 379 ALA A O 1
ATOM 2980 N N . ARG A 1 380 ? 12.123 0.583 -23.466 1.00 90.38 380 ARG A N 1
ATOM 2981 C CA . ARG A 1 380 ? 13.352 1.378 -23.388 1.00 90.38 380 ARG A CA 1
ATOM 2982 C C . ARG A 1 380 ? 13.267 2.327 -22.204 1.00 90.38 380 ARG A C 1
ATOM 2984 O O . ARG A 1 380 ? 12.277 3.042 -22.061 1.00 90.38 380 ARG A O 1
ATOM 2991 N N . LEU A 1 381 ? 14.308 2.359 -21.380 1.00 86.75 381 LEU A N 1
ATOM 2992 C CA . LEU A 1 381 ? 14.391 3.240 -20.221 1.00 86.75 381 LEU A CA 1
ATOM 2993 C C . LEU A 1 381 ? 15.743 3.957 -20.172 1.00 86.75 381 LEU A C 1
ATOM 2995 O O . LEU A 1 381 ? 16.781 3.308 -20.325 1.00 86.75 381 LEU A O 1
ATOM 2999 N N . PRO A 1 382 ? 15.762 5.284 -19.954 1.00 85.19 382 PRO A N 1
ATOM 3000 C CA . PRO A 1 382 ? 17.004 5.982 -19.674 1.00 85.19 382 PRO A CA 1
ATOM 3001 C C . PRO A 1 382 ? 17.514 5.606 -18.276 1.00 85.19 382 PRO A C 1
ATOM 3003 O O . PRO A 1 382 ? 16.758 5.617 -17.303 1.00 85.19 382 PRO A O 1
ATOM 3006 N N . ILE A 1 383 ? 18.806 5.312 -18.186 1.00 83.12 383 ILE A N 1
ATOM 3007 C CA . ILE A 1 383 ? 19.570 5.137 -16.954 1.00 83.12 383 ILE A CA 1
ATOM 3008 C C . ILE A 1 383 ? 20.403 6.409 -16.775 1.00 83.12 383 ILE A C 1
ATOM 3010 O O . ILE A 1 383 ? 21.405 6.561 -17.480 1.00 83.12 383 ILE A O 1
ATOM 3014 N N . PRO A 1 384 ? 20.010 7.348 -15.901 1.00 76.38 384 PRO A N 1
ATOM 3015 C CA . PRO A 1 384 ? 20.824 8.530 -15.651 1.00 76.38 384 PRO A CA 1
ATOM 3016 C C . PRO A 1 384 ? 22.199 8.112 -15.122 1.00 76.38 384 PRO A C 1
ATOM 3018 O O . PRO A 1 384 ? 22.304 7.248 -14.251 1.00 76.38 384 PRO A O 1
ATOM 3021 N N . LEU A 1 385 ? 23.252 8.707 -15.677 1.00 75.19 385 LEU A N 1
ATOM 3022 C CA . LEU A 1 385 ? 24.620 8.474 -15.236 1.00 75.19 385 LEU A CA 1
ATOM 3023 C C . LEU A 1 385 ? 25.008 9.577 -14.263 1.00 75.19 385 LEU A C 1
ATOM 3025 O O . LEU A 1 385 ? 25.005 10.757 -14.608 1.00 75.19 385 LEU A O 1
ATOM 3029 N N . TRP A 1 386 ? 25.343 9.187 -13.038 1.00 63.28 386 TRP A N 1
ATOM 3030 C CA . TRP A 1 386 ? 25.723 10.126 -11.991 1.00 63.28 386 TRP A CA 1
ATOM 3031 C C . TRP A 1 386 ? 27.238 10.108 -11.767 1.00 63.28 386 TRP A C 1
ATOM 3033 O O . TRP A 1 386 ? 27.838 9.026 -11.792 1.00 63.28 386 TRP A O 1
ATOM 3043 N N . PRO A 1 387 ? 27.870 11.274 -11.532 1.00 62.88 387 PRO A N 1
ATOM 3044 C CA . PRO A 1 387 ? 29.290 11.344 -11.205 1.00 62.88 387 PRO A CA 1
ATOM 3045 C C . PRO A 1 387 ? 29.633 10.455 -10.000 1.00 62.88 387 PRO A C 1
ATOM 3047 O O . PRO A 1 387 ? 28.910 10.416 -9.000 1.00 62.88 387 PRO A O 1
ATOM 3050 N N . ARG A 1 388 ? 30.719 9.679 -10.113 1.00 59.25 388 ARG A N 1
ATOM 3051 C CA . ARG A 1 388 ? 31.099 8.679 -9.096 1.00 59.25 388 ARG A CA 1
ATOM 3052 C C . ARG A 1 388 ? 31.604 9.301 -7.799 1.00 59.25 388 ARG A C 1
ATOM 3054 O O . ARG A 1 388 ? 31.555 8.631 -6.772 1.00 59.25 388 ARG A O 1
ATOM 3061 N N . ASP A 1 389 ? 32.092 10.527 -7.888 1.00 59.19 389 ASP A N 1
ATOM 3062 C CA . ASP A 1 389 ? 32.713 11.338 -6.846 1.00 59.19 389 ASP A CA 1
ATOM 3063 C C . ASP A 1 389 ? 31.704 12.047 -5.933 1.00 59.19 389 ASP A C 1
ATOM 3065 O O . ASP A 1 389 ? 32.107 12.680 -4.960 1.00 59.19 389 ASP A O 1
ATOM 3069 N N . LEU A 1 390 ? 30.397 11.909 -6.186 1.00 53.53 390 LEU A N 1
ATOM 3070 C CA . LEU A 1 390 ? 29.385 12.439 -5.278 1.00 53.53 390 LEU A CA 1
ATOM 3071 C C . LEU A 1 390 ? 29.385 11.633 -3.958 1.00 53.53 390 LEU A C 1
ATOM 3073 O O . LEU A 1 390 ? 29.181 10.413 -3.986 1.00 53.53 390 LEU A O 1
ATOM 3077 N N . PRO A 1 391 ? 29.628 12.290 -2.804 1.00 44.28 391 PRO A N 1
ATOM 3078 C CA . PRO A 1 391 ? 29.980 11.634 -1.537 1.00 44.28 391 PRO A CA 1
ATOM 3079 C C . PRO A 1 391 ? 28.855 10.800 -0.911 1.00 44.28 391 PRO A C 1
ATOM 3081 O O . PRO A 1 391 ? 29.115 9.940 -0.073 1.00 44.28 391 PRO A O 1
ATOM 3084 N N . HIS A 1 392 ? 27.615 10.993 -1.345 1.00 48.12 392 HIS A N 1
ATOM 3085 C CA . HIS A 1 392 ? 26.451 10.275 -0.847 1.00 48.12 392 HIS A CA 1
ATOM 3086 C C . HIS A 1 392 ? 25.524 9.942 -2.047 1.00 48.12 392 HIS A C 1
ATOM 3088 O O . HIS A 1 392 ? 25.526 10.661 -3.056 1.00 48.12 392 HIS A O 1
ATOM 3094 N N . ARG A 1 393 ? 24.780 8.819 -1.984 1.00 48.31 393 ARG A N 1
ATOM 3095 C CA . ARG A 1 393 ? 23.734 8.466 -2.975 1.00 48.31 393 ARG A CA 1
ATOM 3096 C C . ARG A 1 393 ? 22.410 8.123 -2.272 1.00 48.31 393 ARG A C 1
ATOM 3098 O O . ARG A 1 393 ? 22.434 7.340 -1.323 1.00 48.31 393 ARG A O 1
ATOM 3105 N N . TYR A 1 394 ? 21.271 8.598 -2.791 1.00 48.19 394 TYR A N 1
ATOM 3106 C CA . TYR A 1 394 ? 19.926 8.216 -2.330 1.00 48.19 394 TYR A CA 1
ATOM 3107 C C . TYR A 1 394 ? 19.255 7.197 -3.266 1.00 48.19 394 TYR A C 1
ATOM 3109 O O . TYR A 1 394 ? 19.528 7.130 -4.467 1.00 48.19 394 TYR A O 1
ATOM 3117 N N . HIS A 1 395 ? 18.297 6.450 -2.716 1.00 46.19 395 HIS A N 1
ATOM 3118 C CA . HIS A 1 395 ? 17.383 5.601 -3.479 1.00 46.19 395 HIS A CA 1
ATOM 3119 C C . HIS A 1 395 ? 16.208 6.440 -4.004 1.00 46.19 395 HIS A C 1
ATOM 3121 O O . HIS A 1 395 ? 15.623 7.198 -3.248 1.00 46.19 395 HIS A O 1
ATOM 3127 N N . MET A 1 396 ? 15.820 6.309 -5.272 1.00 51.06 396 MET A N 1
ATOM 3128 C CA . MET A 1 396 ? 14.459 6.683 -5.697 1.00 51.06 396 MET A CA 1
ATOM 3129 C C . MET A 1 396 ? 13.608 5.430 -5.839 1.00 51.06 396 MET A C 1
ATOM 3131 O O . MET A 1 396 ? 14.140 4.341 -5.999 1.00 51.06 396 MET A O 1
ATOM 3135 N N . ALA A 1 397 ? 12.287 5.572 -5.889 1.00 54.31 397 ALA A N 1
ATOM 3136 C CA . ALA A 1 397 ? 11.455 4.531 -6.481 1.00 54.31 397 ALA A CA 1
ATOM 3137 C C . ALA A 1 397 ? 12.008 4.108 -7.856 1.00 54.31 397 ALA A C 1
ATOM 3139 O O . ALA A 1 397 ? 12.236 4.948 -8.732 1.00 54.31 397 ALA A O 1
ATOM 3140 N N . ALA A 1 398 ? 12.203 2.803 -8.043 1.00 64.88 398 ALA A N 1
ATOM 3141 C CA . ALA A 1 398 ? 12.601 2.221 -9.318 1.00 64.88 398 ALA A CA 1
ATOM 3142 C C . ALA A 1 398 ? 11.640 2.647 -10.446 1.00 64.88 398 ALA A C 1
ATOM 3144 O O . ALA A 1 398 ? 10.426 2.637 -10.257 1.00 64.88 398 ALA A O 1
ATOM 3145 N N . ARG A 1 399 ? 12.142 3.004 -11.635 1.00 76.56 399 ARG A N 1
ATOM 3146 C CA . ARG A 1 399 ? 11.256 3.273 -12.782 1.00 76.56 399 ARG A CA 1
ATOM 3147 C C . ARG A 1 399 ? 10.879 1.971 -13.466 1.00 76.56 399 ARG A C 1
ATOM 3149 O O . ARG A 1 399 ? 11.747 1.130 -13.672 1.00 76.56 399 ARG A O 1
ATOM 3156 N N . ARG A 1 400 ? 9.618 1.833 -13.869 1.00 81.69 400 ARG A N 1
ATOM 3157 C CA . ARG A 1 400 ? 9.098 0.688 -14.613 1.00 81.69 400 ARG A CA 1
ATOM 3158 C C . ARG A 1 400 ? 8.315 1.133 -15.821 1.00 81.69 400 ARG A C 1
ATOM 3160 O O . ARG A 1 400 ? 7.463 2.013 -15.735 1.00 81.69 400 ARG A O 1
ATOM 3167 N N . VAL A 1 401 ? 8.567 0.462 -16.933 1.00 84.25 401 VAL A N 1
ATOM 3168 C CA . VAL A 1 401 ? 7.813 0.645 -18.170 1.00 84.25 401 VAL A CA 1
ATOM 3169 C C . VAL A 1 401 ? 7.352 -0.713 -18.657 1.00 84.25 401 VAL A C 1
ATOM 3171 O O . VAL A 1 401 ? 8.114 -1.680 -18.664 1.00 84.25 401 VAL A O 1
ATOM 3174 N N . ARG A 1 402 ? 6.082 -0.774 -19.051 1.00 89.50 402 ARG A N 1
ATOM 3175 C CA . ARG A 1 402 ? 5.503 -1.952 -19.683 1.00 89.50 402 ARG A CA 1
ATOM 3176 C C . ARG A 1 402 ? 6.147 -2.169 -21.055 1.00 89.50 402 ARG A C 1
ATOM 3178 O O . ARG A 1 402 ? 6.290 -1.214 -21.816 1.00 89.50 402 ARG A O 1
ATOM 3185 N N . LEU A 1 403 ? 6.493 -3.409 -21.384 1.00 90.62 403 LEU A N 1
ATOM 3186 C CA . LEU A 1 403 ? 6.889 -3.783 -22.738 1.00 90.62 403 LEU A CA 1
ATOM 3187 C C . LEU A 1 403 ? 5.658 -3.764 -23.650 1.00 90.62 403 LEU A C 1
ATOM 3189 O O . LEU A 1 403 ? 4.583 -4.252 -23.297 1.00 90.62 403 LEU A O 1
ATOM 3193 N N . THR A 1 404 ? 5.815 -3.189 -24.835 1.00 88.31 404 THR A N 1
ATOM 3194 C CA . THR A 1 404 ? 4.747 -3.051 -25.833 1.00 88.31 404 THR A CA 1
ATOM 3195 C C . THR A 1 404 ? 5.263 -3.455 -27.208 1.00 88.31 404 THR A C 1
ATOM 3197 O O . THR A 1 404 ? 6.466 -3.409 -27.450 1.00 88.31 404 THR A O 1
ATOM 3200 N N . LYS A 1 405 ? 4.368 -3.833 -28.134 1.00 82.75 405 LYS A N 1
ATOM 3201 C CA . LYS A 1 405 ? 4.746 -4.221 -29.512 1.00 82.75 405 LYS A CA 1
ATOM 3202 C C . LYS A 1 405 ? 5.510 -3.132 -30.268 1.00 82.75 405 LYS A C 1
ATOM 3204 O O . LYS A 1 405 ? 6.376 -3.413 -31.083 1.00 82.75 405 LYS A O 1
ATOM 3209 N N . ALA A 1 406 ? 5.178 -1.873 -29.998 1.00 72.50 406 ALA A N 1
ATOM 3210 C CA . ALA A 1 406 ? 5.968 -0.732 -30.430 1.00 72.50 406 ALA A CA 1
ATOM 3211 C C . ALA A 1 406 ? 6.754 -0.222 -29.226 1.00 72.50 406 ALA A C 1
ATOM 3213 O O . ALA A 1 406 ? 6.143 0.111 -28.210 1.00 72.50 406 ALA A O 1
ATOM 3214 N N . ALA A 1 407 ? 8.081 -0.157 -29.329 1.00 58.66 407 ALA A N 1
ATOM 3215 C CA . ALA A 1 407 ? 8.893 0.426 -28.270 1.00 58.66 407 ALA A CA 1
ATOM 3216 C C . ALA A 1 407 ? 8.493 1.902 -28.091 1.00 58.66 407 ALA A C 1
ATOM 3218 O O . ALA A 1 407 ? 8.575 2.664 -29.062 1.00 58.66 407 ALA A O 1
ATOM 3219 N N . PRO A 1 408 ? 8.074 2.338 -26.890 1.00 60.75 408 PRO A N 1
ATOM 3220 C CA . PRO A 1 408 ? 7.855 3.754 -26.659 1.00 60.75 408 PRO A CA 1
ATOM 3221 C C . PRO A 1 408 ? 9.191 4.499 -26.834 1.00 60.75 408 PRO A C 1
ATOM 3223 O O . PRO A 1 408 ? 10.255 3.926 -26.552 1.00 60.75 408 PRO A O 1
ATOM 3226 N N . PRO A 1 409 ? 9.178 5.765 -27.295 1.00 58.00 409 PRO A N 1
ATOM 3227 C CA . PRO A 1 409 ? 10.381 6.585 -27.246 1.00 58.00 409 PRO A CA 1
ATOM 3228 C C . PRO A 1 409 ? 10.899 6.616 -25.798 1.00 58.00 409 PRO A C 1
ATOM 3230 O O . PRO A 1 409 ? 10.090 6.553 -24.865 1.00 58.00 409 PRO A O 1
ATOM 3233 N N . PRO A 1 410 ? 12.226 6.687 -25.580 1.00 57.34 410 PRO A N 1
ATOM 3234 C CA . PRO A 1 410 ? 12.764 6.788 -24.230 1.00 57.34 410 PRO A CA 1
ATOM 3235 C C . PRO A 1 410 ? 12.088 7.964 -23.525 1.00 57.34 410 PRO A C 1
ATOM 3237 O O . PRO A 1 410 ? 12.031 9.063 -24.078 1.00 57.34 410 PRO A O 1
ATOM 3240 N N . ALA A 1 411 ? 11.531 7.716 -22.337 1.00 54.09 411 ALA A N 1
ATOM 3241 C CA . ALA A 1 411 ? 10.832 8.746 -21.582 1.00 54.09 411 ALA A CA 1
ATOM 3242 C C . ALA A 1 411 ? 11.753 9.962 -21.425 1.00 54.09 411 ALA A C 1
ATOM 3244 O O . ALA A 1 411 ? 12.836 9.841 -20.847 1.00 54.09 411 ALA A O 1
ATOM 3245 N N . SER A 1 412 ? 11.340 11.112 -21.963 1.00 44.75 412 SER A N 1
ATOM 3246 C CA . SER A 1 412 ? 12.113 12.347 -21.898 1.00 44.75 412 SER A CA 1
ATOM 3247 C C . SER A 1 412 ? 12.440 12.634 -20.438 1.00 44.75 412 SER A C 1
ATOM 3249 O O . SER A 1 412 ? 11.542 12.759 -19.601 1.00 44.75 412 SER A O 1
ATOM 3251 N N . TYR A 1 413 ? 13.725 12.713 -20.105 1.00 40.03 413 TYR A N 1
ATOM 3252 C CA . TYR A 1 413 ? 14.124 13.249 -18.815 1.00 40.03 413 TYR A CA 1
ATOM 3253 C C . TYR A 1 413 ? 13.649 14.705 -18.796 1.00 40.03 413 TYR A C 1
ATOM 3255 O O . TYR A 1 413 ? 14.080 15.495 -19.635 1.00 40.03 413 TYR A O 1
ATOM 3263 N N . CYS A 1 414 ? 12.748 15.072 -17.878 1.00 35.22 414 CYS A N 1
ATOM 3264 C CA . CYS A 1 414 ? 12.439 16.472 -17.581 1.00 35.22 414 CYS A CA 1
ATOM 3265 C C . CYS A 1 414 ? 13.658 17.122 -16.897 1.00 35.22 414 CYS A C 1
ATOM 3267 O O . CYS A 1 414 ? 13.609 17.523 -15.740 1.00 35.22 414 CYS A O 1
ATOM 3269 N N . GLY A 1 415 ? 14.784 17.177 -17.605 1.00 36.50 415 GLY A N 1
ATOM 3270 C CA . GLY A 1 415 ? 15.948 17.985 -17.284 1.00 36.50 415 GLY A CA 1
ATOM 3271 C C . GLY A 1 415 ? 15.763 19.324 -17.966 1.00 36.50 415 GLY A C 1
ATOM 3272 O O . GLY A 1 415 ? 16.208 19.520 -19.089 1.00 36.50 415 GLY A O 1
ATOM 3273 N N . GLY A 1 416 ? 15.024 20.210 -17.310 1.00 30.42 416 GLY A N 1
ATOM 3274 C CA . GLY A 1 416 ? 14.678 21.513 -17.865 1.00 30.42 416 GLY A CA 1
ATOM 3275 C C . GLY A 1 416 ? 13.926 22.392 -16.879 1.00 30.42 416 GLY A C 1
ATOM 3276 O O . GLY A 1 416 ? 13.020 23.114 -17.275 1.00 30.42 416 GLY A O 1
ATOM 3277 N N . GLY A 1 417 ? 14.277 22.328 -15.591 1.00 29.28 417 GLY A N 1
ATOM 3278 C CA . GLY A 1 417 ? 13.912 23.371 -14.637 1.00 29.28 417 GLY A CA 1
ATOM 3279 C C . GLY A 1 417 ? 14.682 24.645 -14.974 1.00 29.28 417 GLY A C 1
ATOM 3280 O O . GLY A 1 417 ? 15.714 24.931 -14.371 1.00 29.28 417 GLY A O 1
ATOM 3281 N N . GLY A 1 418 ? 14.209 25.381 -15.980 1.00 27.16 418 GLY A N 1
ATOM 3282 C CA . GLY A 1 418 ? 14.615 26.758 -16.207 1.00 27.16 418 GLY A CA 1
ATOM 3283 C C . GLY A 1 418 ? 14.292 27.563 -14.953 1.00 27.16 418 GLY A C 1
ATOM 3284 O O . GLY A 1 418 ? 13.138 27.657 -14.543 1.00 27.16 418 GLY A O 1
ATOM 3285 N N . LYS A 1 419 ? 15.331 28.103 -14.318 1.00 32.41 419 LYS A N 1
ATOM 3286 C CA . LYS A 1 419 ? 15.227 29.026 -13.191 1.00 32.41 419 LYS A CA 1
ATOM 3287 C C . LYS A 1 419 ? 14.336 30.212 -13.587 1.00 32.41 419 LYS A C 1
ATOM 3289 O O . LYS A 1 419 ? 14.787 31.081 -14.323 1.00 32.41 419 LYS A O 1
ATOM 3294 N N . SER A 1 420 ? 13.133 30.321 -13.029 1.00 28.59 420 SER A N 1
ATOM 3295 C CA . SER A 1 420 ? 12.621 31.642 -12.662 1.00 28.59 420 SER A CA 1
ATOM 3296 C C . SER A 1 420 ? 13.063 31.892 -11.225 1.00 28.59 420 SER A C 1
ATOM 3298 O O . SER A 1 420 ? 12.434 31.421 -10.277 1.00 28.59 420 SER A O 1
ATOM 3300 N N . GLN A 1 421 ? 14.190 32.585 -11.057 1.00 29.88 421 GLN A N 1
ATOM 3301 C CA . GLN A 1 421 ? 14.515 33.211 -9.781 1.00 29.88 421 GLN A CA 1
ATOM 3302 C C . GLN A 1 421 ? 13.417 34.238 -9.480 1.00 29.88 421 GLN A C 1
ATOM 3304 O O . GLN A 1 421 ? 13.397 35.325 -10.048 1.00 29.88 421 GLN A O 1
ATOM 3309 N N . ARG A 1 422 ? 12.481 33.890 -8.597 1.00 26.56 422 ARG A N 1
ATOM 3310 C CA . ARG A 1 422 ? 11.902 34.879 -7.691 1.00 26.56 422 ARG A CA 1
ATOM 3311 C C . ARG A 1 422 ? 12.561 34.637 -6.349 1.00 26.56 422 ARG A C 1
ATOM 3313 O O . ARG A 1 422 ? 12.364 33.589 -5.740 1.00 26.56 422 ARG A O 1
ATOM 3320 N N . GLU A 1 423 ? 13.419 35.572 -5.967 1.00 26.02 423 GLU A N 1
ATOM 3321 C CA . GLU A 1 423 ? 14.013 35.625 -4.640 1.00 26.02 423 GLU A CA 1
ATOM 3322 C C . GLU A 1 423 ? 12.897 35.646 -3.593 1.00 26.02 423 GLU A C 1
ATOM 3324 O O . GLU A 1 423 ? 12.040 36.529 -3.587 1.00 26.02 423 GLU A O 1
ATOM 3329 N N . TYR A 1 424 ? 12.902 34.644 -2.722 1.00 23.45 424 TYR A N 1
ATOM 3330 C CA . TYR A 1 424 ? 12.137 34.652 -1.490 1.00 23.45 424 TYR A CA 1
ATOM 3331 C C . TYR A 1 424 ? 13.020 35.301 -0.421 1.00 23.45 424 TYR A C 1
ATOM 3333 O O . TYR A 1 424 ? 13.981 34.687 0.042 1.00 23.45 424 TYR A O 1
ATOM 3341 N N . HIS A 1 425 ? 12.719 36.551 -0.065 1.00 25.20 425 HIS A N 1
ATOM 3342 C CA . HIS A 1 425 ? 13.342 37.245 1.065 1.00 25.20 425 HIS A CA 1
ATOM 3343 C C . HIS A 1 425 ? 12.488 37.026 2.324 1.00 25.20 425 HIS A C 1
ATOM 3345 O O . HIS A 1 425 ? 11.319 37.418 2.327 1.00 25.20 425 HIS A O 1
ATOM 3351 N N . PRO A 1 426 ? 13.019 36.411 3.396 1.00 28.16 426 PRO A N 1
ATOM 3352 C CA . PRO A 1 426 ? 12.309 36.273 4.659 1.00 28.16 426 PRO A CA 1
ATOM 3353 C C . PRO A 1 426 ? 12.589 37.495 5.545 1.00 28.16 426 PRO A C 1
ATOM 3355 O O . PRO A 1 426 ? 13.743 37.811 5.826 1.00 28.16 426 PRO A O 1
ATOM 3358 N N . GLY A 1 427 ? 11.549 38.179 6.028 1.00 23.25 427 GLY A N 1
ATOM 3359 C CA . GLY A 1 427 ? 11.746 39.310 6.936 1.00 23.25 427 GLY A CA 1
ATOM 3360 C C . GLY A 1 427 ? 10.466 39.909 7.510 1.00 23.25 427 GLY A C 1
ATOM 3361 O O . GLY A 1 427 ? 9.845 40.751 6.880 1.00 23.25 427 GLY A O 1
ATOM 3362 N N . ALA A 1 428 ? 10.124 39.448 8.715 1.00 27.05 428 ALA A N 1
ATOM 3363 C CA . ALA A 1 428 ? 9.520 40.171 9.840 1.00 27.05 428 ALA A CA 1
ATOM 3364 C C . ALA A 1 428 ? 8.491 41.291 9.568 1.00 27.05 428 ALA A C 1
ATOM 3366 O O . ALA A 1 428 ? 8.806 42.379 9.097 1.00 27.05 428 ALA A O 1
ATOM 3367 N N . GLY A 1 429 ? 7.266 41.074 10.054 1.00 22.39 429 GLY A N 1
ATOM 3368 C CA . GLY A 1 429 ? 6.319 42.159 10.282 1.00 22.39 429 GLY A CA 1
ATOM 3369 C C . GLY A 1 429 ? 6.719 43.059 11.455 1.00 22.39 429 GLY A C 1
ATOM 3370 O O . GLY A 1 429 ? 7.219 42.574 12.468 1.00 22.39 429 GLY A O 1
ATOM 3371 N N . ARG A 1 430 ? 6.406 44.355 11.346 1.00 24.80 430 ARG A N 1
ATOM 3372 C CA . ARG A 1 430 ? 5.583 45.117 12.307 1.00 24.80 430 ARG A CA 1
ATOM 3373 C C . ARG A 1 430 ? 5.423 46.585 11.883 1.00 24.80 430 ARG A C 1
ATOM 3375 O O . ARG A 1 430 ? 6.398 47.249 11.575 1.00 24.80 430 ARG A O 1
ATOM 3382 N N . LEU A 1 431 ? 4.169 47.027 12.016 1.00 23.03 431 LEU A N 1
ATOM 3383 C CA . LEU A 1 431 ? 3.668 48.318 12.515 1.00 23.03 431 LEU A CA 1
ATOM 3384 C C . LEU A 1 431 ? 4.043 49.654 11.837 1.00 23.03 431 LEU A C 1
ATOM 3386 O O . LEU A 1 431 ? 5.183 50.097 11.865 1.00 23.03 431 LEU A O 1
ATOM 3390 N N . ALA A 1 432 ? 2.947 50.351 11.508 1.00 24.33 432 ALA A N 1
ATOM 3391 C CA . ALA A 1 432 ? 2.615 51.736 11.865 1.00 24.33 432 ALA A CA 1
ATOM 3392 C C . ALA A 1 432 ? 2.768 52.847 10.803 1.00 24.33 432 ALA A C 1
ATOM 3394 O O . ALA A 1 432 ? 3.853 53.197 10.359 1.00 24.33 432 ALA A O 1
ATOM 3395 N N . ASP A 1 433 ? 1.598 53.452 10.560 1.00 25.56 433 ASP A N 1
ATOM 3396 C CA . ASP A 1 433 ? 1.301 54.888 10.565 1.00 25.56 433 ASP A CA 1
ATOM 3397 C C . ASP A 1 433 ? 1.512 55.794 9.333 1.00 25.56 433 ASP A C 1
ATOM 3399 O O . ASP A 1 433 ? 2.618 56.196 8.988 1.00 25.56 433 ASP A O 1
ATOM 3403 N N . ARG A 1 434 ? 0.335 56.307 8.904 1.00 26.66 434 ARG A N 1
ATOM 3404 C CA . ARG A 1 434 ? -0.017 57.681 8.457 1.00 26.66 434 ARG A CA 1
ATOM 3405 C C . ARG A 1 434 ? 0.249 58.096 6.989 1.00 26.66 434 ARG A C 1
ATOM 3407 O O . ARG A 1 434 ? 1.181 57.604 6.372 1.00 26.66 434 ARG A O 1
ATOM 3414 N N . PRO A 1 435 ? -0.438 59.148 6.474 1.00 35.81 435 PRO A N 1
ATOM 3415 C CA . PRO A 1 435 ? -1.876 59.455 6.568 1.00 35.81 435 PRO A CA 1
ATOM 3416 C C . PRO A 1 435 ? -2.498 60.011 5.250 1.00 35.81 435 PRO A C 1
ATOM 3418 O O . PRO A 1 435 ? -1.802 60.388 4.318 1.00 35.81 435 PRO A O 1
ATOM 3421 N N . ALA A 1 436 ? -3.831 60.141 5.278 1.00 26.41 436 ALA A N 1
ATOM 3422 C CA . ALA A 1 436 ? -4.681 61.191 4.687 1.00 26.41 436 ALA A CA 1
ATOM 3423 C C . ALA A 1 436 ? -4.596 61.548 3.183 1.00 26.41 436 ALA A C 1
ATOM 3425 O O . ALA A 1 436 ? -3.716 62.282 2.747 1.00 26.41 436 ALA A O 1
ATOM 3426 N N . ALA A 1 437 ? -5.687 61.242 2.471 1.00 28.22 437 ALA A N 1
ATOM 3427 C CA . ALA A 1 437 ? -6.438 62.244 1.709 1.00 28.22 437 ALA A CA 1
ATOM 3428 C C . ALA A 1 437 ? -7.931 61.845 1.641 1.00 28.22 437 ALA A C 1
ATOM 3430 O O . ALA A 1 437 ? -8.286 60.777 1.153 1.00 28.22 437 ALA A O 1
ATOM 3431 N N . GLN A 1 438 ? -8.775 62.714 2.190 1.00 28.02 438 GLN A N 1
ATOM 3432 C CA . GLN A 1 438 ? -10.231 62.853 2.011 1.00 28.02 438 GLN A CA 1
ATOM 3433 C C . GLN A 1 438 ? -10.440 64.179 1.233 1.00 28.02 438 GLN A C 1
ATOM 3435 O O . GLN A 1 438 ? -9.459 64.924 1.119 1.00 28.02 438 GLN A O 1
ATOM 3440 N N . PRO A 1 439 ? -11.660 64.612 0.857 1.00 45.28 439 PRO A N 1
ATOM 3441 C CA . PRO A 1 439 ? -12.954 63.935 0.676 1.00 45.28 439 PRO A CA 1
ATOM 3442 C C . PRO A 1 439 ? -13.526 64.239 -0.739 1.00 45.28 439 PRO A C 1
ATOM 3444 O O . PRO A 1 439 ? -12.843 64.831 -1.568 1.00 45.28 439 PRO A O 1
ATOM 3447 N N . ASP A 1 440 ? -14.652 63.671 -1.165 1.00 31.67 440 ASP A N 1
ATOM 3448 C CA . ASP A 1 440 ? -16.004 64.280 -1.190 1.00 31.67 440 ASP A CA 1
ATOM 3449 C C . ASP A 1 440 ? -16.821 63.417 -2.183 1.00 31.67 440 ASP A C 1
ATOM 3451 O O . ASP A 1 440 ? -16.232 62.808 -3.074 1.00 31.67 440 ASP A O 1
ATOM 3455 N N . ALA A 1 441 ? -18.144 63.298 -2.180 1.00 32.56 441 ALA A N 1
ATOM 3456 C CA . ALA A 1 441 ? -19.230 63.733 -1.315 1.00 32.56 441 ALA A CA 1
ATOM 3457 C C . ALA A 1 441 ? -20.475 62.910 -1.732 1.00 32.56 441 ALA A C 1
ATOM 3459 O O . ALA A 1 441 ? -20.508 62.365 -2.834 1.00 32.56 441 ALA A O 1
ATOM 3460 N N . ASP A 1 442 ? -21.446 62.830 -0.821 1.00 33.59 442 ASP A N 1
ATOM 3461 C CA . ASP A 1 442 ? -22.896 62.676 -1.028 1.00 33.59 442 ASP A CA 1
ATOM 3462 C C . ASP A 1 442 ? -23.442 61.803 -2.176 1.00 33.59 442 ASP A C 1
ATOM 3464 O O . ASP A 1 442 ? -23.383 62.151 -3.348 1.00 33.59 442 ASP A O 1
ATOM 3468 N N . ASP A 1 443 ? -24.160 60.736 -1.805 1.00 33.34 443 ASP A N 1
ATOM 3469 C CA . ASP A 1 443 ? -25.627 60.848 -1.757 1.00 33.34 443 ASP A CA 1
ATOM 3470 C C . ASP A 1 443 ? -26.265 59.677 -0.976 1.00 33.34 443 ASP A C 1
ATOM 3472 O O . ASP A 1 443 ? -25.956 58.500 -1.170 1.00 33.34 443 ASP A O 1
ATOM 3476 N N . ARG A 1 444 ? -27.173 60.013 -0.056 1.00 33.91 444 ARG A N 1
ATOM 3477 C CA . ARG A 1 444 ? -28.092 59.113 0.672 1.00 33.91 444 ARG A CA 1
ATOM 3478 C C . ARG A 1 444 ? -29.539 59.500 0.282 1.00 33.91 444 ARG A C 1
ATOM 3480 O O . ARG A 1 444 ? -29.739 60.608 -0.193 1.00 33.91 444 ARG A O 1
ATOM 3487 N N . PRO A 1 445 ? -30.579 58.824 0.806 1.00 41.19 445 PRO A N 1
ATOM 3488 C CA . PRO A 1 445 ? -31.062 57.452 0.613 1.00 41.19 445 PRO A CA 1
ATOM 3489 C C . PRO A 1 445 ? -32.553 57.553 0.116 1.00 41.19 445 PRO A C 1
ATOM 3491 O O . PRO A 1 445 ? -32.859 58.593 -0.467 1.00 41.19 445 PRO A O 1
ATOM 3494 N N . PRO A 1 446 ? -33.514 56.600 0.277 1.00 48.81 446 PRO A N 1
ATOM 3495 C CA . PRO A 1 446 ? -33.925 56.010 1.557 1.00 48.81 446 PRO A CA 1
ATOM 3496 C C . PRO A 1 446 ? -34.342 54.522 1.538 1.00 48.81 446 PRO A C 1
ATOM 3498 O O . PRO A 1 446 ? -34.626 53.891 0.527 1.00 48.81 446 PRO A O 1
ATOM 3501 N N . VAL A 1 447 ? -34.397 54.024 2.769 1.00 41.12 447 VAL A N 1
ATOM 3502 C CA . VAL A 1 447 ? -35.112 52.868 3.320 1.00 41.12 447 VAL A CA 1
ATOM 3503 C C . VAL A 1 447 ? -36.514 52.662 2.727 1.00 41.12 447 VAL A C 1
ATOM 3505 O O . VAL A 1 447 ? -37.250 53.630 2.577 1.00 41.12 447 VAL A O 1
ATOM 3508 N N . THR A 1 448 ? -36.931 51.403 2.546 1.00 41.16 448 THR A N 1
ATOM 3509 C CA . THR A 1 448 ? -38.282 50.943 2.934 1.00 41.16 448 THR A CA 1
ATOM 3510 C C . THR A 1 448 ? -38.278 49.461 3.321 1.00 41.16 448 THR A C 1
ATOM 3512 O O . THR A 1 448 ? -37.660 48.626 2.664 1.00 41.16 448 THR A O 1
ATOM 3515 N N . ASP A 1 449 ? -38.971 49.192 4.427 1.00 39.25 449 ASP A N 1
ATOM 3516 C CA . ASP A 1 449 ? -39.363 47.894 4.977 1.00 39.25 449 ASP A CA 1
ATOM 3517 C C . ASP A 1 449 ? -40.275 47.087 4.040 1.00 39.25 449 ASP A C 1
ATOM 3519 O O . ASP A 1 449 ? -40.979 47.644 3.198 1.00 39.25 449 ASP A O 1
ATOM 3523 N N . GLY A 1 450 ? -40.374 45.775 4.278 1.00 34.66 450 GLY A N 1
ATOM 3524 C CA . GLY A 1 450 ? -41.441 44.964 3.692 1.00 34.66 450 GLY A CA 1
ATOM 3525 C C . GLY A 1 450 ? -41.414 43.497 4.098 1.00 34.66 450 GLY A C 1
ATOM 3526 O O . GLY A 1 450 ? -40.812 42.668 3.426 1.00 34.66 450 GLY A O 1
ATOM 3527 N N . ALA A 1 451 ? -42.103 43.179 5.190 1.00 40.09 451 ALA A N 1
ATOM 3528 C CA . ALA A 1 451 ? -42.458 41.825 5.592 1.00 40.09 451 ALA A CA 1
ATOM 3529 C C . ALA A 1 451 ? -43.463 41.165 4.624 1.00 40.09 451 ALA A C 1
ATOM 3531 O O . ALA A 1 451 ? -44.317 41.842 4.053 1.00 40.09 451 ALA A O 1
ATOM 3532 N N . GLY A 1 452 ? -43.441 39.827 4.564 1.00 40.03 452 GLY A N 1
ATOM 3533 C CA . GLY A 1 452 ? -44.626 39.014 4.272 1.00 40.03 452 GLY A CA 1
ATOM 3534 C C . GLY A 1 452 ? -44.520 38.054 3.086 1.00 40.03 452 GLY A C 1
ATOM 3535 O O . GLY A 1 452 ? -44.861 38.420 1.964 1.00 40.03 452 GLY A O 1
ATOM 3536 N N . ARG A 1 453 ? -44.189 36.787 3.354 1.00 42.03 453 ARG A N 1
ATOM 3537 C CA . ARG A 1 453 ? -45.136 35.654 3.347 1.00 42.03 453 ARG A CA 1
ATOM 3538 C C . ARG A 1 453 ? -44.466 34.376 3.825 1.00 42.03 453 ARG A C 1
ATOM 3540 O O . ARG A 1 453 ? -43.276 34.190 3.499 1.00 42.03 453 ARG A O 1
#

Sequence (453 aa):
MPWHPPSHARPDRTADAGPGLESQIMQAAAAGIDGFAVDVVRRPPAEFVDQLVEMAGIANRRAPGFAIMPCLDCAATQRVADWEVFLADWLAKAGELPATFRVDGAVVIFTYGAYQIPPADWVNLRQRLLKAGHRLFLIGEMNALYRNGEDPLPQIQEYADVFEGLYFFGPNSEDHERTLLNIKRSDGRPLLGVFSPSPGYWRVNTGSFARPFKGTRTYRSHWDLACRLPVHWASITSWNDYTEHTHVEPARSFSDAYARLTRIGAARFRGEPIAPATGPETFWLTTPAEMPDGPGPSPLESDARRETIFEVLRVGPPAFDPPDVQLTIARPDGRPIVEKRLTIAADEPTADVQFSWQPDRQFDEPYLVVTASVGDQTARLPIPLWPRDLPHRYHMAARRVRLTKAAPPPASYCGGGGKSQREYHPGAGRLADRPAAQPDADDRPPVTDGAGR

Secondary structure (DSSP, 8-state):
-EE--TTTS-TTT-S---S-HHHHHHHHHHTT--EEEEEE--SSGGGGHHHHHHHHHHHHHHSTT-EEEEEEETTT---HHHHHHHHHHHHHHHTTSTTB-EETTEEEEEEESGGGS-HHHHHHHHHHHHHTT--EEEEEE-HHHHHH-SSHHHHHHHHHTT-SEEE-SS---HHHHHHHHT-B-TTSPBPEEEE---S-B--TT-GGG-B--TTTHHHHHHHHHHHHS--SEE--S-SS-TTTT---S-BTTTBTHHHHHHHHHHHHHTT--HHHHH-S-EEEEE----EEPPS-S------TT---EEEEEEESS--SSPPEEEEEEE-TTS-EEEEEEEE---SSSEEEEEEE---SS--SSSEEEEEEEETTEEEEEEEE---TT-S-EEPPPPPEEE-BSSPPPPPPP----------------------------------------

Radius of gyration: 26.37 Å; chains: 1; bounding box: 79×88×60 Å

Foldseek 3Di:
DEDEDVVLQPPPPDVPPPPPLLVLQVLLVLLVHQEYQYEQQDVLSLVCLVVLLVSLVSCVVRPNRYAGAYAAECVNPVDLVSVLVNCVSNCVRRVPRSNQDDDPQAGEHHYAPQLSYALVSLVVSQVVVVVVVHHHAYEAECACLVVPPPDSLVSVLNCQQRHQYYEYADDDDLVVLVSRQPRHHPVRHGHQREYEQFQWWDAAQPQVRGGDNLPRVSNLVSLVSLQVDPHDYYHYNDCRSQRTLRHQHQGQQAHNPSSLSSQQSSCSNVVHDNQVSLPAKWKKKWAFQWDFDDDGDDARPPPVCRSRKIKIKIAHAADDAWWKKWKFKAAPVRHTDDIDIDTWHRRDRITMDIDHDDDPDDDPGQWIWMWMDTPLWIEIETGGGDDPPRPGMGGDRIGMDITDSDYDDHPDDPPDPDDPDPDDDDDDDDDDDDDDDDDDDDDDDDDDDDDDD

pLDDT: mean 81.03, std 22.47, range [22.39, 98.5]